Protein AF-E3NVG4-F1 (afdb_monomer)

Foldseek 3Di:
DPPDDLVNQLDDDPVVNLVVLLVLLPPDPVLNVLSVVLVVVVVQDLPDCCDDPNVLLVSLLVLLVVLQDPPPDFDPLVVLVVVLVVLVVVLVVLVVVLVVVQVVCCVPPVDHSVVLCVDPDPVSVVSVVSNVVSVVVNVVSNPPDSPADADDRVLVNVLSVLSVVVSVVSVVLVCVLPVDPDDDDLVVLVVNLVSLVVNLVVLSVSVVCCCVSGVSCCNSCSSSNSSSVSSNSNSVSSSLLSQLQSLLVCCCVQQVQDPDWDWDQDPLAIDTPSLLVSLLDPSHPHQPLLSLLSLLVVLLPDDPDDDDNVSSVVSLVVLVVLVCCVPPVVVVVVVVVVVPDDPVVVVVVVVVCVVPVPVVVRVHDDPLSSVSSVCSNVVDPDCPRDVVVVVVSVLSNSVSVLVSVVSCVSNVVDDSPDPSVVRNVVSNVVSVVVVCVVLVNDPPDDDDDDDDDPPPPDDRPVVVVVVVVVVVVVLVVLVVVCVVVVPPPVSPD

Solvent-accessible surface area (backbone atoms only — not comparable to full-atom values): 28414 Å² total; per-residue (Å²): 142,90,81,80,57,73,77,59,71,79,68,52,58,68,73,62,43,45,66,52,48,65,71,53,52,75,88,38,74,67,59,49,51,53,52,49,60,55,53,60,50,60,77,77,50,70,74,51,23,76,64,57,101,61,28,21,47,59,53,11,49,53,38,32,58,74,41,53,76,66,86,94,62,71,56,70,67,57,49,53,54,52,50,54,52,48,52,56,50,53,41,53,51,46,53,50,53,53,49,54,54,31,55,52,35,34,72,75,67,70,43,62,64,73,55,48,84,75,37,88,49,66,68,53,38,49,47,52,51,50,46,51,54,47,51,49,54,52,60,71,65,44,94,67,69,75,89,67,72,71,71,58,73,69,57,54,53,49,50,56,50,53,55,52,56,50,50,54,54,52,50,53,54,49,50,68,71,65,72,70,90,66,82,91,41,76,68,58,52,53,52,51,50,49,51,52,52,52,48,51,52,50,51,52,52,47,53,52,47,48,62,66,75,42,59,60,43,46,69,59,46,47,47,28,52,54,12,48,52,37,30,52,50,21,50,49,35,52,48,49,54,53,49,12,50,52,43,36,52,49,38,35,72,75,40,64,46,76,90,71,80,65,77,45,85,49,99,84,17,65,43,36,70,59,58,58,57,44,42,62,39,87,63,28,90,58,55,65,72,34,32,50,27,50,44,34,51,55,47,63,65,63,64,97,82,83,75,86,56,62,61,54,52,51,50,51,51,53,51,49,48,51,38,43,43,60,67,48,55,45,44,57,52,46,58,56,52,66,73,74,55,56,73,70,64,46,54,56,49,53,55,55,48,66,70,56,48,69,70,58,58,74,77,44,75,55,71,70,57,53,50,53,42,52,38,29,71,68,70,47,89,69,86,84,68,56,74,66,58,58,56,54,44,51,53,38,29,52,51,36,47,47,51,52,47,49,53,35,52,54,34,57,70,57,65,76,92,42,77,61,40,58,37,38,51,54,33,46,49,54,46,52,52,53,52,30,49,76,61,68,66,48,88,71,75,89,74,85,89,83,76,90,74,59,84,89,81,56,90,53,67,56,58,51,50,54,48,47,58,53,48,50,54,48,53,52,53,44,50,60,48,30,76,75,44,73,82,47,67,91,61,66,128

Structure (mmCIF, N/CA/C/O backbone):
data_AF-E3NVG4-F1
#
_entry.id   AF-E3NVG4-F1
#
loop_
_atom_site.group_PDB
_atom_site.id
_atom_site.type_symbol
_atom_site.label_atom_id
_atom_site.label_alt_id
_atom_site.label_comp_id
_atom_site.label_asym_id
_atom_site.label_entity_id
_atom_site.label_seq_id
_atom_site.pdbx_PDB_ins_code
_atom_site.Cartn_x
_atom_site.Cartn_y
_atom_site.Cartn_z
_atom_site.occupancy
_atom_site.B_iso_or_equiv
_atom_site.auth_seq_id
_atom_site.auth_comp_id
_atom_site.auth_asym_id
_atom_site.auth_atom_id
_atom_site.pdbx_PDB_model_num
ATOM 1 N N . MET A 1 1 ? -28.657 -9.236 13.093 1.00 29.39 1 MET A N 1
ATOM 2 C CA . MET A 1 1 ? -27.367 -8.816 12.497 1.00 29.39 1 MET A CA 1
ATOM 3 C C . MET A 1 1 ? -26.394 -9.996 12.491 1.00 29.39 1 MET A C 1
ATOM 5 O O . MET A 1 1 ? -25.511 -10.053 13.329 1.00 29.39 1 MET A O 1
ATOM 9 N N . SER A 1 2 ? -26.578 -10.979 11.608 1.00 28.95 2 SER A N 1
ATOM 10 C CA . SER A 1 2 ? -25.972 -12.313 11.779 1.00 28.95 2 SER A CA 1
ATOM 11 C C . SER A 1 2 ? -25.265 -12.838 10.529 1.00 28.95 2 SER A C 1
ATOM 13 O O . SER A 1 2 ? -25.532 -13.964 10.149 1.00 28.95 2 SER A O 1
ATOM 15 N N . ASN A 1 3 ? -24.412 -12.047 9.861 1.00 28.80 3 ASN A N 1
ATOM 16 C CA . ASN A 1 3 ? -23.633 -12.538 8.704 1.00 28.80 3 ASN A CA 1
ATOM 17 C C . ASN A 1 3 ? -22.314 -11.775 8.437 1.00 28.80 3 ASN A C 1
ATOM 19 O O . ASN A 1 3 ? -21.880 -11.649 7.295 1.00 28.80 3 ASN A O 1
ATOM 23 N N . LEU A 1 4 ? -21.634 -11.266 9.468 1.00 34.59 4 LEU A N 1
ATOM 24 C CA . LEU A 1 4 ? -20.233 -10.846 9.324 1.00 34.59 4 LEU A CA 1
ATOM 25 C C . LEU A 1 4 ? -19.349 -11.868 10.030 1.00 34.59 4 LEU A C 1
ATOM 27 O O . LEU A 1 4 ? -19.100 -11.767 11.226 1.00 34.59 4 LEU A O 1
ATOM 31 N N . SER A 1 5 ? -18.918 -12.890 9.288 1.00 37.41 5 SER A N 1
ATOM 32 C CA . SER A 1 5 ? -17.921 -13.829 9.797 1.00 37.41 5 SER A CA 1
ATOM 33 C C . SER A 1 5 ? -16.588 -13.093 9.972 1.00 37.41 5 SER A C 1
ATOM 35 O O . SER A 1 5 ? -16.158 -12.323 9.114 1.00 37.41 5 SER A O 1
ATOM 37 N N . MET A 1 6 ? -15.940 -13.326 11.108 1.00 34.69 6 MET A N 1
ATOM 38 C CA . MET A 1 6 ? -14.703 -12.670 11.547 1.00 34.69 6 MET A CA 1
ATOM 39 C C . MET A 1 6 ? -13.538 -12.861 10.554 1.00 34.69 6 MET A C 1
ATOM 41 O O . MET A 1 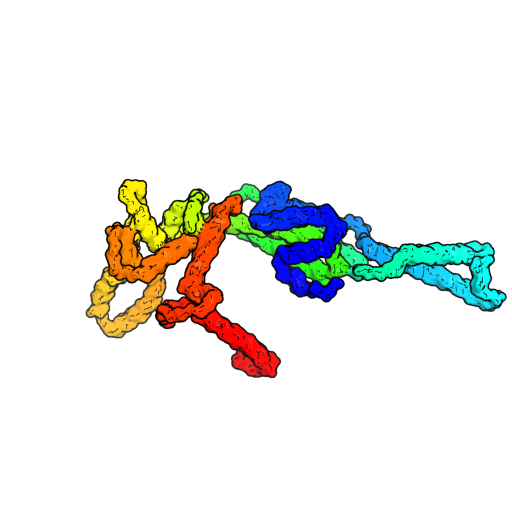6 ? -12.682 -11.990 10.421 1.00 34.69 6 MET A O 1
ATOM 45 N N . ALA A 1 7 ? -13.559 -13.956 9.783 1.00 35.38 7 ALA A N 1
ATOM 46 C CA . ALA A 1 7 ? -12.613 -14.223 8.700 1.00 35.38 7 ALA A CA 1
ATOM 47 C C . ALA A 1 7 ? -12.791 -13.284 7.490 1.00 35.38 7 ALA A C 1
ATOM 49 O O . ALA A 1 7 ? -11.832 -13.040 6.762 1.00 35.38 7 ALA A O 1
ATOM 50 N N . HIS A 1 8 ? -13.992 -12.726 7.290 1.00 38.75 8 HIS A N 1
ATOM 51 C CA . HIS A 1 8 ? -14.248 -11.749 6.231 1.00 38.75 8 HIS A CA 1
ATOM 52 C C . HIS A 1 8 ? -13.695 -10.361 6.588 1.00 38.75 8 HIS A C 1
ATOM 54 O O . HIS A 1 8 ? -13.189 -9.681 5.707 1.00 38.75 8 HIS A O 1
ATOM 60 N N . LEU A 1 9 ? -13.719 -9.943 7.863 1.00 36.31 9 LEU A N 1
ATOM 61 C CA . LEU A 1 9 ? -13.220 -8.623 8.296 1.00 36.31 9 LEU A CA 1
ATOM 62 C C . LEU A 1 9 ? -11.695 -8.462 8.178 1.00 36.31 9 LEU A C 1
ATOM 64 O O . LEU A 1 9 ? -11.219 -7.349 7.986 1.00 36.31 9 LEU A O 1
ATOM 68 N N . GLN A 1 10 ? -10.939 -9.563 8.238 1.00 38.88 10 GLN A N 1
ATOM 69 C CA . GLN A 1 10 ? -9.473 -9.559 8.135 1.00 38.88 10 GLN A CA 1
ATOM 70 C C . GLN A 1 10 ? -8.939 -9.377 6.702 1.00 38.88 10 GLN A C 1
ATOM 72 O O . GLN A 1 10 ? -7.740 -9.190 6.533 1.00 38.88 10 GLN A O 1
ATOM 77 N N . LYS A 1 11 ? -9.794 -9.460 5.672 1.00 43.06 11 LYS A N 1
ATOM 78 C CA . LYS A 1 11 ? -9.384 -9.489 4.254 1.00 43.06 11 LYS A CA 1
ATOM 79 C C . LYS A 1 11 ? -9.970 -8.358 3.393 1.00 43.06 11 LYS A C 1
ATOM 81 O O . LYS A 1 11 ? -9.833 -8.410 2.174 1.00 43.06 11 LYS A O 1
ATOM 86 N N . PHE A 1 12 ? -10.652 -7.364 3.972 1.00 44.16 12 PHE A N 1
ATOM 87 C CA . PHE A 1 12 ? -11.359 -6.361 3.164 1.00 44.16 12 PHE A CA 1
ATOM 88 C C . PHE A 1 12 ? -10.422 -5.318 2.529 1.00 44.16 12 PHE A C 1
ATOM 90 O O . PHE A 1 12 ? -9.595 -4.739 3.236 1.00 44.16 12 PHE A O 1
ATOM 97 N N . PRO A 1 13 ? -10.618 -4.970 1.242 1.00 47.78 13 PRO A N 1
ATOM 98 C CA . PRO A 1 13 ? -10.094 -3.728 0.686 1.00 47.78 13 PRO A CA 1
ATOM 99 C C . PRO A 1 13 ? -10.655 -2.515 1.449 1.00 47.78 13 PRO A C 1
ATOM 101 O O . PRO A 1 13 ? -11.834 -2.470 1.810 1.00 47.78 13 PRO A O 1
ATOM 104 N N . ILE A 1 14 ? -9.801 -1.511 1.680 1.00 45.72 14 ILE A N 1
ATOM 105 C CA . ILE A 1 14 ? -10.035 -0.331 2.540 1.00 45.72 14 ILE A CA 1
ATOM 106 C C . ILE A 1 14 ? -11.396 0.354 2.286 1.00 45.72 14 ILE A C 1
ATOM 108 O O . ILE A 1 14 ? -12.056 0.777 3.235 1.00 45.72 14 ILE A O 1
ATOM 112 N N . LYS A 1 15 ? -11.873 0.410 1.031 1.00 42.84 15 LYS A N 1
ATOM 113 C CA . LYS A 1 15 ? -13.179 1.002 0.664 1.00 42.84 15 LYS A CA 1
ATOM 114 C C . LYS A 1 15 ? -14.391 0.234 1.218 1.00 42.84 15 LYS A C 1
ATOM 116 O O . LYS A 1 15 ? -15.367 0.845 1.665 1.00 42.84 15 LYS A O 1
ATOM 121 N N . GLU A 1 16 ? -14.343 -1.095 1.222 1.00 46.91 16 GLU A N 1
ATOM 122 C CA . GLU A 1 16 ? -15.424 -1.943 1.744 1.00 46.91 16 GLU A CA 1
ATOM 123 C C . GLU A 1 16 ? -15.355 -2.094 3.269 1.00 46.91 16 GLU A C 1
ATOM 125 O O . GLU A 1 16 ? -16.390 -2.131 3.944 1.00 46.91 16 GLU A O 1
ATOM 130 N N . LEU A 1 17 ? -14.139 -2.105 3.831 1.00 47.00 17 LEU A N 1
ATOM 131 C CA . LEU A 1 17 ? -13.938 -2.026 5.277 1.00 47.00 17 LEU A CA 1
ATOM 132 C C . LEU A 1 17 ? -14.478 -0.699 5.812 1.00 47.00 17 LEU A C 1
ATOM 134 O O . LEU A 1 17 ? -15.214 -0.711 6.791 1.00 47.00 17 LEU A O 1
ATOM 138 N N . GLY A 1 18 ? -14.199 0.416 5.126 1.00 46.97 18 GLY A N 1
ATOM 139 C CA . GLY A 1 18 ? -14.752 1.735 5.419 1.00 46.97 18 GLY A CA 1
ATOM 140 C C . GLY A 1 18 ? -16.279 1.708 5.458 1.00 46.97 18 GLY A C 1
ATOM 141 O O . GLY A 1 18 ? -16.871 1.973 6.497 1.00 46.97 18 GLY A O 1
ATOM 142 N N . THR A 1 19 ? -16.948 1.296 4.382 1.00 46.91 19 THR A N 1
ATOM 143 C CA . THR A 1 19 ? -18.428 1.260 4.329 1.00 46.91 19 THR A CA 1
ATOM 144 C C . THR A 1 19 ? -19.087 0.329 5.358 1.00 46.91 19 THR A C 1
ATOM 146 O O . THR A 1 19 ? -20.237 0.564 5.741 1.00 46.91 19 THR A O 1
ATOM 149 N N . LYS A 1 20 ? -18.383 -0.692 5.866 1.00 47.88 20 LYS A N 1
ATOM 150 C CA . LYS A 1 20 ? -18.862 -1.541 6.975 1.00 47.88 20 LYS A CA 1
ATOM 151 C C . LYS A 1 20 ? -18.510 -0.991 8.363 1.00 47.88 20 LYS A C 1
ATOM 153 O O . LYS A 1 20 ? -19.357 -1.054 9.250 1.00 47.88 20 LYS A O 1
ATOM 158 N N . LEU A 1 21 ? -17.342 -0.371 8.533 1.00 49.25 21 LEU A N 1
ATOM 159 C CA . LEU A 1 21 ? -16.952 0.436 9.702 1.00 49.25 21 LEU A CA 1
ATOM 160 C C . LEU A 1 21 ? -17.953 1.568 9.961 1.00 49.25 21 LEU A C 1
ATOM 162 O O . LEU A 1 21 ? -18.380 1.792 11.092 1.00 49.25 21 LEU A O 1
ATOM 166 N N . TRP A 1 22 ? -18.415 2.200 8.882 1.00 45.34 22 TRP A N 1
ATOM 167 C CA . TRP A 1 22 ? -19.495 3.188 8.840 1.00 45.34 22 TRP A CA 1
ATOM 168 C C . TRP A 1 22 ? -20.813 2.714 9.469 1.00 45.34 22 TRP A C 1
ATOM 170 O O . TRP A 1 22 ? -21.594 3.544 9.931 1.00 45.34 22 TRP A O 1
ATOM 180 N N . ARG A 1 23 ? -21.080 1.400 9.475 1.00 47.06 23 ARG A N 1
ATOM 181 C CA . ARG A 1 23 ? -22.276 0.804 10.097 1.00 47.06 23 ARG A CA 1
ATOM 182 C C . ARG A 1 23 ? -22.064 0.429 11.568 1.00 47.06 23 ARG A C 1
ATOM 184 O O . ARG A 1 23 ? -23.0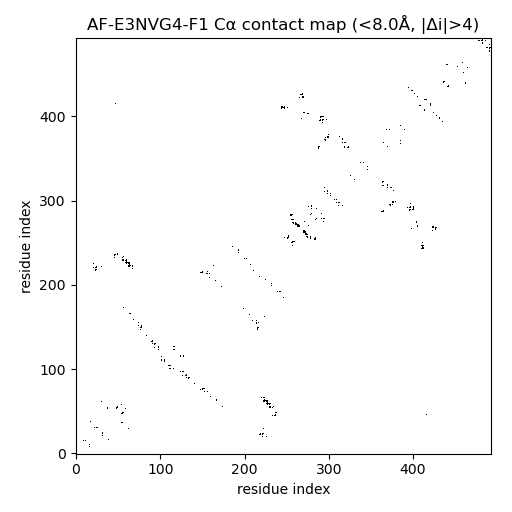48 0.152 12.241 1.00 47.06 23 ARG A O 1
ATOM 191 N N . LEU A 1 24 ? -20.819 0.408 12.051 1.00 45.88 24 LEU A N 1
ATOM 192 C CA . LEU A 1 24 ? -20.448 0.014 13.418 1.00 45.88 24 LEU A CA 1
ATOM 193 C C . LEU A 1 24 ? -20.145 1.223 14.319 1.00 45.88 24 LEU A C 1
ATOM 195 O O . LEU A 1 24 ? -20.474 1.197 15.499 1.00 45.88 24 LEU A O 1
ATOM 199 N N . ALA A 1 25 ? -19.596 2.312 13.773 1.00 46.62 25 ALA A N 1
ATOM 200 C CA . ALA A 1 25 ? -19.282 3.546 14.506 1.00 46.62 25 ALA A CA 1
ATOM 201 C C . ALA A 1 25 ? -20.507 4.478 14.680 1.00 46.62 25 ALA A C 1
ATOM 203 O O . ALA A 1 25 ? -20.439 5.680 14.422 1.00 46.62 25 ALA A O 1
ATOM 204 N N . VAL A 1 26 ? -21.656 3.921 15.076 1.00 43.00 26 VAL A N 1
ATOM 205 C CA . VAL A 1 26 ? -22.970 4.603 15.065 1.00 43.00 26 VAL A CA 1
ATOM 206 C C . VAL A 1 26 ? -23.066 5.763 16.075 1.00 43.00 26 VAL A C 1
ATOM 208 O O . VAL A 1 26 ? -23.906 6.644 15.912 1.00 43.00 26 VAL A O 1
ATOM 211 N N . ASN A 1 27 ? -22.173 5.846 17.065 1.00 47.12 27 ASN A N 1
ATOM 212 C CA . ASN A 1 27 ? -22.429 6.648 18.269 1.00 47.12 27 ASN A CA 1
ATOM 213 C C . ASN A 1 27 ? -21.770 8.042 18.326 1.00 47.12 27 ASN A C 1
ATOM 215 O O . ASN A 1 27 ? -21.952 8.745 19.315 1.00 47.12 27 ASN A O 1
ATOM 219 N N . SER A 1 28 ? -21.054 8.504 17.291 1.00 53.38 28 SER A N 1
ATOM 220 C CA . SER A 1 28 ? -20.513 9.878 17.276 1.00 53.38 28 SER A CA 1
ATOM 221 C C . SER A 1 28 ? -20.667 10.560 15.917 1.00 53.38 28 SER A C 1
ATOM 223 O O . SER A 1 28 ? -19.957 10.262 14.956 1.00 53.38 28 SER A O 1
ATOM 225 N N . TYR A 1 29 ? -21.584 11.532 15.842 1.00 55.91 29 TYR A N 1
ATOM 226 C CA . TYR A 1 29 ? -21.798 12.370 14.654 1.00 55.91 29 TYR A CA 1
ATOM 227 C C . TYR A 1 29 ? -20.523 13.122 14.234 1.00 55.91 29 TYR A C 1
ATOM 229 O O . TYR A 1 29 ? -20.237 13.246 13.043 1.00 55.91 29 TYR A O 1
ATOM 237 N N . ALA A 1 30 ? -19.723 13.572 15.205 1.00 56.16 30 ALA A N 1
ATOM 238 C CA . ALA A 1 30 ? -18.457 14.258 14.956 1.00 56.16 30 ALA A CA 1
ATOM 239 C C . ALA A 1 30 ? -17.413 13.322 14.325 1.00 56.16 30 ALA A C 1
ATOM 241 O O . ALA A 1 30 ? -16.791 13.679 13.324 1.00 56.16 30 ALA A O 1
ATOM 242 N N . PHE A 1 31 ? -17.283 12.098 14.849 1.00 57.78 31 PHE A N 1
ATOM 243 C CA . PHE A 1 31 ? -16.391 11.080 14.291 1.00 57.78 31 PHE A CA 1
ATOM 244 C C . PHE A 1 31 ? -16.821 10.678 12.876 1.00 57.78 31 PHE A C 1
ATOM 246 O O . PHE A 1 31 ? -16.001 10.604 11.964 1.00 57.78 31 PHE A O 1
ATOM 253 N N . ARG A 1 32 ? -18.133 10.513 12.668 1.00 59.59 32 ARG A N 1
ATOM 254 C CA . ARG A 1 32 ? -18.730 10.221 11.361 1.00 59.59 32 ARG A CA 1
ATOM 255 C C . ARG A 1 32 ? -18.444 11.315 10.332 1.00 59.59 32 ARG A C 1
ATOM 257 O O . ARG A 1 32 ? -18.138 10.994 9.188 1.00 59.59 32 ARG A O 1
ATOM 264 N N . LYS A 1 33 ? -18.533 12.592 10.719 1.00 65.38 33 LYS A N 1
ATOM 265 C CA . LYS A 1 33 ? -18.219 13.723 9.834 1.00 65.38 33 LYS A CA 1
ATOM 266 C C . LYS A 1 33 ? -16.732 13.746 9.467 1.00 65.38 33 LYS A C 1
ATOM 268 O O . LYS A 1 33 ? -16.425 13.898 8.290 1.00 65.38 33 LYS A O 1
ATOM 273 N N . SER A 1 34 ? -15.843 13.538 10.443 1.00 63.59 34 SER A N 1
ATOM 274 C CA . SER A 1 34 ? -14.390 13.488 10.218 1.00 63.59 34 SER A CA 1
ATOM 275 C C . SER A 1 34 ? -14.005 12.341 9.279 1.00 63.59 34 SER A C 1
ATOM 277 O O . SER A 1 34 ? -13.402 12.567 8.237 1.00 63.59 34 SER A O 1
ATOM 279 N N . LEU A 1 35 ? -14.473 11.121 9.571 1.00 64.25 35 LEU A N 1
ATOM 280 C CA . LEU A 1 35 ? -14.223 9.942 8.741 1.00 64.25 35 LEU A CA 1
ATOM 281 C C . LEU A 1 35 ? -14.763 10.123 7.314 1.00 64.25 35 LEU A C 1
ATOM 283 O O . LEU A 1 35 ? -14.101 9.732 6.359 1.00 64.25 35 LEU A O 1
ATOM 287 N N . LYS A 1 36 ? -15.955 10.715 7.149 1.00 65.75 36 LYS A N 1
ATOM 288 C CA . LYS A 1 36 ? -16.533 10.988 5.825 1.00 65.75 36 LYS A CA 1
ATOM 289 C C . LYS A 1 36 ? -15.657 11.933 5.011 1.00 65.75 36 LYS A C 1
ATOM 291 O O . LYS A 1 36 ? -15.338 11.603 3.876 1.00 65.75 36 LYS A O 1
ATOM 296 N N . LEU A 1 37 ? -15.247 13.051 5.606 1.00 66.69 37 LEU A N 1
ATOM 297 C CA . LEU A 1 37 ? -14.388 14.034 4.948 1.00 66.69 37 LEU A CA 1
ATOM 298 C C . LEU A 1 37 ? -13.031 13.427 4.566 1.00 66.69 37 LEU A C 1
ATOM 300 O O . LEU A 1 37 ? -12.550 13.663 3.462 1.00 66.69 37 LEU A O 1
ATOM 304 N N . SER A 1 38 ? -12.442 12.599 5.432 1.00 61.28 38 SER A N 1
ATOM 305 C CA . SER A 1 38 ? -11.178 11.914 5.137 1.00 61.28 38 SER A CA 1
ATOM 306 C C . SER A 1 38 ? -11.340 10.845 4.047 1.00 61.28 38 SER A C 1
ATOM 308 O O . SER A 1 38 ? -10.530 10.764 3.131 1.00 61.28 38 SER A O 1
ATOM 310 N N . LEU A 1 39 ? -12.413 10.047 4.076 1.00 61.50 39 LEU A N 1
ATOM 311 C CA . LEU A 1 39 ? -12.664 9.009 3.066 1.00 61.50 39 LEU A CA 1
ATOM 312 C C . LEU A 1 39 ? -13.075 9.570 1.696 1.00 61.50 39 LEU A C 1
ATOM 314 O O . LEU A 1 39 ? -12.775 8.946 0.681 1.00 61.50 39 LEU A O 1
ATOM 318 N N . GLU A 1 40 ? -13.735 10.730 1.643 1.00 60.66 40 GLU A N 1
ATOM 319 C CA . GLU A 1 40 ? -14.013 11.440 0.385 1.00 60.66 40 GLU A CA 1
ATOM 320 C C . GLU A 1 40 ? -12.706 11.836 -0.326 1.00 60.66 40 GLU A C 1
ATOM 322 O O . GLU A 1 40 ? -12.623 11.739 -1.549 1.00 60.66 40 GLU A O 1
ATOM 327 N N . LYS A 1 41 ? -11.645 12.158 0.431 1.00 54.81 41 LYS A N 1
ATOM 328 C CA . LYS A 1 41 ? -10.302 12.442 -0.110 1.00 54.81 41 LYS A CA 1
ATOM 329 C C . LYS A 1 41 ? -9.555 11.189 -0.591 1.00 54.81 41 LYS A C 1
ATOM 331 O O . LYS A 1 41 ? -8.781 11.267 -1.537 1.00 54.81 41 LYS A O 1
ATOM 336 N N . LEU A 1 42 ? -9.865 10.011 -0.041 1.00 51.12 42 LEU A N 1
ATOM 337 C CA . LEU A 1 42 ? -9.342 8.705 -0.495 1.00 51.12 42 LEU A CA 1
ATOM 338 C C . LEU A 1 42 ? -9.754 8.347 -1.930 1.00 51.12 42 LEU A C 1
ATOM 340 O O . LEU A 1 42 ? -9.155 7.468 -2.546 1.00 51.12 42 LEU A O 1
ATOM 344 N N . GLY A 1 43 ? -10.793 8.997 -2.462 1.00 44.25 43 GLY A N 1
ATOM 345 C CA . GLY A 1 43 ? -11.210 8.857 -3.856 1.00 44.25 43 GLY A CA 1
ATOM 346 C C . GLY A 1 43 ? -10.303 9.571 -4.862 1.00 44.25 43 GLY A C 1
ATOM 347 O O . GLY A 1 43 ? -10.460 9.319 -6.052 1.00 44.25 43 GLY A O 1
ATOM 348 N N . VAL A 1 44 ? -9.384 10.432 -4.402 1.00 46.25 44 VAL A N 1
ATOM 349 C CA . VAL A 1 44 ? -8.586 11.333 -5.255 1.00 46.25 44 VAL A CA 1
ATOM 350 C C . VAL A 1 44 ? -7.137 10.850 -5.434 1.00 46.25 44 VAL A C 1
ATOM 352 O O . VAL A 1 44 ? -6.504 11.201 -6.421 1.00 46.25 44 VAL A O 1
ATOM 355 N N . GLY A 1 45 ? -6.619 9.985 -4.553 1.00 52.44 45 GLY A N 1
ATOM 356 C CA . GLY A 1 45 ? -5.265 9.427 -4.666 1.00 52.44 45 GLY A CA 1
ATOM 357 C C . GLY A 1 45 ? -4.609 9.130 -3.313 1.00 52.44 45 GLY A C 1
ATOM 358 O O . GLY A 1 45 ? -5.229 9.281 -2.259 1.00 52.44 45 GLY A O 1
ATOM 359 N N . ILE A 1 46 ? -3.349 8.676 -3.351 1.00 56.12 46 ILE A N 1
ATOM 360 C CA . ILE A 1 46 ? -2.511 8.404 -2.162 1.00 56.12 46 ILE A CA 1
ATOM 361 C C . ILE A 1 46 ? -1.764 9.674 -1.698 1.00 56.12 46 ILE A C 1
ATOM 363 O O . ILE A 1 46 ? -1.206 9.676 -0.610 1.00 56.12 46 ILE A O 1
ATOM 367 N N . GLU A 1 47 ? -1.771 10.764 -2.471 1.00 55.06 47 GLU A N 1
ATOM 368 C CA . GLU A 1 47 ? -1.073 12.011 -2.125 1.00 55.06 47 GLU A CA 1
ATOM 369 C C . GLU A 1 47 ? -1.956 13.024 -1.374 1.00 55.06 47 GLU A C 1
ATOM 371 O O . GLU A 1 47 ? -3.171 13.076 -1.572 1.00 55.06 47 GLU A O 1
ATOM 376 N N . GLY A 1 48 ? -1.340 13.832 -0.502 1.00 60.91 48 GLY A N 1
ATOM 377 C CA . GLY A 1 48 ? -2.000 14.900 0.265 1.00 60.91 48 GLY A CA 1
ATOM 378 C C . GLY A 1 48 ? -2.403 14.519 1.695 1.00 60.91 48 GLY A C 1
ATOM 379 O O . GLY A 1 48 ? -2.985 15.338 2.410 1.00 60.91 48 GLY A O 1
ATOM 380 N N . TRP A 1 49 ? -2.065 13.307 2.145 1.00 68.38 49 TRP A N 1
ATOM 381 C CA . TRP A 1 49 ? -2.253 12.853 3.525 1.00 68.38 49 TRP A CA 1
ATOM 382 C C . TRP A 1 49 ? -1.126 13.322 4.443 1.00 68.38 49 TRP A C 1
ATOM 384 O O . TRP A 1 49 ? -1.333 13.412 5.649 1.00 68.38 49 TRP A O 1
ATOM 394 N N . THR A 1 50 ? 0.054 13.645 3.908 1.00 63.41 50 THR A N 1
ATOM 395 C CA . THR A 1 50 ? 1.176 14.146 4.722 1.00 63.41 50 THR A CA 1
ATOM 396 C C . THR A 1 50 ? 1.230 15.670 4.803 1.00 63.41 50 THR A C 1
ATOM 398 O O . THR A 1 50 ? 1.580 16.201 5.851 1.00 63.41 50 THR A O 1
ATOM 401 N N . ASN A 1 51 ? 0.881 16.374 3.718 1.00 57.91 51 ASN A N 1
ATOM 402 C CA . ASN A 1 51 ? 0.997 17.832 3.596 1.00 57.91 51 ASN A CA 1
ATOM 403 C C . ASN A 1 51 ? -0.291 18.407 2.981 1.00 57.91 51 ASN A C 1
ATOM 405 O O . ASN A 1 51 ? -0.565 18.173 1.808 1.00 57.91 51 ASN A O 1
ATOM 409 N N . GLY A 1 52 ? -1.076 19.154 3.765 1.00 57.91 52 GLY A N 1
ATOM 410 C CA . GLY A 1 52 ? -2.310 19.806 3.309 1.00 57.91 52 GLY A CA 1
ATOM 411 C C . GLY A 1 52 ? -3.266 20.152 4.455 1.00 57.91 52 GLY A C 1
ATOM 412 O O . GLY A 1 52 ? -3.025 19.797 5.606 1.00 57.91 52 GLY A O 1
ATOM 413 N N . GLU A 1 53 ? -4.390 20.806 4.140 1.00 51.31 53 GLU A N 1
ATOM 414 C CA . GLU A 1 53 ? -5.431 21.194 5.119 1.00 51.31 53 GLU A CA 1
ATOM 415 C C . GLU A 1 53 ? -6.093 20.002 5.843 1.00 51.31 53 GLU A C 1
ATOM 417 O O . GLU A 1 53 ? -6.790 20.189 6.836 1.00 51.31 53 GLU A O 1
ATOM 422 N N . ALA A 1 54 ? -5.896 18.770 5.360 1.00 55.62 54 ALA A N 1
ATOM 423 C CA . ALA A 1 54 ? -6.331 17.542 6.025 1.00 55.62 54 ALA A CA 1
ATOM 424 C C . ALA A 1 54 ? -5.165 16.573 6.200 1.00 55.62 54 ALA A C 1
ATOM 426 O O . ALA A 1 54 ? -5.217 15.452 5.699 1.00 55.62 54 ALA A O 1
ATOM 427 N N . ASN A 1 55 ? -4.119 17.027 6.893 1.00 73.12 55 ASN A N 1
ATOM 428 C CA . ASN A 1 55 ? -3.022 16.182 7.344 1.00 73.12 55 ASN A CA 1
ATOM 429 C C . ASN A 1 55 ? -3.582 14.895 7.982 1.00 73.12 55 ASN A C 1
ATOM 431 O O . ASN A 1 55 ? -4.118 14.902 9.091 1.00 73.12 55 ASN A O 1
ATOM 435 N N . GLY A 1 56 ? -3.493 13.792 7.244 1.00 75.12 56 GLY A N 1
ATOM 436 C CA . GLY A 1 56 ? -4.003 12.481 7.610 1.00 75.12 56 GLY A CA 1
ATOM 437 C C . GLY A 1 56 ? -3.349 11.953 8.874 1.00 75.12 56 GLY A C 1
ATOM 438 O O . GLY A 1 56 ? -4.011 11.321 9.688 1.00 75.12 56 GLY A O 1
ATOM 439 N N . ILE A 1 57 ? -2.077 12.283 9.093 1.00 83.69 57 ILE A N 1
ATOM 440 C CA . ILE A 1 57 ? -1.366 11.917 10.317 1.00 83.69 57 ILE A CA 1
ATOM 441 C C . ILE A 1 57 ? -2.028 12.577 11.530 1.00 83.69 57 ILE A C 1
ATOM 443 O O . ILE A 1 57 ? -2.363 11.900 12.500 1.00 83.69 57 ILE A O 1
ATOM 447 N N . GLU A 1 58 ? -2.260 13.888 11.466 1.00 83.56 58 GLU A N 1
ATOM 448 C CA . GLU A 1 58 ? -2.881 14.646 12.560 1.00 83.56 58 GLU A CA 1
ATOM 449 C C . GLU A 1 58 ? -4.346 14.253 12.758 1.00 83.56 58 GLU A C 1
ATOM 451 O O . GLU A 1 58 ? -4.758 13.987 13.883 1.00 83.56 58 GLU A O 1
ATOM 456 N N . CYS A 1 59 ? -5.109 14.119 11.670 1.00 82.94 59 CYS A N 1
ATOM 457 C CA . CYS A 1 59 ? -6.501 13.675 11.709 1.00 82.94 59 CYS A CA 1
ATOM 458 C C . CYS A 1 59 ? -6.632 12.268 12.313 1.00 82.94 59 CYS A C 1
ATOM 460 O O . CYS A 1 59 ? -7.485 12.025 13.168 1.00 82.94 59 CYS A O 1
ATOM 462 N N . GLY A 1 60 ? -5.772 11.337 11.894 1.00 85.44 60 GLY A N 1
ATOM 463 C CA . GLY A 1 60 ? -5.755 9.969 12.393 1.00 85.44 60 GLY A CA 1
ATOM 464 C C . GLY A 1 60 ? -5.404 9.898 13.879 1.00 85.44 60 GLY A C 1
ATOM 465 O O . GLY A 1 60 ? -6.109 9.227 14.634 1.00 85.44 60 GLY A O 1
ATOM 466 N N . ILE A 1 61 ? -4.392 10.651 14.326 1.00 90.06 61 ILE A N 1
ATOM 467 C CA . ILE A 1 61 ? -4.027 10.742 15.748 1.00 90.06 61 ILE A CA 1
ATOM 468 C C . ILE A 1 61 ? -5.135 11.388 16.574 1.00 90.06 61 ILE A C 1
ATOM 470 O O . ILE A 1 61 ? -5.500 10.844 17.612 1.00 90.06 61 ILE A O 1
ATOM 474 N N . GLU A 1 62 ? -5.727 12.484 16.107 1.00 87.44 62 GLU A N 1
ATOM 475 C CA . GLU A 1 62 ? -6.845 13.139 16.789 1.00 87.44 62 GLU A CA 1
ATOM 476 C C . GLU A 1 62 ? -8.042 12.182 16.934 1.00 87.44 62 GLU A C 1
ATOM 478 O O . GLU A 1 62 ? -8.691 12.125 17.981 1.00 87.44 62 GLU A O 1
ATOM 483 N N . MET A 1 63 ? -8.325 11.381 15.903 1.00 84.31 63 MET A N 1
ATOM 484 C CA . MET A 1 63 ? -9.359 10.347 15.945 1.00 84.31 63 MET A CA 1
ATOM 485 C C . MET A 1 63 ? -9.027 9.236 16.944 1.00 84.31 63 MET A C 1
ATOM 487 O O . MET A 1 63 ? -9.910 8.821 17.699 1.00 84.31 63 MET A O 1
ATOM 491 N N . MET A 1 64 ? -7.772 8.781 16.990 1.00 89.69 64 MET A N 1
ATOM 492 C CA . MET A 1 64 ? -7.312 7.804 17.979 1.00 89.69 64 MET A CA 1
ATOM 493 C C . MET A 1 64 ? -7.419 8.370 19.403 1.00 89.69 64 MET A C 1
ATOM 495 O O . MET A 1 64 ? -7.982 7.713 20.274 1.00 89.69 64 MET A O 1
ATOM 499 N N . GLU A 1 65 ? -6.984 9.606 19.646 1.00 89.44 65 GLU A N 1
ATOM 500 C CA . GLU A 1 65 ? -7.083 10.277 20.948 1.00 89.44 65 GLU A CA 1
ATOM 501 C C . GLU A 1 65 ? -8.528 10.437 21.416 1.00 89.44 65 GLU A C 1
ATOM 503 O O . GLU A 1 65 ? -8.858 10.070 22.543 1.00 89.44 65 GLU A O 1
ATOM 508 N N . LYS A 1 66 ? -9.412 10.928 20.541 1.00 85.56 66 LYS A N 1
ATOM 509 C CA . LYS A 1 66 ? -10.836 11.123 20.854 1.00 85.56 66 LYS A CA 1
ATOM 510 C C . LYS A 1 66 ? -11.598 9.816 21.045 1.00 85.56 66 LYS A C 1
ATOM 512 O O . LYS A 1 66 ? -12.656 9.822 21.667 1.00 85.56 66 LYS A O 1
ATOM 517 N N . SER A 1 67 ? -11.091 8.713 20.498 1.00 85.62 67 SER A N 1
ATOM 518 C CA . SER A 1 67 ? -11.683 7.388 20.692 1.00 85.62 67 SER A CA 1
ATOM 519 C C . SER A 1 67 ? -11.306 6.734 22.020 1.00 85.62 67 SER A C 1
ATOM 521 O O . SER A 1 67 ? -11.960 5.774 22.424 1.00 85.62 67 SER A O 1
ATOM 523 N N . LEU A 1 68 ? -10.276 7.232 22.713 1.00 86.00 68 LEU A N 1
ATOM 524 C CA . LEU A 1 68 ? -9.864 6.680 23.996 1.00 86.00 68 LEU A CA 1
ATOM 525 C C . LEU A 1 68 ? -10.842 7.095 25.105 1.00 86.00 68 LEU A C 1
ATOM 527 O O . LEU A 1 68 ? -11.014 8.291 25.354 1.00 86.00 68 LEU A O 1
ATOM 531 N N . PRO A 1 69 ? -11.417 6.134 25.849 1.00 80.56 69 PRO A N 1
ATOM 532 C CA . PRO A 1 69 ? -12.214 6.449 27.026 1.00 80.56 69 PRO A CA 1
ATOM 533 C C . PRO A 1 69 ? -11.365 7.173 28.081 1.00 80.56 69 PRO A C 1
ATOM 535 O O . PRO A 1 69 ? -10.172 6.861 28.209 1.00 80.56 69 PRO A O 1
ATOM 538 N N . PRO A 1 70 ? -11.928 8.106 28.872 1.00 80.06 70 PRO A N 1
ATOM 539 C CA . PRO A 1 70 ? -11.206 8.745 29.970 1.00 80.06 70 PRO A CA 1
ATOM 540 C C . PRO A 1 70 ? -10.646 7.709 30.955 1.00 80.06 70 PRO A C 1
ATOM 542 O O . PRO A 1 70 ? -11.182 6.608 31.096 1.00 80.06 70 PRO A O 1
ATOM 545 N N . LYS A 1 71 ? -9.537 8.037 31.629 1.00 78.81 71 LYS A N 1
ATOM 546 C CA . LYS A 1 71 ? -8.925 7.109 32.595 1.00 78.81 71 LYS A CA 1
ATOM 547 C C . LYS A 1 71 ? -9.930 6.781 33.703 1.00 78.81 71 LYS A C 1
ATOM 549 O O . LYS A 1 71 ? -10.702 7.649 34.090 1.00 78.81 71 LYS A O 1
ATOM 554 N N . GLU A 1 72 ? -9.894 5.536 34.179 1.00 75.69 72 GLU A N 1
ATOM 555 C CA . GLU A 1 72 ? -10.710 5.055 35.310 1.00 75.69 72 GLU A CA 1
ATOM 556 C C . GLU A 1 72 ? -12.231 5.088 35.071 1.00 75.69 72 GLU A C 1
ATOM 558 O O . GLU A 1 72 ? -13.015 4.990 36.010 1.00 75.69 72 GLU A O 1
ATOM 563 N N . THR A 1 73 ? -12.667 5.183 33.813 1.00 78.19 73 THR A N 1
ATOM 564 C CA . THR A 1 73 ? -14.086 5.055 33.461 1.00 78.19 73 THR A CA 1
ATOM 565 C C . THR A 1 73 ? -14.438 3.609 33.149 1.00 78.19 73 THR A C 1
ATOM 567 O O . THR A 1 73 ? -13.630 2.884 32.575 1.00 78.19 73 THR A O 1
ATOM 570 N N . LEU A 1 74 ? -15.643 3.187 33.529 1.00 77.50 74 LEU A N 1
ATOM 571 C CA . LEU A 1 74 ? -16.235 1.919 33.103 1.00 77.50 74 LEU A CA 1
ATOM 572 C C . LEU A 1 74 ? -16.941 2.106 31.756 1.00 77.50 74 LEU A C 1
ATOM 574 O O . LEU A 1 74 ? -17.442 3.192 31.458 1.00 77.50 74 LEU A O 1
ATOM 578 N N . ASP A 1 75 ? -17.000 1.041 30.959 1.00 81.50 75 ASP A N 1
ATOM 579 C CA . ASP A 1 75 ? -17.870 0.999 29.782 1.00 81.50 75 ASP A CA 1
ATOM 580 C C . ASP A 1 75 ? -19.322 1.265 30.222 1.00 81.50 75 ASP A C 1
ATOM 582 O O . ASP A 1 75 ? -19.785 0.602 31.157 1.00 81.50 75 ASP A O 1
ATOM 586 N N . PRO A 1 76 ? -20.057 2.195 29.583 1.00 79.56 76 PRO A N 1
ATOM 587 C CA . PRO A 1 76 ? -21.432 2.507 29.966 1.00 79.56 76 PRO A CA 1
ATOM 588 C C . PRO A 1 76 ? -22.343 1.277 30.017 1.00 79.56 76 PRO A C 1
ATOM 590 O O . PRO A 1 76 ? -23.176 1.174 30.912 1.00 79.56 76 PRO A O 1
ATOM 593 N N . VAL A 1 77 ? -22.143 0.318 29.105 1.00 79.81 77 VAL A N 1
ATOM 594 C CA . VAL A 1 77 ? -22.926 -0.927 29.070 1.00 79.81 77 VAL A CA 1
ATOM 595 C C . VAL A 1 77 ? -22.606 -1.808 30.280 1.00 79.81 77 VAL A C 1
ATOM 597 O O . VAL A 1 77 ? -23.522 -2.269 30.953 1.00 79.81 77 VAL A O 1
ATOM 600 N N . ILE A 1 78 ? -21.322 -1.984 30.615 1.00 80.25 78 ILE A N 1
ATOM 601 C CA . ILE A 1 78 ? -20.906 -2.739 31.811 1.00 80.25 78 ILE A CA 1
ATOM 602 C C . ILE A 1 78 ? -21.430 -2.071 33.086 1.00 80.25 78 ILE A C 1
ATOM 604 O O . ILE A 1 78 ? -21.906 -2.756 33.988 1.00 80.25 78 ILE A O 1
ATOM 608 N N . PHE A 1 79 ? -21.376 -0.740 33.169 1.00 82.25 79 PHE A N 1
ATOM 609 C CA . PHE A 1 79 ? -21.885 -0.007 34.326 1.00 82.25 79 PHE A CA 1
ATOM 610 C C . PHE A 1 79 ? -23.388 -0.239 34.535 1.00 82.25 79 PHE A C 1
ATOM 612 O O . PHE A 1 79 ? -23.820 -0.480 35.662 1.00 82.25 79 PHE A O 1
ATOM 619 N N . GLU A 1 80 ? -24.185 -0.198 33.465 1.00 79.56 80 GLU A N 1
ATOM 620 C CA . GLU A 1 80 ? -25.618 -0.498 33.539 1.00 79.56 80 GLU A CA 1
ATOM 621 C C . GLU A 1 80 ? -25.875 -1.958 33.949 1.00 79.56 80 GLU A C 1
ATOM 623 O O . GLU A 1 80 ? -26.697 -2.205 34.835 1.00 79.56 80 GLU A O 1
ATOM 628 N N . GLU A 1 81 ? -25.132 -2.920 33.392 1.00 79.06 81 GLU A N 1
ATOM 629 C CA . GLU A 1 81 ? -25.232 -4.338 33.768 1.00 79.06 81 GLU A CA 1
ATOM 630 C C . GLU A 1 81 ? -24.899 -4.571 35.254 1.00 79.06 81 GLU A C 1
ATOM 632 O O . GLU A 1 81 ? -25.662 -5.227 35.973 1.00 79.06 81 GLU A O 1
ATOM 637 N N . GLU A 1 82 ? -23.796 -4.001 35.749 1.00 81.44 82 GLU A N 1
ATOM 638 C CA . GLU A 1 82 ? -23.394 -4.096 37.156 1.00 81.44 82 GLU A CA 1
ATOM 639 C C . GLU A 1 82 ? -24.403 -3.414 38.085 1.00 81.44 82 GLU A C 1
ATOM 641 O O . GLU A 1 82 ? -24.726 -3.952 39.150 1.00 81.44 82 GLU A O 1
ATOM 646 N N . ARG A 1 83 ? -24.961 -2.267 37.676 1.00 82.75 83 ARG A N 1
ATOM 647 C CA . ARG A 1 83 ? -25.998 -1.556 38.433 1.00 82.75 83 ARG A CA 1
ATOM 648 C C . ARG A 1 83 ? -27.253 -2.411 38.594 1.00 82.75 83 ARG A C 1
ATOM 650 O O . ARG A 1 83 ? -27.748 -2.556 39.714 1.00 82.75 83 ARG A O 1
ATOM 657 N N . VAL A 1 84 ? -27.733 -3.028 37.514 1.00 81.94 84 VAL A N 1
ATOM 658 C CA . VAL A 1 84 ? -28.909 -3.916 37.546 1.00 81.94 84 VAL A CA 1
ATOM 659 C C . VAL A 1 84 ? -28.641 -5.145 38.419 1.00 81.94 84 VAL A C 1
ATOM 661 O O . VAL A 1 84 ? -29.474 -5.519 39.252 1.00 81.94 84 VAL A O 1
ATOM 664 N N . LEU A 1 85 ? -27.462 -5.764 38.293 1.00 83.12 85 LEU A N 1
ATOM 665 C CA . LEU A 1 85 ? -27.068 -6.897 39.137 1.00 83.12 85 LEU A CA 1
ATOM 666 C C . LEU A 1 85 ? -27.006 -6.516 40.619 1.00 83.12 85 LEU A C 1
ATOM 668 O O . LEU A 1 85 ? -27.462 -7.284 41.471 1.00 83.12 85 LEU A O 1
ATOM 672 N N . PHE A 1 86 ? -26.491 -5.329 40.932 1.00 86.50 86 PHE A N 1
ATOM 673 C CA . PHE A 1 86 ? -26.413 -4.808 42.291 1.00 86.50 86 PHE A CA 1
ATOM 674 C C . PHE A 1 86 ? -27.796 -4.563 42.902 1.00 86.50 86 PHE A C 1
ATOM 676 O O . PHE A 1 86 ? -28.034 -4.971 44.043 1.00 86.50 86 PHE A O 1
ATOM 683 N N . ILE A 1 87 ? -28.729 -3.975 42.145 1.00 86.81 87 ILE A N 1
ATOM 684 C CA . ILE A 1 87 ? -30.126 -3.786 42.573 1.00 86.81 87 ILE A CA 1
ATOM 685 C C . ILE A 1 87 ? -30.771 -5.150 42.866 1.00 86.81 87 ILE A C 1
ATOM 687 O O . ILE A 1 87 ? -31.289 -5.367 43.966 1.00 86.81 87 ILE A O 1
ATOM 691 N N . LYS A 1 88 ? -30.635 -6.121 41.951 1.00 86.12 88 LYS A N 1
ATOM 692 C CA . LYS A 1 88 ? -31.152 -7.493 42.128 1.00 86.12 88 LYS A CA 1
ATOM 693 C C . LYS A 1 88 ? -30.526 -8.222 43.320 1.00 86.12 88 LYS A C 1
ATOM 695 O O . LYS A 1 88 ? -31.199 -9.009 43.992 1.00 86.12 88 LYS A O 1
ATOM 700 N N . ALA A 1 89 ? -29.237 -8.014 43.584 1.00 89.06 89 ALA A N 1
ATOM 701 C CA . ALA A 1 89 ? -28.544 -8.608 44.726 1.00 89.06 89 ALA A CA 1
ATOM 702 C C . ALA A 1 89 ? -29.021 -7.996 46.049 1.00 89.06 89 ALA A C 1
ATOM 704 O O . ALA A 1 89 ? -29.360 -8.736 46.975 1.00 89.06 89 ALA A O 1
ATOM 705 N N . LYS A 1 90 ? -29.122 -6.662 46.120 1.00 90.75 90 LYS A N 1
ATOM 706 C CA . LYS A 1 90 ? -29.673 -5.951 47.281 1.00 90.75 90 LYS A CA 1
ATOM 707 C C . LYS A 1 90 ? -31.092 -6.405 47.593 1.00 90.75 90 LYS A C 1
ATOM 709 O O . LYS A 1 90 ? -31.373 -6.749 48.738 1.00 90.75 90 LYS A O 1
ATOM 714 N N . ARG A 1 91 ? -31.955 -6.497 46.578 1.00 88.19 91 ARG A N 1
ATOM 715 C CA . ARG A 1 91 ? -33.335 -6.968 46.739 1.00 88.19 91 ARG A CA 1
ATOM 716 C C . ARG A 1 91 ? -33.382 -8.382 47.314 1.00 88.19 91 ARG A C 1
ATOM 718 O O . ARG A 1 91 ? -34.065 -8.613 48.307 1.00 88.19 91 ARG A O 1
ATOM 725 N N . ARG A 1 92 ? -32.583 -9.306 46.768 1.00 90.12 92 ARG A N 1
ATOM 726 C CA . ARG A 1 92 ? -32.473 -10.680 47.287 1.00 90.12 92 ARG A CA 1
ATOM 727 C C . ARG A 1 92 ? -32.017 -10.735 48.746 1.00 90.12 92 ARG A C 1
ATOM 729 O O . ARG A 1 92 ? -32.477 -11.602 49.485 1.00 90.12 92 ARG A O 1
ATOM 736 N N . ILE A 1 93 ? -31.117 -9.848 49.173 1.00 92.19 93 ILE A N 1
ATOM 737 C CA . ILE A 1 93 ? -30.682 -9.769 50.577 1.00 92.19 93 ILE A CA 1
ATOM 738 C C . ILE A 1 93 ? -31.843 -9.316 51.469 1.00 92.19 93 ILE A C 1
ATOM 740 O O . ILE A 1 93 ? -32.109 -9.965 52.479 1.00 92.19 93 ILE A O 1
ATOM 744 N N . VAL A 1 94 ? -32.559 -8.259 51.077 1.00 91.31 94 VAL A N 1
ATOM 745 C CA . VAL A 1 94 ? -33.715 -7.732 51.824 1.00 91.31 94 VAL A CA 1
ATOM 746 C C . VAL A 1 94 ? -34.828 -8.778 51.928 1.00 91.31 94 VAL A C 1
ATOM 748 O O . VAL A 1 94 ? -35.330 -9.040 53.018 1.00 91.31 94 VAL A O 1
ATOM 751 N N . GLU A 1 95 ? -35.166 -9.446 50.825 1.00 89.25 95 GLU A N 1
ATOM 752 C CA . GLU A 1 95 ? -36.183 -10.504 50.802 1.00 89.25 95 GLU A CA 1
ATOM 753 C C . GLU A 1 95 ? -35.794 -11.706 51.671 1.00 89.25 95 GLU A C 1
ATOM 755 O O . GLU A 1 95 ? -36.644 -12.252 52.371 1.00 89.25 95 GLU A O 1
ATOM 760 N N . ARG A 1 96 ? -34.511 -12.099 51.689 1.00 91.44 96 ARG A N 1
ATOM 761 C CA . ARG A 1 96 ? -34.022 -13.149 52.600 1.00 91.44 96 ARG A CA 1
ATOM 762 C C . ARG A 1 96 ? -34.134 -12.736 54.061 1.00 91.44 96 ARG A C 1
ATOM 764 O O . ARG A 1 96 ? -34.542 -13.556 54.874 1.00 91.44 96 ARG A O 1
ATOM 771 N N . GLN A 1 97 ? -33.782 -11.496 54.400 1.00 89.69 97 GLN A N 1
ATOM 772 C CA . GLN A 1 97 ? -33.906 -11.004 55.774 1.00 89.69 97 GLN A CA 1
ATOM 773 C C . GLN A 1 97 ? -35.366 -10.989 56.233 1.00 89.69 97 GLN A C 1
ATOM 775 O O . GLN A 1 97 ? -35.659 -11.487 57.316 1.00 89.69 97 GLN A O 1
ATOM 780 N N . LEU A 1 98 ? -36.284 -10.500 55.393 1.00 86.81 98 LEU A N 1
ATOM 781 C CA . LEU A 1 98 ? -37.723 -10.549 55.666 1.00 86.81 98 LEU A CA 1
ATOM 782 C C . LEU A 1 98 ? -38.223 -11.991 55.816 1.00 86.81 98 LEU A C 1
ATOM 784 O O . LEU A 1 98 ? -38.952 -12.289 56.756 1.00 86.81 98 LEU A O 1
ATOM 788 N N . LYS A 1 99 ? -37.775 -12.909 54.952 1.00 88.00 99 LYS A N 1
ATOM 789 C CA . LYS A 1 99 ? -38.120 -14.332 55.046 1.00 88.00 99 LYS A CA 1
ATOM 790 C C . LYS A 1 99 ? -37.652 -14.956 56.366 1.00 88.00 99 LYS A C 1
ATOM 792 O O . LYS A 1 99 ? -38.454 -15.589 57.039 1.00 88.00 99 LYS A O 1
ATOM 797 N N . TYR A 1 100 ? -36.398 -14.740 56.769 1.00 88.81 100 TYR A N 1
ATOM 798 C CA . TYR A 1 100 ? -35.886 -15.259 58.043 1.00 88.81 100 TYR A CA 1
ATOM 799 C C . TYR A 1 100 ? -36.606 -14.656 59.254 1.00 88.81 100 TYR A C 1
ATOM 801 O O . TYR A 1 100 ? -36.861 -15.354 60.233 1.00 88.81 100 TYR A O 1
ATOM 809 N N . LEU A 1 101 ? -36.965 -13.369 59.195 1.00 85.12 101 LEU A N 1
ATOM 810 C CA . LEU A 1 101 ? -37.758 -12.720 60.241 1.00 85.12 101 LEU A CA 1
ATOM 811 C C . LEU A 1 101 ? -39.171 -13.303 60.343 1.00 85.12 101 LEU A C 1
ATOM 813 O O . LEU A 1 101 ? -39.682 -13.436 61.456 1.00 85.12 101 LEU A O 1
ATOM 817 N N . ALA A 1 102 ? -39.788 -13.633 59.208 1.00 83.75 102 ALA A N 1
ATOM 818 C CA . ALA A 1 102 ? -41.091 -14.282 59.161 1.00 83.75 102 ALA A CA 1
ATOM 819 C C . ALA A 1 102 ? -41.020 -15.712 59.720 1.00 83.75 102 ALA A C 1
ATOM 821 O O . ALA A 1 102 ? -41.793 -16.040 60.614 1.00 83.75 102 ALA A O 1
ATOM 822 N N . GLU A 1 103 ? -40.043 -16.520 59.291 1.00 86.75 103 GLU A N 1
ATOM 823 C CA . GLU A 1 103 ? -39.818 -17.884 59.803 1.00 86.75 103 GLU A CA 1
ATOM 824 C C . GLU A 1 103 ? -39.588 -17.894 61.324 1.00 86.75 103 GLU A C 1
ATOM 826 O O . GLU A 1 103 ? -40.153 -18.712 62.050 1.00 86.75 103 GLU A O 1
ATOM 831 N N . TRP A 1 104 ? -38.796 -16.947 61.839 1.00 84.94 104 TRP A N 1
ATOM 832 C CA . TRP A 1 104 ? -38.545 -16.823 63.277 1.00 84.94 104 TRP A CA 1
ATOM 833 C C . TRP A 1 104 ? -39.808 -16.444 64.065 1.00 84.94 104 TRP A C 1
ATOM 835 O O . TRP A 1 104 ? -40.054 -16.981 65.148 1.00 84.94 104 TRP A O 1
ATOM 845 N N . ARG A 1 105 ? -40.641 -15.544 63.528 1.00 79.31 105 ARG A N 1
ATOM 846 C CA . ARG A 1 105 ? -41.908 -15.152 64.168 1.00 79.31 105 ARG A CA 1
ATOM 847 C C . ARG A 1 105 ? -42.988 -16.215 64.072 1.00 79.31 105 ARG A C 1
ATOM 849 O O . ARG A 1 105 ? -43.766 -16.358 65.014 1.00 79.31 105 ARG A O 1
ATOM 856 N N . GLU A 1 106 ? -43.013 -16.987 62.998 1.00 84.19 106 GLU A N 1
ATOM 857 C CA . GLU A 1 106 ? -43.870 -18.160 62.892 1.00 84.19 106 GLU A CA 1
ATOM 858 C C . GLU A 1 106 ? -43.490 -19.197 63.961 1.00 84.19 106 GLU A C 1
ATOM 860 O O . GLU A 1 106 ? -44.359 -19.683 64.686 1.00 84.19 106 GLU A O 1
ATOM 865 N N . LEU A 1 107 ? -42.187 -19.448 64.145 1.00 87.69 107 LEU A N 1
ATOM 866 C CA . LEU A 1 107 ? -41.669 -20.387 65.142 1.00 87.69 107 LEU A CA 1
ATOM 867 C C . LEU A 1 107 ? -42.009 -19.977 66.587 1.00 87.69 107 LEU A C 1
ATOM 869 O O . LEU A 1 107 ? -42.446 -20.813 67.377 1.00 87.69 107 LEU A O 1
ATOM 873 N N . ILE A 1 108 ? -41.791 -18.707 66.948 1.00 85.00 108 ILE A N 1
ATOM 874 C CA . ILE A 1 108 ? -41.943 -18.231 68.336 1.00 85.00 108 ILE A CA 1
ATOM 875 C C . ILE A 1 108 ? -43.371 -17.777 68.646 1.00 85.00 108 ILE A C 1
ATOM 877 O O . ILE A 1 108 ? -43.881 -18.033 69.734 1.00 85.00 108 ILE A O 1
ATOM 881 N N . GLY A 1 109 ? -44.007 -17.073 67.712 1.00 76.75 109 GLY A N 1
ATOM 882 C CA . GLY A 1 109 ? -45.273 -16.376 67.933 1.00 76.75 109 GLY A CA 1
ATOM 883 C C . GLY A 1 109 ? -46.462 -16.940 67.161 1.00 76.75 109 GLY A C 1
ATOM 884 O O . GLY A 1 109 ? -47.570 -16.455 67.373 1.00 76.75 109 GLY A O 1
ATOM 885 N N . ARG A 1 110 ? -46.260 -17.924 66.266 1.00 80.38 110 ARG A N 1
ATOM 886 C CA . ARG A 1 110 ? -47.277 -18.419 65.312 1.00 80.38 110 ARG A CA 1
ATOM 887 C C . ARG A 1 110 ? -47.956 -17.297 64.514 1.00 80.38 110 ARG A C 1
ATOM 889 O O . ARG A 1 110 ? -49.124 -17.405 64.149 1.00 80.38 110 ARG A O 1
ATOM 896 N N . GLN A 1 111 ? -47.232 -16.204 64.279 1.00 77.62 111 GLN A N 1
ATOM 897 C CA . GLN A 1 111 ? -47.717 -15.066 63.504 1.00 77.62 111 GLN A CA 1
ATOM 898 C C . GLN A 1 111 ? -47.414 -15.286 62.023 1.00 77.62 111 GLN A C 1
ATOM 900 O O . GLN A 1 111 ? -46.311 -15.703 61.674 1.00 77.62 111 GLN A O 1
ATOM 905 N N . SER A 1 112 ? -48.387 -14.995 61.160 1.00 74.25 112 SER A N 1
ATOM 906 C CA . SER A 1 112 ? -48.229 -15.094 59.709 1.00 74.25 112 SER A CA 1
ATOM 907 C C . SER A 1 112 ? -47.339 -13.979 59.161 1.00 74.25 112 SER A C 1
ATOM 909 O O . SER A 1 112 ? -47.353 -12.850 59.654 1.00 74.25 112 SER A O 1
ATOM 911 N N . SER A 1 113 ? -46.644 -14.271 58.064 1.00 69.56 113 SER A N 1
ATOM 912 C CA . SER A 1 113 ? -45.793 -13.328 57.325 1.00 69.56 113 SER A CA 1
ATOM 913 C C . SER A 1 113 ? -46.523 -12.067 56.833 1.00 69.56 113 SER A C 1
ATOM 915 O O . SER A 1 113 ? -45.891 -11.035 56.624 1.00 69.56 113 SER A O 1
ATOM 917 N N . GLU A 1 114 ? -47.853 -12.104 56.703 1.00 69.69 114 GLU A N 1
ATOM 918 C CA . GLU A 1 114 ? -48.685 -10.945 56.346 1.00 69.69 114 GLU A CA 1
ATOM 919 C C . GLU A 1 114 ? -48.643 -9.817 57.392 1.00 69.69 114 GLU A C 1
ATOM 921 O O . GLU A 1 114 ? -48.811 -8.648 57.046 1.00 69.69 114 GLU A O 1
ATOM 926 N N . CYS A 1 115 ? -48.341 -10.133 58.658 1.00 66.31 115 CYS A N 1
ATOM 927 C CA . CYS A 1 115 ? -48.226 -9.135 59.725 1.00 66.31 115 CYS A CA 1
ATOM 928 C C . CYS A 1 115 ? -47.032 -8.182 59.535 1.00 66.31 115 CYS A C 1
ATOM 930 O O . CYS A 1 115 ? -46.979 -7.128 60.172 1.00 66.31 115 CYS A O 1
ATOM 932 N N . ASP A 1 116 ? -46.076 -8.531 58.669 1.00 68.94 116 ASP A N 1
ATOM 933 C CA . ASP A 1 116 ? -44.859 -7.749 58.446 1.00 68.94 116 ASP A CA 1
ATOM 934 C C . ASP A 1 116 ? -45.141 -6.452 57.703 1.00 68.94 116 ASP A C 1
ATOM 936 O O . ASP A 1 116 ? -44.520 -5.431 57.993 1.00 68.94 116 ASP A O 1
ATOM 940 N N . VAL A 1 117 ? -46.108 -6.477 56.787 1.00 68.94 117 VAL A N 1
ATOM 941 C CA . VAL A 1 117 ? -46.475 -5.327 55.952 1.00 68.94 117 VAL A CA 1
ATOM 942 C C . VAL A 1 117 ? -47.060 -4.195 56.805 1.00 68.94 117 VAL A C 1
ATOM 944 O O . VAL A 1 117 ? -46.819 -3.023 56.533 1.00 68.94 117 VAL A O 1
ATOM 947 N N . SER A 1 118 ? -47.763 -4.542 57.885 1.00 69.31 118 SER A N 1
ATOM 948 C CA . SER A 1 118 ? -48.375 -3.607 58.837 1.00 69.31 118 SER A CA 1
ATOM 949 C C . SER A 1 118 ? -47.589 -3.446 60.146 1.00 69.31 118 SER A C 1
ATOM 951 O O . SER A 1 118 ? -48.119 -2.900 61.115 1.00 69.31 118 SER A O 1
ATOM 953 N N . SER A 1 119 ? -46.357 -3.958 60.226 1.00 72.94 119 SER A N 1
ATOM 954 C CA . SER A 1 119 ? -45.570 -3.923 61.462 1.00 72.94 119 SER A CA 1
ATOM 955 C C . SER A 1 119 ? -45.134 -2.498 61.817 1.00 72.94 119 SER A C 1
ATOM 957 O O . SER A 1 119 ? -44.576 -1.781 60.989 1.00 72.94 119 SER A O 1
ATOM 959 N N . SER A 1 120 ? -45.328 -2.101 63.078 1.00 75.81 120 SER A N 1
ATOM 960 C CA . SER A 1 120 ? -44.846 -0.824 63.627 1.00 75.81 120 SER A CA 1
ATOM 961 C C . SER A 1 120 ? -43.360 -0.848 64.004 1.00 75.81 120 SER A C 1
ATOM 963 O O . SER A 1 120 ? -42.804 0.163 64.438 1.00 75.81 120 SER A O 1
ATOM 965 N N . GLN A 1 121 ? -42.694 -1.999 63.866 1.00 79.88 121 GLN A N 1
ATOM 966 C CA . GLN A 1 121 ? -41.286 -2.135 64.204 1.00 79.88 121 GLN A CA 1
ATOM 967 C C . GLN A 1 121 ? -40.417 -1.515 63.104 1.00 79.88 121 GLN A C 1
ATOM 969 O O . GLN A 1 121 ? -40.405 -1.979 61.964 1.00 79.88 121 GLN A O 1
ATOM 974 N N . VAL A 1 122 ? -39.621 -0.514 63.486 1.00 82.75 122 VAL A N 1
ATOM 975 C CA . VAL A 1 122 ? -38.798 0.318 62.587 1.00 82.75 122 VAL A CA 1
ATOM 976 C C . VAL A 1 122 ? -37.943 -0.502 61.613 1.00 82.75 122 VAL A C 1
ATOM 978 O O . VAL A 1 122 ? -37.820 -0.143 60.446 1.00 82.75 122 VAL A O 1
ATOM 981 N N . VAL A 1 123 ? -37.381 -1.629 62.063 1.00 83.38 123 VAL A N 1
ATOM 982 C CA . VAL A 1 123 ? -36.535 -2.501 61.227 1.00 83.38 123 VAL A CA 1
ATOM 983 C C . VAL A 1 123 ? -37.345 -3.197 60.128 1.00 83.38 123 VAL A C 1
ATOM 985 O O . VAL A 1 123 ? -36.924 -3.211 58.975 1.00 83.38 123 VAL A O 1
ATOM 988 N N . ILE A 1 124 ? -38.518 -3.743 60.461 1.00 83.25 124 ILE A N 1
ATOM 989 C CA . ILE A 1 124 ? -39.379 -4.455 59.503 1.00 83.25 124 ILE A CA 1
ATOM 990 C C . ILE A 1 124 ? -39.981 -3.460 58.512 1.00 83.25 124 ILE A C 1
ATOM 992 O O . ILE A 1 124 ? -39.949 -3.687 57.304 1.00 83.25 124 ILE A O 1
ATOM 996 N N . GLN A 1 125 ? -40.453 -2.319 59.017 1.00 83.44 125 GLN A N 1
ATOM 997 C CA . GLN A 1 125 ? -40.965 -1.233 58.192 1.00 83.44 125 GLN A CA 1
ATOM 998 C C . GLN A 1 125 ? -39.889 -0.703 57.230 1.00 83.44 125 GLN A C 1
ATOM 1000 O O . GLN A 1 125 ? -40.163 -0.507 56.049 1.00 83.44 125 GLN A O 1
ATOM 1005 N N . GLY A 1 126 ? -38.653 -0.529 57.709 1.00 86.38 126 GLY A N 1
ATOM 1006 C CA . GLY A 1 126 ? -37.518 -0.114 56.887 1.00 86.38 126 GLY A CA 1
ATOM 1007 C C . GLY A 1 126 ? -37.172 -1.123 55.789 1.00 86.38 126 GLY A C 1
ATOM 1008 O O . GLY A 1 126 ? -36.939 -0.725 54.651 1.00 86.38 126 GLY A O 1
ATOM 1009 N N . LEU A 1 127 ? -37.195 -2.425 56.095 1.00 87.88 127 LEU A N 1
ATOM 1010 C CA . LEU A 1 127 ? -36.953 -3.483 55.108 1.00 87.88 127 LEU A CA 1
ATOM 1011 C C . LEU A 1 127 ? -38.066 -3.569 54.056 1.00 87.88 127 LEU A C 1
ATOM 1013 O O . LEU A 1 127 ? -37.766 -3.733 52.876 1.00 87.88 127 LEU A O 1
ATOM 1017 N N . ASN A 1 128 ? -39.332 -3.421 54.455 1.00 86.31 128 ASN A N 1
ATOM 1018 C CA . ASN A 1 128 ? -40.455 -3.398 53.515 1.00 86.31 128 ASN A CA 1
ATOM 1019 C C . ASN A 1 128 ? -40.417 -2.162 52.611 1.00 86.31 128 ASN A C 1
ATOM 1021 O O . ASN A 1 128 ? -40.563 -2.298 51.399 1.00 86.31 128 ASN A O 1
ATOM 1025 N N . LYS A 1 129 ? -40.108 -0.984 53.166 1.00 88.44 129 LYS A N 1
ATOM 1026 C CA . LYS A 1 129 ? -39.920 0.238 52.376 1.00 88.44 129 LYS A CA 1
ATOM 1027 C C . LYS A 1 129 ? -38.768 0.094 51.376 1.00 88.44 129 LYS A C 1
ATOM 1029 O O . LYS A 1 129 ? -38.932 0.395 50.201 1.00 88.44 129 LYS A O 1
ATOM 1034 N N . LEU A 1 130 ? -37.626 -0.440 51.815 1.00 88.75 130 LEU A N 1
ATOM 1035 C CA . LEU A 1 130 ? -36.475 -0.684 50.944 1.00 88.75 130 LEU A CA 1
ATOM 1036 C C . LEU A 1 130 ? -36.786 -1.724 49.854 1.00 88.75 130 LEU A C 1
ATOM 1038 O O . LEU A 1 130 ? -36.306 -1.605 48.730 1.00 88.75 130 LEU A O 1
ATOM 1042 N N . LYS A 1 131 ? -37.595 -2.745 50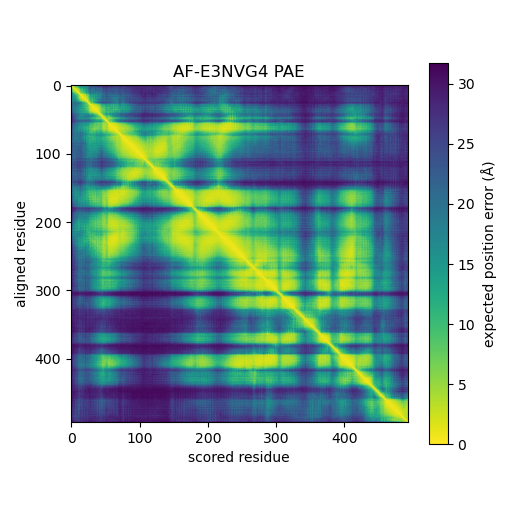.163 1.00 88.44 131 LYS A N 1
ATOM 1043 C CA . LYS A 1 131 ? -38.071 -3.728 49.181 1.00 88.44 131 LYS A CA 1
ATOM 1044 C C . LYS A 1 131 ? -38.932 -3.066 48.102 1.00 88.44 131 LYS A C 1
ATOM 1046 O O . LYS A 1 131 ? -38.739 -3.366 46.926 1.00 88.44 131 LYS A O 1
ATOM 1051 N N . GLU A 1 132 ? -39.847 -2.177 48.486 1.00 87.62 132 GLU A N 1
ATOM 1052 C CA . GLU A 1 132 ? -40.674 -1.414 47.544 1.00 87.62 132 GLU A CA 1
ATOM 1053 C C . GLU A 1 132 ? -39.824 -0.478 46.678 1.00 87.62 132 GLU A C 1
ATOM 1055 O O . GLU A 1 132 ? -39.929 -0.535 45.454 1.00 87.62 132 GLU A O 1
ATOM 1060 N N . GLU A 1 133 ? -38.916 0.294 47.280 1.00 89.06 133 GLU A N 1
ATOM 1061 C CA . GLU A 1 133 ? -37.985 1.178 46.562 1.00 89.06 133 GLU A CA 1
ATOM 1062 C C . GLU A 1 133 ? -37.133 0.402 45.540 1.00 89.06 133 GLU A C 1
ATOM 1064 O O . GLU A 1 133 ? -37.030 0.794 44.379 1.00 89.06 133 GLU A O 1
ATOM 1069 N N . LEU A 1 134 ? -36.569 -0.750 45.926 1.00 88.56 134 LEU A N 1
ATOM 1070 C CA . LEU A 1 134 ? -35.788 -1.596 45.015 1.00 88.56 134 LEU A CA 1
ATOM 1071 C C . LEU A 1 134 ? -36.645 -2.215 43.902 1.00 88.56 134 LEU A C 1
ATOM 1073 O O . LEU A 1 134 ? -36.150 -2.397 42.792 1.00 88.56 134 LEU A O 1
ATOM 1077 N N . SER A 1 135 ? -37.914 -2.528 44.177 1.00 85.25 135 SER A N 1
ATOM 1078 C CA . SER A 1 135 ? -38.838 -3.038 43.158 1.00 85.25 135 SER A CA 1
ATOM 1079 C C . SER A 1 135 ? -39.232 -1.969 42.136 1.00 85.25 135 SER A C 1
ATOM 1081 O O . SER A 1 135 ? -39.372 -2.279 40.957 1.00 85.25 135 SER A O 1
ATOM 1083 N N . GLN A 1 136 ? -39.355 -0.709 42.565 1.00 86.75 136 GLN A N 1
ATOM 1084 C CA . GLN A 1 136 ? -39.590 0.423 41.671 1.00 86.75 136 GLN A CA 1
ATOM 1085 C C . GLN A 1 136 ? -38.377 0.654 40.767 1.00 86.75 136 GLN A C 1
ATOM 1087 O O . GLN A 1 136 ? -38.546 0.706 39.555 1.00 86.75 136 GLN A O 1
ATOM 1092 N N . LEU A 1 137 ? -37.163 0.663 41.329 1.00 83.44 137 LEU A N 1
ATOM 1093 C CA . LEU A 1 137 ? -35.920 0.803 40.556 1.00 83.44 137 LEU A CA 1
ATOM 1094 C C . LEU A 1 137 ? -35.723 -0.326 39.531 1.00 83.44 137 LEU A C 1
ATOM 1096 O O . LEU A 1 137 ? -35.263 -0.086 38.420 1.00 83.44 137 LEU A O 1
ATOM 1100 N N . GLU A 1 138 ? -36.091 -1.561 39.876 1.00 79.75 138 GLU A N 1
ATOM 1101 C CA . GLU A 1 138 ? -36.032 -2.694 38.943 1.00 79.75 138 GLU A CA 1
ATOM 1102 C C . GLU A 1 138 ? -37.071 -2.574 37.813 1.00 79.75 138 GLU A C 1
ATOM 1104 O O . GLU A 1 138 ? -36.777 -2.910 36.666 1.00 79.75 138 GLU A O 1
ATOM 1109 N N . ASN A 1 139 ? -38.262 -2.046 38.112 1.00 77.25 139 ASN A N 1
ATOM 1110 C CA . ASN A 1 139 ? -39.304 -1.789 37.114 1.00 77.25 139 ASN A CA 1
ATOM 1111 C C . ASN A 1 139 ? -38.965 -0.596 36.199 1.00 77.25 139 ASN A C 1
ATOM 1113 O O . ASN A 1 139 ? -39.324 -0.618 35.023 1.00 77.25 139 ASN A O 1
ATOM 1117 N N . GLU A 1 140 ? -38.280 0.426 36.720 1.00 73.88 140 GLU A N 1
ATOM 1118 C CA . GLU A 1 140 ? -37.786 1.582 35.957 1.00 73.88 140 GLU A CA 1
ATOM 1119 C C . GLU A 1 140 ? -36.660 1.199 34.988 1.00 73.88 140 GLU A C 1
ATOM 1121 O O . GLU A 1 140 ? -36.644 1.661 33.844 1.00 73.88 140 GLU A O 1
ATOM 1126 N N . ASP A 1 141 ? -35.749 0.318 35.415 1.00 65.12 141 ASP A N 1
ATOM 1127 C CA . ASP A 1 141 ? -34.665 -0.187 34.564 1.00 65.12 141 ASP A CA 1
ATOM 1128 C C . ASP A 1 141 ? -35.171 -1.157 33.479 1.00 65.12 141 ASP A C 1
ATOM 1130 O O . ASP A 1 141 ? -34.575 -1.245 32.399 1.00 65.12 141 ASP A O 1
ATOM 1134 N N . GLY A 1 142 ? -36.331 -1.780 33.713 1.00 55.66 142 GLY A N 1
ATOM 1135 C CA . GLY A 1 142 ? -37.072 -2.597 32.758 1.00 55.66 142 GLY A CA 1
ATOM 1136 C C . GLY A 1 142 ? -36.363 -3.895 32.358 1.00 55.66 142 GLY A C 1
ATOM 1137 O O . GLY A 1 142 ? -35.152 -4.056 32.484 1.00 55.66 142 GLY A O 1
ATOM 1138 N N . ASP A 1 143 ? -37.124 -4.829 31.785 1.00 53.00 143 ASP A N 1
ATOM 1139 C CA . ASP A 1 143 ? -36.632 -6.048 31.118 1.00 53.00 143 ASP A CA 1
ATOM 1140 C C . ASP A 1 143 ? -35.892 -5.718 29.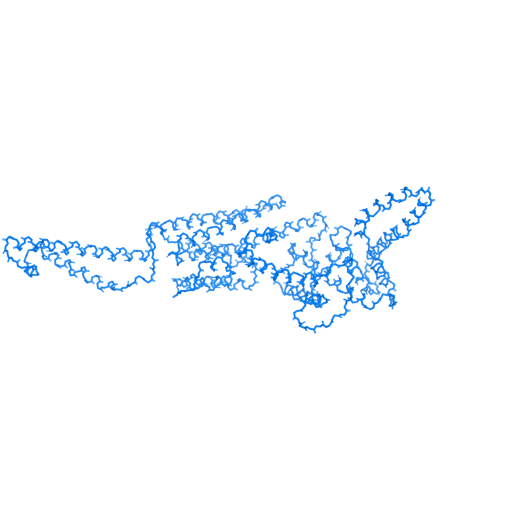798 1.00 53.00 143 ASP A C 1
ATOM 1142 O O . ASP A 1 143 ? -36.105 -6.330 28.747 1.00 53.00 143 ASP A O 1
ATOM 1146 N N . LYS A 1 144 ? -35.017 -4.705 29.806 1.00 56.59 144 LYS A N 1
ATOM 1147 C CA . LYS A 1 144 ? -34.102 -4.430 28.700 1.00 56.59 144 LYS A CA 1
ATOM 1148 C C . LYS A 1 144 ? -33.096 -5.574 28.652 1.00 56.59 144 LYS A C 1
ATOM 1150 O O . LYS A 1 144 ? -32.053 -5.536 29.299 1.00 56.59 144 LYS A O 1
ATOM 1155 N N . GLN A 1 145 ? -33.432 -6.620 27.898 1.00 54.34 145 GLN A N 1
ATOM 1156 C CA . GLN A 1 145 ? -32.465 -7.626 27.468 1.00 54.34 145 GLN A CA 1
ATOM 1157 C C . GLN A 1 145 ? -31.221 -6.899 26.958 1.00 54.34 145 GLN A C 1
ATOM 1159 O O . GLN A 1 145 ? -31.350 -5.957 26.170 1.00 54.34 145 GLN A O 1
ATOM 1164 N N . SER A 1 146 ? -30.039 -7.306 27.429 1.00 53.53 146 SER A N 1
ATOM 1165 C CA . SER A 1 146 ? -28.783 -6.706 26.994 1.00 53.53 146 SER A CA 1
ATOM 1166 C C . SER A 1 146 ? -28.714 -6.768 25.468 1.00 53.53 146 SER A C 1
ATOM 1168 O O . SER A 1 146 ? -28.643 -7.831 24.853 1.00 53.53 146 SER A O 1
ATOM 1170 N N . VAL A 1 147 ? -28.811 -5.600 24.832 1.00 57.59 147 VAL A N 1
ATOM 1171 C CA . VAL A 1 147 ? -28.814 -5.489 23.365 1.00 57.59 147 VAL A CA 1
ATOM 1172 C C . VAL A 1 147 ? -27.428 -5.844 22.807 1.00 57.59 147 VAL A C 1
ATOM 1174 O O . VAL A 1 147 ? -27.300 -6.231 21.645 1.00 57.59 147 VAL A O 1
ATOM 1177 N N . VAL A 1 148 ? -26.388 -5.748 23.642 1.00 63.12 148 VAL A N 1
ATOM 1178 C CA . VAL A 1 148 ? -24.990 -6.009 23.303 1.00 63.12 148 VAL A CA 1
ATOM 1179 C C . VAL A 1 148 ? -24.358 -6.848 24.408 1.00 63.12 148 VAL A C 1
ATOM 1181 O O . VAL A 1 148 ? -24.381 -6.462 25.569 1.00 63.12 148 VAL A O 1
ATOM 1184 N N . PHE A 1 149 ? -23.780 -7.992 24.045 1.00 67.50 149 PHE A N 1
ATOM 1185 C CA . PHE A 1 149 ? -23.025 -8.828 24.976 1.00 67.50 149 PHE A CA 1
ATOM 1186 C C . PHE A 1 149 ? -21.650 -8.208 25.255 1.00 67.50 149 PHE A C 1
ATOM 1188 O O . PHE A 1 149 ? -20.872 -7.995 24.318 1.00 67.50 149 PHE A O 1
ATOM 1195 N N . ARG A 1 150 ? -21.330 -7.967 26.531 1.00 76.31 150 ARG A N 1
ATOM 1196 C CA . ARG A 1 150 ? -20.003 -7.536 26.983 1.00 76.31 150 ARG A CA 1
ATOM 1197 C C . ARG A 1 150 ? -19.265 -8.655 27.706 1.00 76.31 150 ARG A C 1
ATOM 1199 O O . ARG A 1 150 ? -19.850 -9.469 28.414 1.00 76.31 150 ARG A O 1
ATOM 1206 N N . GLN A 1 151 ? -17.949 -8.690 27.518 1.00 74.12 151 GLN A N 1
ATOM 1207 C CA . GLN A 1 151 ? -17.068 -9.443 28.403 1.00 74.12 151 GLN A CA 1
ATOM 1208 C C . GLN A 1 151 ? -16.827 -8.661 29.713 1.00 74.12 151 GLN A C 1
ATOM 1210 O O . GLN A 1 151 ? -17.366 -7.576 29.913 1.00 74.12 151 GLN A O 1
ATOM 1215 N N . SER A 1 152 ? -16.007 -9.200 30.621 1.00 80.31 152 SER A N 1
ATOM 1216 C CA . SER A 1 152 ? -15.755 -8.608 31.940 1.00 80.31 152 SER A CA 1
ATOM 1217 C C . SER A 1 152 ? -15.116 -7.210 31.889 1.00 80.31 152 SER A C 1
ATOM 1219 O O . SER A 1 152 ? -14.313 -6.903 31.004 1.00 80.31 152 SER A O 1
ATOM 1221 N N . ALA A 1 153 ? -15.364 -6.401 32.927 1.00 80.00 153 ALA A N 1
ATOM 1222 C CA . ALA A 1 153 ? -14.741 -5.084 33.128 1.00 80.00 153 ALA A CA 1
ATOM 1223 C C . ALA A 1 153 ? -13.200 -5.118 33.072 1.00 80.00 153 ALA A C 1
ATOM 1225 O O . ALA A 1 153 ? -12.551 -4.180 32.610 1.00 80.00 153 ALA A O 1
ATOM 1226 N N . THR A 1 154 ? -12.594 -6.231 33.494 1.00 84.88 154 THR A N 1
ATOM 1227 C CA . THR A 1 154 ? -11.143 -6.442 33.410 1.00 84.88 154 THR A CA 1
ATOM 1228 C C . THR A 1 154 ? -10.630 -6.448 31.970 1.00 84.88 154 THR A C 1
ATOM 1230 O O . THR A 1 154 ? -9.571 -5.883 31.708 1.00 84.88 154 THR A O 1
ATOM 1233 N N . GLN A 1 155 ? -11.379 -7.032 31.032 1.00 86.19 155 GLN A N 1
ATOM 1234 C CA . GLN A 1 155 ? -11.002 -7.068 29.618 1.00 86.19 155 GLN A CA 1
ATOM 1235 C C . GLN A 1 155 ? -11.188 -5.704 28.953 1.00 86.19 155 GLN A C 1
ATOM 1237 O O . GLN A 1 155 ? -10.359 -5.309 28.139 1.00 86.19 155 GLN A O 1
ATOM 1242 N N . TYR A 1 156 ? -12.197 -4.936 29.366 1.00 88.19 156 TYR A N 1
ATOM 1243 C CA . TYR A 1 156 ? -12.342 -3.543 28.945 1.00 88.19 156 TYR A CA 1
ATOM 1244 C C . TYR A 1 156 ? -11.148 -2.675 29.388 1.00 88.19 156 TYR A C 1
ATOM 1246 O O . TYR A 1 156 ? -10.575 -1.937 28.587 1.00 88.19 156 TYR A O 1
ATOM 1254 N N . ASN A 1 157 ? -10.701 -2.811 30.640 1.00 88.00 157 ASN A N 1
ATOM 1255 C CA . ASN A 1 157 ? -9.529 -2.079 31.130 1.00 88.00 157 ASN A CA 1
ATOM 1256 C C . ASN A 1 157 ? -8.244 -2.467 30.379 1.00 88.00 157 ASN A C 1
ATOM 1258 O O . ASN A 1 157 ? -7.425 -1.601 30.068 1.00 88.00 157 ASN A O 1
ATOM 1262 N N . GLN A 1 158 ? -8.084 -3.754 30.049 1.00 90.50 158 GLN A N 1
ATOM 1263 C CA . GLN A 1 158 ? -6.974 -4.240 29.224 1.00 90.50 158 GLN A CA 1
ATOM 1264 C C . GLN A 1 158 ? -7.016 -3.655 27.808 1.00 90.50 158 GLN A C 1
ATOM 1266 O O . GLN A 1 158 ? -5.989 -3.177 27.333 1.00 90.50 158 GLN A O 1
ATOM 1271 N N . LEU A 1 159 ? -8.189 -3.620 27.166 1.00 90.94 159 LEU A N 1
ATOM 1272 C CA . LEU A 1 159 ? -8.379 -2.991 25.857 1.00 90.94 159 LEU A CA 1
ATOM 1273 C C . LEU A 1 159 ? -7.942 -1.519 25.874 1.00 90.94 159 LEU A C 1
ATOM 1275 O O . LEU A 1 159 ? -7.132 -1.100 25.048 1.00 90.94 159 LEU A O 1
ATOM 1279 N N . CYS A 1 160 ? -8.438 -0.745 26.841 1.00 90.88 160 CYS A N 1
ATOM 1280 C CA . CYS A 1 160 ? -8.090 0.667 26.992 1.00 90.88 160 CYS A CA 1
ATOM 1281 C C . CYS A 1 160 ? -6.583 0.874 27.210 1.00 90.88 160 CYS A C 1
ATOM 1283 O O . CYS A 1 160 ? -6.010 1.831 26.684 1.00 90.88 160 CYS A O 1
ATOM 1285 N N . ALA A 1 161 ? -5.930 -0.010 27.971 1.00 91.12 161 ALA A N 1
ATOM 1286 C CA . ALA A 1 161 ? -4.485 0.027 28.181 1.00 91.12 161 ALA A CA 1
ATOM 1287 C C . ALA A 1 161 ? -3.704 -0.303 26.897 1.00 91.12 161 ALA A C 1
ATOM 1289 O O . ALA A 1 161 ? -2.776 0.434 26.558 1.00 91.12 161 ALA A O 1
ATOM 1290 N N . GLU A 1 162 ? -4.103 -1.345 26.154 1.00 93.19 162 GLU A N 1
ATOM 1291 C CA . GLU A 1 162 ? -3.491 -1.702 24.866 1.00 93.19 162 GLU A CA 1
ATOM 1292 C C . GLU A 1 162 ? -3.627 -0.539 23.862 1.00 93.19 162 GLU A C 1
ATOM 1294 O O . GLU A 1 162 ? -2.624 -0.110 23.292 1.00 93.19 162 GLU A O 1
ATOM 1299 N N . MET A 1 163 ? -4.817 0.058 23.717 1.00 93.56 163 MET A N 1
ATOM 1300 C CA . MET A 1 163 ? -5.043 1.213 22.830 1.00 93.56 163 MET A CA 1
ATOM 1301 C C . MET A 1 163 ? -4.192 2.430 23.217 1.00 93.56 163 MET A C 1
ATOM 1303 O O . MET A 1 163 ? -3.578 3.054 22.353 1.00 93.56 163 MET A O 1
ATOM 1307 N N . ARG A 1 164 ? -4.104 2.761 24.513 1.00 93.62 164 ARG A N 1
ATOM 1308 C CA . ARG A 1 164 ? -3.249 3.861 24.996 1.00 93.62 164 ARG A CA 1
ATOM 1309 C C . ARG A 1 164 ? -1.776 3.601 24.704 1.00 93.62 164 ARG A C 1
ATOM 1311 O O . ARG A 1 164 ? -1.097 4.494 24.217 1.00 93.62 164 ARG A O 1
ATOM 1318 N N . SER A 1 165 ? -1.297 2.386 24.968 1.00 93.56 165 SER A N 1
ATOM 1319 C CA . SER A 1 165 ? 0.097 2.021 24.702 1.00 93.56 165 SER A CA 1
ATOM 1320 C C . SER A 1 165 ? 0.440 2.127 23.216 1.00 93.56 165 SER A C 1
ATOM 1322 O O . SER A 1 165 ? 1.496 2.641 22.860 1.00 93.56 165 SER A O 1
ATOM 1324 N N . PHE A 1 166 ? -0.481 1.716 22.341 1.00 94.94 166 PHE A N 1
ATOM 1325 C CA . PHE A 1 166 ? -0.263 1.763 20.903 1.00 94.94 166 PHE A CA 1
ATOM 1326 C C . PHE A 1 166 ? -0.339 3.188 20.345 1.00 94.94 166 PHE A C 1
ATOM 1328 O O . PHE A 1 166 ? 0.386 3.517 19.410 1.00 94.94 166 PHE A O 1
ATOM 1335 N N . LEU A 1 167 ? -1.168 4.060 20.930 1.00 93.44 167 LEU A N 1
ATOM 1336 C CA . LEU A 1 167 ? -1.182 5.478 20.570 1.00 93.44 167 LEU A CA 1
ATOM 1337 C C . LEU A 1 167 ? 0.193 6.128 20.786 1.00 93.44 167 LEU A C 1
ATOM 1339 O O . LEU A 1 167 ? 0.645 6.877 19.925 1.00 93.44 167 LEU A O 1
ATOM 1343 N N . GLU A 1 168 ? 0.872 5.820 21.891 1.00 92.94 168 GLU A N 1
ATOM 1344 C CA . GLU A 1 168 ? 2.227 6.330 22.146 1.00 92.94 168 GLU A CA 1
ATOM 1345 C C . GLU A 1 168 ? 3.238 5.796 21.119 1.00 92.94 168 GLU A C 1
ATOM 1347 O O . GLU A 1 168 ? 4.072 6.551 20.621 1.00 92.94 168 GLU A O 1
ATOM 1352 N N . VAL A 1 169 ? 3.117 4.523 20.719 1.00 92.25 169 VAL A N 1
ATOM 1353 C CA . VAL A 1 169 ? 3.925 3.947 19.627 1.00 92.25 169 VAL A CA 1
ATOM 1354 C C . VAL A 1 169 ? 3.676 4.686 18.310 1.00 92.25 169 VAL A C 1
ATOM 1356 O O . VAL A 1 169 ? 4.627 5.013 17.604 1.00 92.25 169 VAL A O 1
ATOM 1359 N N . ALA A 1 170 ? 2.415 4.983 17.985 1.00 91.00 170 ALA A N 1
ATOM 1360 C CA . ALA A 1 170 ? 2.059 5.722 16.777 1.00 91.00 170 ALA A CA 1
ATOM 1361 C C . ALA A 1 170 ? 2.627 7.148 16.787 1.00 91.00 170 ALA A C 1
ATOM 1363 O O . ALA A 1 170 ? 3.215 7.566 15.794 1.00 91.00 170 ALA A O 1
ATOM 1364 N N . LYS A 1 171 ? 2.522 7.870 17.909 1.00 90.38 171 LYS A N 1
ATOM 1365 C CA . LYS A 1 171 ? 3.113 9.210 18.066 1.00 90.38 171 LYS A CA 1
ATOM 1366 C C . LYS A 1 171 ? 4.631 9.189 17.906 1.00 90.38 171 LYS A C 1
ATOM 1368 O O . LYS A 1 171 ? 5.156 9.950 17.103 1.00 90.38 171 LYS A O 1
ATOM 1373 N N . SER A 1 172 ? 5.314 8.258 18.573 1.00 89.25 172 SER A N 1
ATOM 1374 C CA . SER A 1 172 ? 6.767 8.097 18.438 1.00 89.25 172 SER A CA 1
ATOM 1375 C C . SER A 1 172 ? 7.183 7.801 16.995 1.00 89.25 172 SER A C 1
ATOM 1377 O O . SER A 1 172 ? 8.163 8.362 16.517 1.00 89.25 172 SER A O 1
ATOM 1379 N N . ALA A 1 173 ? 6.439 6.949 16.282 1.00 86.44 173 ALA A N 1
ATOM 1380 C CA . ALA A 1 173 ? 6.723 6.644 14.882 1.00 86.44 173 ALA A CA 1
ATOM 1381 C C . ALA A 1 173 ? 6.517 7.862 13.963 1.00 86.44 173 ALA A C 1
ATOM 1383 O O . ALA A 1 173 ? 7.222 8.011 12.966 1.00 86.44 173 ALA A O 1
ATOM 1384 N N . ILE A 1 174 ? 5.548 8.725 14.281 1.00 85.19 174 ILE A N 1
ATOM 1385 C CA . ILE A 1 174 ? 5.288 9.969 13.547 1.00 85.19 174 ILE A CA 1
ATOM 1386 C C . ILE A 1 174 ? 6.401 10.981 13.788 1.00 85.19 174 ILE A C 1
ATOM 1388 O O . ILE A 1 174 ? 6.865 11.600 12.832 1.00 85.19 174 ILE A O 1
ATOM 1392 N N . ASP A 1 175 ? 6.831 11.140 15.037 1.00 83.94 175 ASP A N 1
ATOM 1393 C CA . ASP A 1 175 ? 7.927 12.040 15.386 1.00 83.94 175 ASP A CA 1
ATOM 1394 C C . ASP A 1 175 ? 9.210 11.615 14.665 1.00 83.94 175 ASP A C 1
ATOM 1396 O O . ASP A 1 175 ? 9.830 12.441 13.998 1.00 83.94 175 ASP A O 1
ATOM 1400 N N . ASP A 1 176 ? 9.523 10.314 14.663 1.00 79.19 176 ASP A N 1
ATOM 1401 C CA . ASP A 1 176 ? 10.638 9.737 13.900 1.00 79.19 176 ASP A CA 1
ATOM 1402 C C . ASP A 1 176 ? 10.521 9.973 12.384 1.00 79.19 176 ASP A C 1
ATOM 1404 O O . ASP A 1 176 ? 11.530 10.126 11.693 1.00 79.19 176 ASP A O 1
ATOM 1408 N N . ALA A 1 177 ? 9.300 9.971 11.838 1.00 76.31 177 ALA A N 1
ATOM 1409 C CA . ALA A 1 177 ? 9.062 10.227 10.419 1.00 76.31 177 ALA A CA 1
ATOM 1410 C C . ALA A 1 177 ? 9.176 11.719 10.057 1.00 76.31 177 ALA A C 1
ATOM 1412 O O . ALA A 1 177 ? 9.523 12.040 8.920 1.00 76.31 177 ALA A O 1
ATOM 1413 N N . LYS A 1 178 ? 8.894 12.625 11.006 1.00 75.50 178 LYS A N 1
ATOM 1414 C CA . LYS A 1 178 ? 8.957 14.088 10.835 1.00 75.50 178 LYS A CA 1
ATOM 1415 C C . LYS A 1 178 ? 10.333 14.682 11.155 1.00 75.50 178 LYS A C 1
ATOM 1417 O O . LYS A 1 178 ? 10.655 15.749 10.641 1.00 75.50 178 LYS A O 1
ATOM 1422 N N . SER A 1 179 ? 11.135 14.041 12.005 1.00 67.00 179 SER A N 1
ATOM 1423 C CA . SER A 1 179 ? 12.316 14.644 12.638 1.00 67.00 179 SER A CA 1
ATOM 1424 C C . SER A 1 179 ? 13.549 14.840 11.745 1.00 67.00 179 SER A C 1
ATOM 1426 O O . SER A 1 179 ? 14.617 15.131 12.279 1.00 67.00 179 SER A O 1
ATOM 1428 N N . ASP A 1 180 ? 13.474 14.674 10.422 1.00 57.69 180 ASP A N 1
ATOM 1429 C CA . ASP A 1 180 ? 14.691 14.516 9.618 1.00 57.69 180 ASP A CA 1
ATOM 1430 C C . ASP A 1 180 ? 14.787 15.462 8.406 1.00 57.69 180 ASP A C 1
ATOM 1432 O O . ASP A 1 180 ? 14.228 15.213 7.340 1.00 57.69 180 ASP A O 1
ATOM 1436 N N . ASN A 1 181 ? 15.560 16.540 8.603 1.00 54.19 181 ASN A N 1
ATOM 1437 C CA . ASN A 1 181 ? 16.021 17.513 7.600 1.00 54.19 181 ASN A CA 1
ATOM 1438 C C . ASN A 1 181 ? 17.434 17.179 7.056 1.00 54.19 181 ASN A C 1
ATOM 1440 O O . ASN A 1 181 ? 18.072 18.032 6.439 1.00 54.19 181 ASN A O 1
ATOM 1444 N N . GLY A 1 182 ? 17.978 15.988 7.339 1.00 55.47 182 GLY A N 1
ATOM 1445 C CA . GLY A 1 182 ? 19.313 15.594 6.880 1.00 55.47 182 GLY A CA 1
ATOM 1446 C C . GLY A 1 182 ? 19.366 15.250 5.388 1.00 55.47 182 GLY A C 1
ATOM 1447 O O . GLY A 1 182 ? 18.399 14.720 4.836 1.00 55.47 182 GLY A O 1
ATOM 1448 N N . GLU A 1 183 ? 20.515 15.506 4.748 1.00 56.16 183 GLU A N 1
ATOM 1449 C CA . GLU A 1 183 ? 20.755 15.114 3.354 1.00 56.16 183 GLU A CA 1
ATOM 1450 C C . GLU A 1 183 ? 20.510 13.604 3.156 1.00 56.16 183 GLU A C 1
ATOM 1452 O O . GLU A 1 183 ? 20.950 12.782 3.974 1.00 56.16 183 GLU A O 1
ATOM 1457 N N . PRO A 1 184 ? 19.794 13.213 2.089 1.00 62.06 184 PRO A N 1
ATOM 1458 C CA . PRO A 1 184 ? 19.463 11.822 1.835 1.00 62.06 184 PRO A CA 1
ATOM 1459 C C . PRO A 1 184 ? 20.728 11.025 1.492 1.00 62.06 184 PRO A C 1
ATOM 1461 O O . PRO A 1 184 ? 21.393 11.273 0.489 1.00 62.06 184 PRO A O 1
ATOM 1464 N N . ASN A 1 185 ? 21.050 10.041 2.330 1.00 68.12 185 ASN A N 1
ATOM 1465 C CA . ASN A 1 185 ? 22.054 9.017 2.058 1.00 68.12 185 ASN A CA 1
ATOM 1466 C C . ASN A 1 185 ? 21.318 7.688 1.812 1.00 68.12 185 ASN A C 1
ATOM 1468 O O . ASN A 1 185 ? 20.334 7.390 2.493 1.00 68.12 185 ASN A O 1
ATOM 1472 N N . ASP A 1 186 ? 21.803 6.855 0.892 1.00 68.00 186 ASP A N 1
ATOM 1473 C CA . ASP A 1 186 ? 21.199 5.557 0.561 1.00 68.00 186 ASP A CA 1
ATOM 1474 C C . ASP A 1 186 ? 20.980 4.689 1.816 1.00 68.00 186 ASP A C 1
ATOM 1476 O O . ASP A 1 186 ? 19.933 4.059 1.983 1.00 68.00 186 ASP A O 1
ATOM 1480 N N . GLN A 1 187 ? 21.929 4.707 2.759 1.00 73.56 187 GLN A N 1
ATOM 1481 C CA . GLN A 1 187 ? 21.804 3.976 4.025 1.00 73.56 187 GLN A CA 1
ATOM 1482 C C . GLN A 1 187 ? 20.709 4.545 4.940 1.00 73.56 187 GLN A C 1
ATOM 1484 O O . GLN A 1 187 ? 19.968 3.771 5.552 1.00 73.56 187 GLN A O 1
ATOM 1489 N N . SER A 1 188 ? 20.568 5.873 5.028 1.00 74.19 188 SER A N 1
ATOM 1490 C CA . SER A 1 188 ? 19.524 6.486 5.858 1.00 74.19 188 SER A CA 1
ATOM 1491 C C . SER A 1 188 ? 18.135 6.238 5.264 1.00 74.19 188 SER A C 1
ATOM 1493 O O . SER A 1 188 ? 17.213 5.908 6.009 1.00 74.19 188 SER A O 1
ATOM 1495 N N . MET A 1 189 ? 17.992 6.255 3.934 1.00 74.12 189 MET A N 1
ATOM 1496 C CA . MET A 1 189 ? 16.744 5.907 3.240 1.00 74.12 189 MET A CA 1
ATOM 1497 C C . MET A 1 189 ? 16.311 4.453 3.465 1.00 74.12 189 MET A C 1
ATOM 1499 O O . MET A 1 189 ? 15.135 4.196 3.736 1.00 74.12 189 MET A O 1
ATOM 1503 N N . ILE A 1 190 ? 17.242 3.494 3.404 1.00 77.94 190 ILE A N 1
ATOM 1504 C CA . ILE A 1 190 ? 16.941 2.075 3.662 1.00 77.94 190 ILE A CA 1
ATOM 1505 C C . ILE A 1 190 ? 16.441 1.881 5.098 1.00 77.94 190 ILE A C 1
ATOM 1507 O O . ILE A 1 190 ? 15.424 1.217 5.316 1.00 77.94 190 ILE A O 1
ATOM 1511 N N . ILE A 1 191 ? 17.122 2.488 6.076 1.00 82.06 191 ILE A N 1
ATOM 1512 C CA . ILE A 1 191 ? 16.733 2.411 7.491 1.00 82.06 191 ILE A CA 1
ATOM 1513 C C . ILE A 1 191 ? 15.348 3.039 7.698 1.00 82.06 191 ILE A C 1
ATOM 1515 O O . ILE A 1 191 ? 14.497 2.444 8.360 1.00 82.06 191 ILE A O 1
ATOM 1519 N N . ARG A 1 192 ? 15.088 4.201 7.092 1.00 78.44 192 ARG A N 1
ATOM 1520 C CA . ARG A 1 192 ? 13.794 4.897 7.142 1.00 78.44 192 ARG A CA 1
ATOM 1521 C C . ARG A 1 192 ? 12.650 4.040 6.580 1.00 78.44 192 ARG A C 1
ATOM 1523 O O . ARG A 1 192 ? 11.636 3.848 7.250 1.00 78.44 192 ARG A O 1
ATOM 1530 N N . LEU A 1 193 ? 12.830 3.439 5.402 1.00 80.81 193 LEU A N 1
ATOM 1531 C CA . LEU A 1 193 ? 11.839 2.527 4.813 1.00 80.81 193 LEU A CA 1
ATOM 1532 C C . LEU A 1 193 ? 11.605 1.281 5.679 1.00 80.81 193 LEU A C 1
ATOM 1534 O O . LEU A 1 193 ? 10.468 0.822 5.803 1.00 80.81 193 LEU A O 1
ATOM 1538 N N . ALA A 1 194 ? 12.655 0.733 6.295 1.00 84.06 194 ALA A N 1
ATOM 1539 C CA . ALA A 1 194 ? 12.528 -0.396 7.212 1.00 84.06 194 ALA A CA 1
ATOM 1540 C C . ALA A 1 194 ? 11.714 -0.032 8.466 1.00 84.06 194 ALA A C 1
ATOM 1542 O O . ALA A 1 194 ? 10.887 -0.833 8.905 1.00 84.06 194 ALA A O 1
ATOM 1543 N N . ARG A 1 195 ? 11.880 1.186 9.004 1.00 83.56 195 ARG A N 1
ATOM 1544 C CA . ARG A 1 195 ? 11.085 1.689 10.138 1.00 83.56 195 ARG A CA 1
ATOM 1545 C C . ARG A 1 195 ? 9.602 1.813 9.794 1.00 83.56 195 ARG A C 1
ATOM 1547 O O . ARG A 1 195 ? 8.781 1.307 10.553 1.00 83.56 195 ARG A O 1
ATOM 1554 N N . ILE A 1 196 ? 9.254 2.378 8.632 1.00 84.38 196 ILE A N 1
ATOM 1555 C CA . ILE A 1 196 ? 7.848 2.446 8.187 1.00 84.38 196 ILE A CA 1
ATOM 1556 C C . ILE A 1 196 ? 7.254 1.045 8.026 1.00 84.38 196 ILE A C 1
ATOM 1558 O O . ILE A 1 196 ? 6.147 0.788 8.492 1.00 84.38 196 ILE A O 1
ATOM 1562 N N . LYS A 1 197 ? 7.993 0.109 7.417 1.00 84.94 197 LYS A N 1
ATOM 1563 C CA . LYS A 1 197 ? 7.538 -1.285 7.288 1.00 84.94 197 LYS A CA 1
ATOM 1564 C C . LYS A 1 197 ? 7.328 -1.954 8.648 1.00 84.94 197 LYS A C 1
ATOM 1566 O O . LYS A 1 197 ? 6.341 -2.662 8.827 1.00 84.94 197 LYS A O 1
ATOM 1571 N N . SER A 1 198 ? 8.224 -1.709 9.604 1.00 88.94 198 SER A N 1
ATOM 1572 C CA . SER A 1 198 ? 8.096 -2.202 10.979 1.00 88.94 198 SER A CA 1
ATOM 1573 C C . SER A 1 198 ? 6.851 -1.638 11.671 1.00 88.94 198 SER A C 1
ATOM 1575 O O . SER A 1 198 ? 6.099 -2.384 12.304 1.00 88.94 198 SER A O 1
ATOM 1577 N N . PHE A 1 199 ? 6.577 -0.340 11.495 1.00 90.31 199 PHE A N 1
ATOM 1578 C CA . PHE A 1 199 ? 5.357 0.288 11.999 1.00 90.31 199 PHE A CA 1
ATOM 1579 C C . PHE A 1 199 ? 4.102 -0.318 11.356 1.00 90.31 199 PHE A C 1
ATOM 1581 O O . PHE A 1 199 ? 3.203 -0.731 12.081 1.00 90.31 199 PHE A O 1
ATOM 1588 N N . ALA A 1 200 ? 4.069 -0.466 10.029 1.00 87.25 200 ALA A N 1
ATOM 1589 C CA . ALA A 1 200 ? 2.944 -1.075 9.315 1.00 87.25 200 ALA A CA 1
ATOM 1590 C C . ALA A 1 200 ? 2.668 -2.515 9.785 1.00 87.25 200 ALA A C 1
ATOM 1592 O O . ALA A 1 200 ? 1.525 -2.884 10.039 1.00 87.25 200 ALA A O 1
ATOM 1593 N N . MET A 1 201 ? 3.714 -3.323 9.991 1.00 88.12 201 MET A N 1
ATOM 1594 C CA . MET A 1 201 ? 3.567 -4.656 10.587 1.00 88.12 201 MET A CA 1
ATOM 1595 C C . MET A 1 201 ? 3.024 -4.600 12.018 1.00 88.12 201 MET A C 1
ATOM 1597 O O . MET A 1 201 ? 2.204 -5.432 12.406 1.00 88.12 201 MET A O 1
ATOM 1601 N N . SER A 1 202 ? 3.485 -3.639 12.819 1.00 91.62 202 SER A N 1
ATOM 1602 C CA . SER A 1 202 ? 3.030 -3.461 14.201 1.00 91.62 202 SER A CA 1
ATOM 1603 C C . SER A 1 202 ? 1.559 -3.049 14.259 1.00 91.62 202 SER A C 1
ATOM 1605 O O . SER A 1 202 ? 0.811 -3.585 15.074 1.00 91.62 202 SER A O 1
ATOM 1607 N N . ALA A 1 203 ? 1.132 -2.154 13.369 1.00 90.06 203 ALA A N 1
ATOM 1608 C CA . ALA A 1 203 ? -0.244 -1.690 13.245 1.00 90.06 203 ALA A CA 1
ATOM 1609 C C . ALA A 1 203 ? -1.192 -2.799 12.755 1.00 90.06 203 ALA A C 1
ATOM 1611 O O . ALA A 1 203 ? -2.244 -3.018 13.364 1.00 90.06 203 ALA A O 1
ATOM 1612 N N . GLU A 1 204 ? -0.768 -3.597 11.771 1.00 87.88 204 GLU A N 1
ATOM 1613 C CA . GLU A 1 204 ? -1.489 -4.797 11.333 1.00 87.88 204 GLU A CA 1
ATOM 1614 C C . GLU A 1 204 ? -1.667 -5.797 12.485 1.00 87.88 204 GLU A C 1
ATOM 1616 O O . GLU A 1 204 ? -2.780 -6.240 12.787 1.00 87.88 204 GLU A O 1
ATOM 1621 N N . ASN A 1 205 ? -0.572 -6.125 13.176 1.00 90.38 205 ASN A N 1
ATOM 1622 C CA . ASN A 1 205 ? -0.586 -7.066 14.293 1.00 90.38 205 ASN A CA 1
ATOM 1623 C C . ASN A 1 205 ? -1.458 -6.567 15.448 1.00 90.38 205 ASN A C 1
ATOM 1625 O O . ASN A 1 205 ? -2.204 -7.352 16.039 1.00 90.38 205 ASN A O 1
ATOM 1629 N N . PHE A 1 206 ? -1.403 -5.270 15.753 1.00 92.75 206 PHE A N 1
ATOM 1630 C CA . PHE A 1 206 ? -2.261 -4.645 16.752 1.00 92.75 206 PHE A CA 1
ATOM 1631 C C . PHE A 1 206 ? -3.737 -4.772 16.367 1.00 92.75 206 PHE A C 1
ATOM 1633 O O . PHE A 1 206 ? -4.537 -5.264 17.165 1.00 92.75 206 PHE A O 1
ATOM 1640 N N . ARG A 1 207 ? -4.103 -4.433 15.125 1.00 89.81 207 ARG A N 1
ATOM 1641 C CA . ARG A 1 207 ? -5.479 -4.557 14.624 1.00 89.81 207 ARG A CA 1
ATOM 1642 C C . ARG A 1 207 ? -5.987 -5.995 14.715 1.00 89.81 207 ARG A C 1
ATOM 1644 O O . ARG A 1 207 ? -7.090 -6.228 15.210 1.00 89.81 207 ARG A O 1
ATOM 1651 N N . ILE A 1 208 ? -5.178 -6.970 14.294 1.00 86.56 208 ILE A N 1
ATOM 1652 C CA . ILE A 1 208 ? -5.509 -8.398 14.402 1.00 86.56 208 ILE A CA 1
ATOM 1653 C C . ILE A 1 208 ? -5.671 -8.815 15.871 1.00 86.56 208 ILE A C 1
ATOM 1655 O O . ILE A 1 208 ? -6.618 -9.534 16.192 1.00 86.56 208 ILE A O 1
ATOM 1659 N N . SER A 1 209 ? -4.772 -8.378 16.758 1.00 90.44 209 SER A N 1
ATOM 1660 C CA . SER A 1 209 ? -4.813 -8.681 18.195 1.00 90.44 209 SER A CA 1
ATOM 1661 C C . SER A 1 209 ? -6.092 -8.150 18.840 1.00 90.44 209 SER A C 1
ATOM 1663 O O . SER A 1 209 ? -6.814 -8.920 19.473 1.00 90.44 209 SER A O 1
ATOM 1665 N N . ILE A 1 210 ? -6.418 -6.872 18.629 1.00 89.31 210 ILE A N 1
ATOM 1666 C CA . ILE A 1 210 ? -7.598 -6.225 19.215 1.00 89.31 210 ILE A CA 1
ATOM 1667 C C . ILE A 1 210 ? -8.885 -6.895 18.735 1.00 89.31 210 ILE A C 1
ATOM 1669 O O . ILE A 1 210 ? -9.728 -7.266 19.551 1.00 89.31 210 ILE A O 1
ATOM 1673 N N . LEU A 1 211 ? -9.002 -7.135 17.425 1.00 84.12 211 LEU A N 1
ATOM 1674 C CA . LEU A 1 211 ? -10.181 -7.775 16.840 1.00 84.12 211 LEU A CA 1
ATOM 1675 C C . LEU A 1 211 ? -10.347 -9.239 17.254 1.00 84.12 211 LEU A C 1
ATOM 1677 O O . LEU A 1 211 ? -11.455 -9.751 17.169 1.00 84.12 211 LEU A O 1
ATOM 1681 N N . ARG A 1 212 ? -9.282 -9.929 17.678 1.00 85.50 212 ARG A N 1
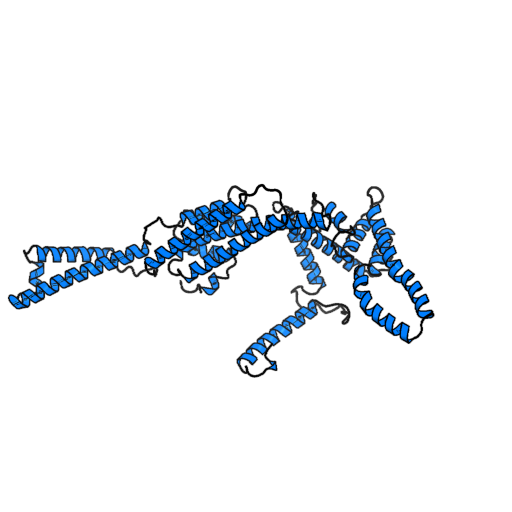ATOM 1682 C CA . ARG A 1 212 ? -9.362 -11.314 18.173 1.00 85.50 212 ARG A CA 1
ATOM 1683 C C . ARG A 1 212 ? -9.623 -11.389 19.673 1.00 85.50 212 ARG A C 1
ATOM 1685 O O . ARG A 1 212 ? -10.414 -12.224 20.099 1.00 85.50 212 ARG A O 1
ATOM 1692 N N . LYS A 1 213 ? -8.947 -10.557 20.469 1.00 87.25 213 LYS A N 1
ATOM 1693 C CA . LYS A 1 213 ? -9.031 -10.580 21.937 1.00 87.25 213 LYS A CA 1
ATOM 1694 C C . LYS A 1 213 ? -10.303 -9.914 22.462 1.00 87.25 213 LYS A C 1
ATOM 1696 O O . LYS A 1 213 ? -10.902 -10.432 23.396 1.00 87.25 213 LYS A O 1
ATOM 1701 N N . PHE A 1 214 ? -10.723 -8.801 21.855 1.00 86.56 214 PHE A N 1
ATOM 1702 C CA . PHE A 1 214 ? -11.745 -7.897 22.399 1.00 86.56 214 PHE A CA 1
ATOM 1703 C C . PHE A 1 214 ? -12.973 -7.776 21.483 1.00 86.56 214 PHE A C 1
ATOM 1705 O O . PHE A 1 214 ? -13.521 -6.693 21.283 1.00 86.56 214 PHE A O 1
ATOM 1712 N N . VAL A 1 215 ? -13.430 -8.903 20.924 1.00 80.88 215 VAL A N 1
ATOM 1713 C CA . VAL A 1 215 ? -14.563 -8.971 19.973 1.00 80.88 215 VAL A CA 1
ATOM 1714 C C . VAL A 1 215 ? -15.854 -8.365 20.543 1.00 80.88 215 VAL A C 1
ATOM 1716 O O . VAL A 1 215 ? -16.663 -7.819 19.797 1.00 80.88 215 VAL A O 1
ATOM 1719 N N . SER A 1 216 ? -16.069 -8.420 21.861 1.00 81.56 216 SER A N 1
ATOM 1720 C CA . SER A 1 216 ? -17.257 -7.827 22.491 1.00 81.56 216 SER A CA 1
ATOM 1721 C C . SER A 1 216 ? -17.225 -6.300 22.566 1.00 81.56 216 SER A C 1
ATOM 1723 O O . SER A 1 216 ? -18.234 -5.706 22.921 1.00 81.56 216 SER A O 1
ATOM 1725 N N . PHE A 1 217 ? -16.092 -5.662 22.257 1.00 83.19 217 PHE A N 1
ATOM 1726 C CA . PHE A 1 217 ? -15.855 -4.217 22.385 1.00 83.19 217 PHE A CA 1
ATOM 1727 C C . PHE A 1 217 ? -15.537 -3.563 21.031 1.00 83.19 217 PHE A C 1
ATOM 1729 O O . PHE A 1 217 ? -14.747 -2.621 20.930 1.00 83.19 217 PHE A O 1
ATOM 1736 N N . VAL A 1 218 ? -16.110 -4.093 19.949 1.00 82.38 218 VAL A N 1
ATOM 1737 C CA . VAL A 1 218 ? -15.897 -3.599 18.577 1.00 82.38 218 VAL A CA 1
ATOM 1738 C C . VAL A 1 218 ? -16.358 -2.145 18.429 1.00 82.38 218 VAL A C 1
ATOM 1740 O O . VAL A 1 218 ? -15.657 -1.329 17.852 1.00 82.38 218 VAL A O 1
ATOM 1743 N N . ASP A 1 219 ? -17.490 -1.766 19.000 1.00 76.75 219 ASP A N 1
ATOM 1744 C CA . ASP A 1 219 ? -17.974 -0.379 19.014 1.00 76.75 219 ASP A CA 1
ATOM 1745 C C . ASP A 1 219 ? -17.018 0.614 19.707 1.00 76.75 219 ASP A C 1
ATOM 1747 O O . ASP A 1 219 ? -16.923 1.760 19.268 1.00 76.75 219 ASP A O 1
ATOM 1751 N N . VAL A 1 220 ? -16.276 0.173 20.730 1.00 83.12 220 VAL A N 1
ATOM 1752 C CA . VAL A 1 220 ? -15.246 0.974 21.422 1.00 83.12 220 VAL A CA 1
ATOM 1753 C C . VAL A 1 220 ? -13.935 1.009 20.628 1.00 83.12 220 VAL A C 1
ATOM 1755 O O . VAL A 1 220 ? -13.312 2.058 20.484 1.00 83.12 220 VAL A O 1
ATOM 1758 N N . SER A 1 221 ? -13.505 -0.133 20.091 1.00 86.44 221 SER A N 1
ATOM 1759 C CA . SER A 1 221 ? -12.197 -0.271 19.434 1.00 86.44 221 SER A CA 1
ATOM 1760 C C . SER A 1 221 ? -12.179 0.189 17.973 1.00 86.44 221 SER A C 1
ATOM 1762 O O . SER A 1 221 ? -11.160 0.696 17.504 1.00 86.44 221 SER A O 1
ATOM 1764 N N . MET A 1 222 ? -13.285 0.070 17.232 1.00 83.81 222 MET A N 1
ATOM 1765 C CA . MET A 1 222 ? -13.322 0.415 15.804 1.00 83.81 222 MET A CA 1
ATOM 1766 C C . MET A 1 222 ? -13.068 1.893 15.489 1.00 83.81 222 MET A C 1
ATOM 1768 O O . MET A 1 222 ? -12.410 2.153 14.477 1.00 83.81 222 MET A O 1
ATOM 1772 N N . PRO A 1 223 ? -13.529 2.875 16.288 1.00 83.31 223 PRO A N 1
ATOM 1773 C CA . PRO A 1 223 ? -13.142 4.268 16.084 1.00 83.31 223 PRO A CA 1
ATOM 1774 C C . PRO A 1 223 ? -11.619 4.467 16.164 1.00 83.31 223 PRO A C 1
ATOM 1776 O O . PRO A 1 223 ? -11.034 5.108 15.293 1.00 83.31 223 PRO A O 1
ATOM 1779 N N . PHE A 1 224 ? -10.954 3.823 17.125 1.00 88.88 224 PHE A N 1
ATOM 1780 C CA . PHE A 1 224 ? -9.494 3.863 17.240 1.00 88.88 224 PHE A CA 1
ATOM 1781 C C . PHE A 1 224 ? -8.807 3.212 16.038 1.00 88.88 224 PHE A C 1
ATOM 1783 O O . PHE A 1 224 ? -7.921 3.805 15.428 1.00 88.88 224 PHE A O 1
ATOM 1790 N N . VAL A 1 225 ? -9.261 2.016 15.644 1.00 88.19 225 VAL A N 1
ATOM 1791 C CA . VAL A 1 225 ? -8.738 1.303 14.466 1.00 88.19 225 VAL A CA 1
ATOM 1792 C C . VAL A 1 225 ? -8.927 2.126 13.189 1.00 88.19 225 VAL A C 1
ATOM 1794 O O . VAL A 1 225 ? -8.056 2.128 12.328 1.00 88.19 225 VAL A O 1
ATOM 1797 N N . SER A 1 226 ? -10.030 2.864 13.060 1.00 82.12 226 SER A N 1
ATOM 1798 C CA . SER A 1 226 ? -10.266 3.725 11.895 1.00 82.12 226 SER A CA 1
ATOM 1799 C C . SER A 1 226 ? -9.288 4.899 11.838 1.00 82.12 226 SER A C 1
ATOM 1801 O O . SER A 1 226 ? -8.804 5.224 10.757 1.00 82.12 226 SER A O 1
ATOM 1803 N N . GLY A 1 227 ? -8.967 5.511 12.984 1.00 85.44 227 GLY A N 1
ATOM 1804 C CA . GLY A 1 227 ? -7.907 6.520 13.066 1.00 85.44 227 GLY A CA 1
ATOM 1805 C C . GLY A 1 227 ? -6.539 5.939 12.698 1.00 85.44 227 GLY A C 1
ATOM 1806 O O . GLY A 1 227 ? -5.823 6.526 11.891 1.00 85.44 227 GLY A O 1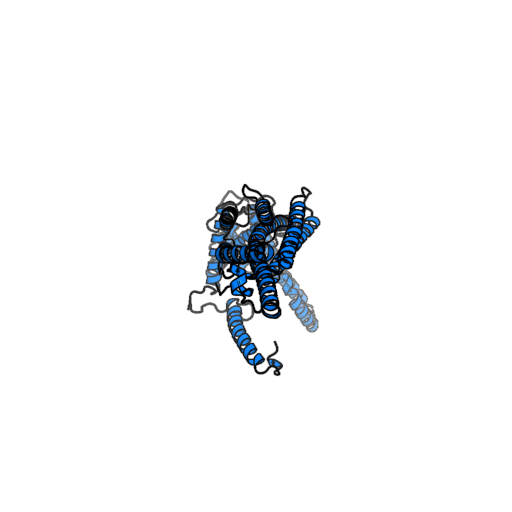
ATOM 1807 N N . LEU A 1 228 ? -6.226 4.732 13.183 1.00 89.62 228 LEU A N 1
ATOM 1808 C CA . LEU A 1 228 ? -4.993 4.020 12.838 1.00 89.62 228 LEU A CA 1
ATOM 1809 C C . LEU A 1 228 ? -4.867 3.748 11.331 1.00 89.62 228 LEU A C 1
ATOM 1811 O O . LEU A 1 228 ? -3.803 3.965 10.764 1.00 89.62 228 LEU A O 1
ATOM 1815 N N . LEU A 1 229 ? -5.946 3.331 10.665 1.00 85.88 229 LEU A N 1
ATOM 1816 C CA . LEU A 1 229 ? -5.950 3.115 9.211 1.00 85.88 229 LEU A CA 1
ATOM 1817 C C . LEU A 1 229 ? -5.628 4.401 8.436 1.00 85.88 229 LEU A C 1
ATOM 1819 O O . LEU A 1 229 ? -4.918 4.360 7.436 1.00 85.88 229 LEU A O 1
ATOM 1823 N N . ILE A 1 230 ? -6.133 5.551 8.892 1.00 83.38 230 ILE A N 1
ATOM 1824 C CA . ILE A 1 230 ? -5.814 6.847 8.279 1.00 83.38 230 ILE A CA 1
ATOM 1825 C C . ILE A 1 230 ? -4.319 7.158 8.439 1.00 83.38 230 ILE A C 1
ATOM 1827 O O . ILE A 1 230 ? -3.673 7.585 7.481 1.00 83.38 230 ILE A O 1
ATOM 1831 N N . VAL A 1 231 ? -3.758 6.893 9.623 1.00 86.75 231 VAL A N 1
ATOM 1832 C CA . VAL A 1 231 ? -2.317 7.031 9.871 1.00 86.75 231 VAL A CA 1
ATOM 1833 C C . VAL A 1 231 ? -1.519 6.104 8.946 1.00 86.75 231 VAL A C 1
ATOM 1835 O O . VAL A 1 231 ? -0.594 6.568 8.287 1.00 86.75 231 VAL A O 1
ATOM 1838 N N . GLU A 1 232 ? -1.893 4.827 8.816 1.00 85.81 232 GLU A N 1
ATOM 1839 C CA . GLU A 1 232 ? -1.235 3.872 7.906 1.00 85.81 232 GLU A CA 1
ATOM 1840 C C . GLU A 1 232 ? -1.213 4.359 6.450 1.00 85.81 232 GLU A C 1
ATOM 1842 O O . GLU A 1 232 ? -0.205 4.207 5.761 1.00 85.81 232 GLU A O 1
ATOM 1847 N N . ILE A 1 233 ? -2.299 4.972 5.971 1.00 82.50 233 ILE A N 1
ATOM 1848 C CA . ILE A 1 233 ? -2.369 5.528 4.611 1.00 82.50 233 ILE A CA 1
ATOM 1849 C C . ILE A 1 233 ? -1.370 6.671 4.437 1.00 82.50 233 ILE A C 1
ATOM 1851 O O . ILE A 1 233 ? -0.627 6.679 3.455 1.00 82.50 233 ILE A O 1
ATOM 1855 N N . ALA A 1 234 ? -1.283 7.577 5.410 1.00 82.69 234 ALA A N 1
ATOM 1856 C CA . ALA A 1 234 ? -0.295 8.647 5.380 1.00 82.69 234 ALA A CA 1
ATOM 1857 C C . ALA A 1 234 ? 1.146 8.107 5.436 1.00 82.69 234 ALA A C 1
ATOM 1859 O O . ALA A 1 234 ? 2.013 8.564 4.695 1.00 82.69 234 ALA A O 1
ATOM 1860 N N . PHE A 1 235 ? 1.410 7.079 6.248 1.00 83.88 235 PHE A N 1
ATOM 1861 C CA . PHE A 1 235 ? 2.714 6.408 6.268 1.00 83.88 235 PHE A CA 1
ATOM 1862 C C . PHE A 1 235 ? 3.055 5.744 4.932 1.00 83.88 235 PHE A C 1
ATOM 1864 O O . PHE A 1 235 ? 4.211 5.785 4.515 1.00 83.88 235 PHE A O 1
ATOM 1871 N N . ASN A 1 236 ? 2.075 5.161 4.240 1.00 82.69 236 ASN A N 1
ATOM 1872 C CA . ASN A 1 236 ? 2.278 4.598 2.907 1.00 82.69 236 ASN A CA 1
ATOM 1873 C C . ASN A 1 236 ? 2.620 5.677 1.871 1.00 82.69 236 ASN A C 1
ATOM 1875 O O . ASN A 1 236 ? 3.474 5.431 1.020 1.00 82.69 236 ASN A O 1
ATOM 1879 N N . GLU A 1 237 ? 2.026 6.872 1.966 1.00 78.56 237 GLU A N 1
ATOM 1880 C CA . GLU A 1 237 ? 2.418 8.024 1.142 1.00 78.56 237 GLU A CA 1
ATOM 1881 C C . GLU A 1 237 ? 3.884 8.410 1.392 1.00 78.56 237 GLU A C 1
ATOM 1883 O O . GLU A 1 237 ? 4.655 8.543 0.441 1.00 78.56 237 GLU A O 1
ATOM 1888 N N . ILE A 1 238 ? 4.307 8.517 2.660 1.00 80.19 238 ILE A N 1
ATOM 1889 C CA . ILE A 1 238 ? 5.713 8.788 3.015 1.00 80.19 238 ILE A CA 1
ATOM 1890 C C . ILE A 1 238 ? 6.630 7.705 2.436 1.00 80.19 238 ILE A C 1
ATOM 1892 O O . ILE A 1 238 ? 7.643 8.012 1.805 1.00 80.19 238 ILE A O 1
ATOM 1896 N N . ALA A 1 239 ? 6.272 6.431 2.616 1.00 82.12 239 ALA A N 1
ATOM 1897 C CA . ALA A 1 239 ? 7.063 5.312 2.115 1.00 82.12 239 ALA A CA 1
ATOM 1898 C C . ALA A 1 239 ? 7.194 5.346 0.587 1.00 82.12 239 ALA A C 1
ATOM 1900 O O . ALA A 1 239 ? 8.260 5.035 0.053 1.00 82.12 239 ALA A O 1
ATOM 1901 N N . LEU A 1 240 ? 6.124 5.717 -0.118 1.00 79.88 240 LEU A N 1
ATOM 1902 C CA . LEU A 1 240 ? 6.116 5.845 -1.569 1.00 79.88 240 LEU A CA 1
ATOM 1903 C C . LEU A 1 240 ? 7.030 6.985 -2.028 1.00 79.88 240 LEU A C 1
ATOM 1905 O O . LEU A 1 240 ? 7.880 6.745 -2.887 1.00 79.88 240 LEU A O 1
ATOM 1909 N N . LYS A 1 241 ? 6.942 8.164 -1.397 1.00 79.31 241 LYS A N 1
ATOM 1910 C CA . LYS A 1 241 ? 7.828 9.306 -1.678 1.00 79.31 241 LYS A CA 1
ATOM 1911 C C . LYS A 1 241 ? 9.297 8.946 -1.467 1.00 79.31 241 LYS A C 1
ATOM 1913 O O . LYS A 1 241 ? 10.108 9.124 -2.371 1.00 79.31 241 LYS A O 1
ATOM 1918 N N . TRP A 1 242 ? 9.640 8.340 -0.329 1.00 79.50 242 TRP A N 1
ATOM 1919 C CA . TRP A 1 242 ? 11.016 7.910 -0.053 1.00 79.50 242 TRP A CA 1
ATOM 1920 C C . TRP A 1 242 ? 11.500 6.810 -0.998 1.00 79.50 242 TRP A C 1
ATOM 1922 O O . TRP A 1 242 ? 12.662 6.803 -1.398 1.00 79.50 242 TRP A O 1
ATOM 1932 N N . LYS A 1 243 ? 10.627 5.877 -1.395 1.00 82.12 243 LYS A N 1
ATOM 1933 C CA . LYS A 1 243 ? 10.963 4.841 -2.381 1.00 82.12 243 LYS A CA 1
ATOM 1934 C C . LYS A 1 243 ? 11.250 5.455 -3.752 1.00 82.12 243 LYS A C 1
ATOM 1936 O O . LYS A 1 243 ? 12.210 5.041 -4.398 1.00 82.12 243 LYS A O 1
ATOM 1941 N N . GLN A 1 244 ? 10.437 6.412 -4.193 1.00 83.00 244 GLN A N 1
ATOM 1942 C CA . GLN A 1 244 ? 10.645 7.131 -5.451 1.00 83.00 244 GLN A CA 1
ATOM 1943 C C . GLN A 1 244 ? 11.932 7.958 -5.415 1.00 83.00 244 GLN A C 1
ATOM 1945 O O . GLN A 1 244 ? 12.705 7.926 -6.370 1.00 83.00 244 GLN A O 1
ATOM 1950 N N . GLU A 1 245 ? 12.205 8.639 -4.303 1.00 81.44 245 GLU A N 1
ATOM 1951 C CA . GLU A 1 245 ? 13.428 9.416 -4.098 1.00 81.44 245 GLU A CA 1
ATOM 1952 C C . GLU A 1 245 ? 14.678 8.522 -4.131 1.00 81.44 245 GLU A C 1
ATOM 1954 O O . GLU A 1 245 ? 15.611 8.793 -4.888 1.00 81.44 245 GLU A O 1
ATOM 1959 N N . ALA A 1 246 ? 14.663 7.389 -3.421 1.00 81.31 246 ALA A N 1
ATOM 1960 C CA . ALA A 1 246 ? 15.747 6.405 -3.453 1.00 81.31 246 ALA A CA 1
ATOM 1961 C C . ALA A 1 246 ? 15.977 5.847 -4.867 1.00 81.31 246 ALA A C 1
ATOM 1963 O O . ALA A 1 246 ? 17.112 5.758 -5.338 1.00 81.31 246 ALA A O 1
ATOM 1964 N N . LYS A 1 247 ? 14.898 5.516 -5.591 1.00 83.38 247 LYS A N 1
ATOM 1965 C CA . LYS A 1 247 ? 14.988 5.071 -6.989 1.00 83.38 247 LYS A CA 1
ATOM 1966 C C . LYS A 1 247 ? 15.539 6.159 -7.901 1.00 83.38 247 LYS A C 1
ATOM 1968 O O . LYS A 1 247 ? 16.339 5.849 -8.779 1.00 83.38 247 LYS A O 1
ATOM 1973 N N . ARG A 1 248 ? 15.165 7.421 -7.686 1.00 84.56 248 ARG A N 1
ATOM 1974 C CA . ARG A 1 248 ? 15.687 8.567 -8.438 1.00 84.56 248 ARG A CA 1
ATOM 1975 C C . ARG A 1 248 ? 17.182 8.752 -8.204 1.00 84.56 248 ARG A C 1
ATOM 1977 O O . ARG A 1 248 ? 17.922 8.903 -9.177 1.00 84.56 248 ARG A O 1
ATOM 1984 N N . HIS A 1 249 ? 17.636 8.701 -6.952 1.00 82.88 249 HIS A N 1
ATOM 1985 C CA . HIS A 1 249 ? 19.060 8.754 -6.617 1.00 82.88 249 HIS A CA 1
ATOM 1986 C C . HIS A 1 249 ? 19.821 7.605 -7.273 1.00 82.88 249 HIS A C 1
ATOM 1988 O O . HIS A 1 249 ? 20.787 7.843 -8.000 1.00 82.88 249 HIS A O 1
ATOM 1994 N N . HIS A 1 250 ? 19.327 6.376 -7.121 1.00 84.62 250 HIS A N 1
ATOM 1995 C CA . HIS A 1 250 ? 19.940 5.207 -7.734 1.00 84.62 250 HIS A CA 1
ATOM 1996 C C . HIS A 1 250 ? 19.998 5.311 -9.265 1.00 84.62 250 HIS A C 1
ATOM 1998 O O . HIS A 1 250 ? 21.052 5.072 -9.850 1.00 84.62 250 HIS A O 1
ATOM 2004 N N . ALA A 1 251 ? 18.910 5.711 -9.929 1.00 84.06 251 ALA A N 1
ATOM 2005 C CA . ALA A 1 251 ? 18.861 5.869 -11.383 1.00 84.06 251 ALA A CA 1
ATOM 2006 C C . ALA A 1 251 ? 19.806 6.979 -11.876 1.00 84.06 251 ALA A C 1
ATOM 2008 O O . ALA A 1 251 ? 20.476 6.817 -12.900 1.00 84.06 251 ALA A O 1
ATOM 2009 N N . THR A 1 252 ? 19.912 8.080 -11.127 1.00 85.12 252 THR A N 1
ATOM 2010 C CA . THR A 1 252 ? 20.832 9.187 -11.425 1.00 85.12 252 THR A CA 1
ATOM 2011 C C . THR A 1 252 ? 22.291 8.738 -11.319 1.00 85.12 252 THR A C 1
ATOM 2013 O O . THR A 1 252 ? 23.091 9.073 -12.187 1.00 85.12 252 THR A O 1
ATOM 2016 N N . THR A 1 253 ? 22.639 7.955 -10.295 1.00 84.88 253 THR A N 1
ATOM 2017 C CA . THR A 1 253 ? 24.016 7.487 -10.063 1.00 84.88 253 THR A CA 1
ATOM 2018 C C . THR A 1 253 ? 24.413 6.339 -10.993 1.00 84.88 253 THR A C 1
ATOM 2020 O O . THR A 1 253 ? 25.508 6.352 -11.543 1.00 84.88 253 THR A O 1
ATOM 2023 N N . SER A 1 254 ? 23.534 5.351 -11.191 1.00 85.31 254 SER A N 1
ATOM 2024 C CA . SER A 1 254 ? 23.837 4.136 -11.967 1.00 85.31 254 SER A CA 1
ATOM 2025 C C . SER A 1 254 ? 23.743 4.333 -13.480 1.00 85.31 254 SER A C 1
ATOM 2027 O O . SER A 1 254 ? 24.536 3.762 -14.221 1.00 85.31 254 SER A O 1
ATOM 2029 N N . SER A 1 255 ? 22.779 5.134 -13.944 1.00 84.38 255 SER A N 1
ATOM 2030 C CA . SER A 1 255 ? 22.426 5.234 -15.369 1.00 84.38 255 SER A CA 1
ATOM 2031 C C . SER A 1 255 ? 22.392 6.669 -15.899 1.00 84.38 255 SER A C 1
ATOM 2033 O O . SER A 1 255 ? 21.971 6.894 -17.033 1.00 84.38 255 SER A O 1
ATOM 2035 N N . ALA A 1 256 ? 22.822 7.652 -15.096 1.00 86.44 256 ALA A N 1
ATOM 2036 C CA . ALA A 1 256 ? 22.773 9.076 -15.434 1.00 86.44 256 ALA A CA 1
ATOM 2037 C C . ALA A 1 256 ? 21.371 9.545 -15.875 1.00 86.44 256 ALA A C 1
ATOM 2039 O O . ALA A 1 256 ? 21.235 10.305 -16.841 1.00 86.44 256 ALA A O 1
ATOM 2040 N N . PHE A 1 257 ? 20.328 9.066 -15.185 1.00 88.12 257 PHE A N 1
ATOM 2041 C CA . PHE A 1 257 ? 18.951 9.491 -15.432 1.00 88.12 257 PHE A CA 1
ATOM 2042 C C . PHE A 1 257 ? 18.801 11.021 -15.257 1.00 88.12 257 PHE A C 1
ATOM 2044 O O . PHE A 1 257 ? 19.422 11.589 -14.350 1.00 88.12 257 PHE A O 1
ATOM 2051 N N . PRO A 1 258 ? 18.019 11.720 -16.107 1.00 86.25 258 PRO A N 1
ATOM 2052 C CA . PRO A 1 258 ? 17.908 13.175 -16.038 1.00 86.25 258 PRO A CA 1
ATOM 2053 C C . PRO A 1 258 ? 17.275 13.659 -14.726 1.00 86.25 258 PRO A C 1
ATOM 2055 O O . PRO A 1 258 ? 16.260 13.133 -14.277 1.00 86.25 258 PRO A O 1
ATOM 2058 N N . ARG A 1 259 ? 17.856 14.708 -14.127 1.00 78.69 259 ARG A N 1
ATOM 2059 C CA . ARG A 1 259 ? 17.359 15.304 -12.870 1.00 78.69 259 ARG A CA 1
ATOM 2060 C C . ARG A 1 259 ? 16.166 16.237 -13.069 1.00 78.69 259 ARG A C 1
ATOM 2062 O O . ARG A 1 259 ? 15.329 16.348 -12.181 1.00 78.69 259 ARG A O 1
ATOM 2069 N N . TYR A 1 260 ? 16.116 16.908 -14.216 1.00 80.44 260 TYR A N 1
ATOM 2070 C CA . TYR A 1 260 ? 15.057 17.840 -14.587 1.00 80.44 260 TYR A CA 1
ATOM 2071 C C . TYR A 1 260 ? 14.371 17.307 -15.833 1.00 80.44 260 TYR A C 1
ATOM 2073 O O . TYR A 1 260 ? 15.045 16.964 -16.804 1.00 80.44 260 TYR A O 1
ATOM 2081 N N . LEU A 1 261 ? 13.048 17.214 -15.771 1.00 82.62 261 LEU A N 1
ATOM 2082 C CA . LEU A 1 261 ? 12.223 16.624 -16.811 1.00 82.62 261 LEU A CA 1
ATOM 2083 C C . LEU A 1 261 ? 11.109 17.593 -17.166 1.00 82.62 261 LEU A C 1
ATOM 2085 O O . LEU A 1 261 ? 10.392 18.063 -16.283 1.00 82.62 261 LEU A O 1
ATOM 2089 N N . GLN A 1 262 ? 10.966 17.874 -18.458 1.00 82.00 262 GLN A N 1
ATOM 2090 C CA . GLN A 1 262 ? 9.798 18.558 -18.988 1.00 82.00 262 GLN A CA 1
ATOM 2091 C C . GLN A 1 262 ? 8.941 17.530 -19.709 1.00 82.00 262 GLN A C 1
ATOM 2093 O O . GLN A 1 262 ? 9.430 16.757 -20.536 1.00 82.00 262 GLN A O 1
ATOM 2098 N N . THR A 1 263 ? 7.662 17.491 -19.351 1.00 79.81 263 THR A N 1
ATOM 2099 C CA . THR A 1 263 ? 6.720 16.525 -19.905 1.00 79.81 263 THR A CA 1
ATOM 2100 C C . THR A 1 263 ? 5.706 17.243 -20.777 1.00 79.81 263 THR A C 1
ATOM 2102 O O . THR A 1 263 ? 5.199 18.304 -20.415 1.00 79.81 263 THR A O 1
ATOM 2105 N N . THR A 1 264 ? 5.449 16.687 -21.955 1.00 79.44 264 THR A N 1
ATOM 2106 C CA . THR A 1 264 ? 4.465 17.194 -22.907 1.00 79.44 264 THR A CA 1
ATOM 2107 C C . THR A 1 264 ? 3.411 16.117 -23.165 1.00 79.44 264 THR A C 1
ATOM 2109 O O . THR A 1 264 ? 3.754 14.950 -23.384 1.00 79.44 264 THR A O 1
ATOM 2112 N N . PRO A 1 265 ? 2.115 16.466 -23.118 1.00 73.94 265 PRO A N 1
ATOM 2113 C CA . PRO A 1 265 ? 1.054 15.527 -23.445 1.00 73.94 265 PRO A CA 1
ATOM 2114 C C . PRO A 1 265 ? 0.967 15.327 -24.963 1.00 73.94 265 PRO A C 1
ATOM 2116 O O . PRO A 1 265 ? 1.017 16.287 -25.732 1.00 73.94 265 PRO A O 1
ATOM 2119 N N . THR A 1 266 ? 0.816 14.078 -25.402 1.00 70.69 266 THR A N 1
ATOM 2120 C CA . THR A 1 266 ? 0.610 13.712 -26.813 1.00 70.69 266 THR A CA 1
ATOM 2121 C C . THR A 1 266 ? -0.529 12.700 -26.948 1.00 70.69 266 THR A C 1
ATOM 2123 O O . THR A 1 266 ? -1.008 12.152 -25.956 1.00 70.69 266 THR A O 1
ATOM 2126 N N . SER A 1 267 ? -0.963 12.410 -28.178 1.00 65.62 267 SER A N 1
ATOM 2127 C CA . SER A 1 267 ? -2.001 11.401 -28.447 1.00 65.62 267 SER A CA 1
ATOM 2128 C C . SER A 1 267 ? -1.615 9.975 -28.024 1.00 65.62 267 SER A C 1
ATOM 2130 O O . SER A 1 267 ? -2.500 9.150 -27.818 1.00 65.62 267 SER A O 1
ATOM 2132 N N . SER A 1 268 ? -0.316 9.691 -27.895 1.00 62.41 268 SER A N 1
ATOM 2133 C CA . SER A 1 268 ? 0.269 8.428 -27.410 1.00 62.41 268 SER A CA 1
ATOM 2134 C C . SER A 1 268 ? 0.626 8.473 -25.911 1.00 62.41 268 SER A C 1
ATOM 2136 O O . SER A 1 268 ? 1.358 7.621 -25.406 1.00 62.41 268 SER A O 1
ATOM 2138 N N . GLY A 1 269 ? 0.149 9.493 -25.189 1.00 68.81 269 GLY A N 1
ATOM 2139 C CA . GLY A 1 269 ? 0.402 9.714 -23.765 1.00 68.81 269 GLY A CA 1
ATOM 2140 C C . GLY A 1 269 ? 1.514 10.731 -23.493 1.00 68.81 269 GLY A C 1
ATOM 2141 O O . GLY A 1 269 ? 1.869 11.551 -24.341 1.00 68.81 269 GLY A O 1
ATOM 2142 N N . LEU A 1 270 ? 2.054 10.705 -22.278 1.00 74.62 270 LEU A N 1
ATOM 2143 C CA . LEU A 1 270 ? 3.070 11.656 -21.825 1.00 74.62 270 LEU A CA 1
ATOM 2144 C C . LEU A 1 270 ? 4.448 11.359 -22.445 1.00 74.62 270 LEU A C 1
ATOM 2146 O O . LEU A 1 270 ? 4.887 10.205 -22.454 1.00 74.62 270 LEU A O 1
ATOM 2150 N N . VAL A 1 271 ? 5.138 12.398 -22.925 1.00 78.19 271 VAL A N 1
ATOM 2151 C CA . VAL A 1 271 ? 6.479 12.315 -23.532 1.00 78.19 271 VAL A CA 1
ATOM 2152 C C . VAL A 1 271 ? 7.431 13.291 -22.842 1.00 78.19 271 VAL A C 1
ATOM 2154 O O . VAL A 1 271 ? 7.028 14.378 -22.442 1.00 78.19 271 VAL A O 1
ATOM 2157 N N . SER A 1 272 ? 8.708 12.924 -22.715 1.00 84.62 272 SER A N 1
ATOM 2158 C CA . SER A 1 272 ? 9.785 13.838 -22.311 1.00 84.62 272 SER A CA 1
ATOM 2159 C C . SER A 1 272 ? 10.974 13.702 -23.259 1.00 84.62 272 SER A C 1
ATOM 2161 O O . SER A 1 272 ? 11.470 12.601 -23.525 1.00 84.62 272 SER A O 1
ATOM 2163 N N . ASN A 1 273 ? 11.466 14.836 -23.755 1.00 84.31 273 ASN A N 1
ATOM 2164 C CA . ASN A 1 273 ? 12.630 14.872 -24.641 1.00 84.31 273 ASN A CA 1
ATOM 2165 C C . ASN A 1 273 ? 13.904 14.421 -23.916 1.00 84.31 273 ASN A C 1
ATOM 2167 O O . ASN A 1 273 ? 14.752 13.743 -24.493 1.00 84.31 273 ASN A O 1
ATOM 2171 N N . GLU A 1 274 ? 14.034 14.741 -22.632 1.00 87.75 274 GLU A N 1
ATOM 2172 C CA . GLU A 1 274 ? 15.167 14.331 -21.811 1.00 87.75 274 GLU A CA 1
ATOM 2173 C C . GLU A 1 274 ? 15.185 12.815 -21.602 1.00 87.75 274 GLU A C 1
ATOM 2175 O O . GLU A 1 274 ? 16.239 12.194 -21.759 1.00 87.75 274 GLU A O 1
ATOM 2180 N N . VAL A 1 275 ? 14.028 12.207 -21.311 1.00 87.69 275 VAL A N 1
ATOM 2181 C CA . VAL A 1 275 ? 13.920 10.750 -21.124 1.00 87.69 275 VAL A CA 1
ATOM 2182 C C . VAL A 1 275 ? 14.133 10.013 -22.438 1.00 87.69 275 VAL A C 1
ATOM 2184 O O . VAL A 1 275 ? 14.893 9.049 -22.460 1.00 87.69 275 VAL A O 1
ATOM 2187 N N . THR A 1 276 ? 13.560 10.486 -23.548 1.00 86.75 276 THR A N 1
ATOM 2188 C CA . THR A 1 276 ? 13.788 9.859 -24.863 1.00 86.75 276 THR A CA 1
ATOM 2189 C C . THR A 1 276 ? 15.249 9.964 -25.304 1.00 86.75 276 THR A C 1
ATOM 2191 O O . THR A 1 276 ? 15.776 9.037 -25.911 1.00 86.75 276 THR A O 1
ATOM 2194 N N . ASN A 1 277 ? 15.940 11.065 -24.993 1.00 87.12 277 ASN A N 1
ATOM 2195 C CA . ASN A 1 277 ? 17.375 11.206 -25.255 1.00 87.12 277 ASN A CA 1
ATOM 2196 C C . ASN A 1 277 ? 18.219 10.321 -24.333 1.00 87.12 277 ASN A C 1
ATOM 2198 O O . ASN A 1 277 ? 19.220 9.763 -24.775 1.00 87.12 277 ASN A O 1
ATOM 2202 N N . TRP A 1 278 ? 17.838 10.189 -23.061 1.00 89.75 278 TRP A N 1
ATOM 2203 C CA . TRP A 1 278 ? 18.496 9.290 -22.114 1.00 89.75 278 TRP A CA 1
ATOM 2204 C C . TRP A 1 278 ? 18.339 7.823 -22.524 1.00 89.75 278 TRP A C 1
ATOM 2206 O O . TRP A 1 278 ? 19.327 7.093 -22.535 1.00 89.75 278 TRP A O 1
ATOM 2216 N N . ALA A 1 279 ? 17.139 7.418 -22.938 1.00 86.88 279 ALA A N 1
ATOM 2217 C CA . ALA A 1 279 ? 16.793 6.058 -23.334 1.00 86.88 279 ALA A CA 1
ATOM 2218 C C . ALA A 1 279 ? 17.694 5.502 -24.454 1.00 86.88 279 ALA A C 1
ATOM 2220 O O . ALA A 1 279 ? 18.048 4.328 -24.439 1.00 86.88 279 ALA A O 1
ATOM 2221 N N . ILE A 1 280 ? 18.129 6.352 -25.389 1.00 86.06 280 ILE A N 1
ATOM 2222 C CA . ILE A 1 280 ? 18.973 5.963 -26.532 1.00 86.06 280 ILE A CA 1
ATOM 2223 C C . ILE A 1 280 ? 20.455 5.793 -26.138 1.00 86.06 280 ILE A C 1
ATOM 2225 O O . ILE A 1 280 ? 21.220 5.144 -26.852 1.00 86.06 280 ILE A O 1
ATOM 2229 N N . ARG A 1 281 ? 20.892 6.336 -24.993 1.00 83.44 281 ARG A N 1
ATOM 2230 C CA . ARG A 1 281 ? 22.301 6.274 -24.569 1.00 83.44 281 ARG A CA 1
ATOM 2231 C C . ARG A 1 281 ? 22.733 4.842 -24.256 1.00 83.44 281 ARG A C 1
ATOM 2233 O O . ARG A 1 281 ? 21.952 4.022 -23.767 1.00 83.44 281 ARG A O 1
ATOM 2240 N N . ASP A 1 282 ? 24.021 4.567 -24.445 1.00 75.81 282 ASP A N 1
ATOM 2241 C CA . ASP A 1 282 ? 24.606 3.263 -24.111 1.00 75.81 282 ASP A CA 1
ATOM 2242 C C . ASP A 1 282 ? 24.440 2.921 -22.619 1.00 75.81 282 ASP A C 1
ATOM 2244 O O . ASP A 1 282 ? 24.138 1.780 -22.292 1.00 75.81 282 ASP A O 1
ATOM 2248 N N . GLY A 1 283 ? 24.515 3.917 -21.727 1.00 77.12 283 GLY A N 1
ATOM 2249 C CA . GLY A 1 283 ? 24.331 3.742 -20.278 1.00 77.12 283 GLY A CA 1
ATOM 2250 C C . GLY A 1 283 ? 22.882 3.569 -19.794 1.00 77.12 283 GLY A C 1
ATOM 2251 O O . GLY A 1 283 ? 22.672 3.387 -18.598 1.00 77.12 283 GLY A O 1
ATOM 2252 N N . SER A 1 284 ? 21.875 3.642 -20.674 1.00 85.00 284 SER A N 1
ATOM 2253 C CA . SER A 1 284 ? 20.479 3.389 -20.285 1.00 85.00 284 SER A CA 1
ATOM 2254 C C . SER A 1 284 ? 20.199 1.882 -20.169 1.00 85.00 284 SER A C 1
ATOM 2256 O O . SER A 1 284 ? 20.608 1.134 -21.062 1.00 85.00 284 SER A O 1
ATOM 2258 N N . PRO A 1 285 ? 19.440 1.426 -19.152 1.00 85.62 285 PRO A N 1
ATOM 2259 C CA . PRO A 1 285 ? 19.049 0.024 -18.994 1.00 85.62 285 PRO A CA 1
ATOM 2260 C C . PRO A 1 285 ? 17.936 -0.415 -19.962 1.00 85.62 285 PRO A C 1
ATOM 2262 O O . PRO A 1 285 ? 17.458 -1.544 -19.875 1.00 85.62 285 PRO A O 1
ATOM 2265 N N . MET A 1 286 ? 17.483 0.461 -20.866 1.00 85.50 286 MET A N 1
ATOM 2266 C CA . MET A 1 286 ? 16.445 0.121 -21.834 1.00 85.50 286 MET A CA 1
ATOM 2267 C C . MET A 1 286 ? 16.887 -1.045 -22.747 1.00 85.50 286 MET A C 1
ATOM 2269 O O . MET A 1 286 ? 18.013 -1.038 -23.252 1.00 85.50 286 MET A O 1
ATOM 2273 N N . PRO A 1 287 ? 16.015 -2.029 -23.025 1.00 85.56 287 PRO A N 1
ATOM 2274 C CA . PRO A 1 287 ? 16.316 -3.096 -23.974 1.00 85.56 287 PRO A CA 1
ATOM 2275 C C . PRO A 1 287 ? 16.672 -2.575 -25.376 1.00 85.56 287 PRO A C 1
ATOM 2277 O O . PRO A 1 287 ? 16.037 -1.653 -25.891 1.00 85.56 287 PRO A O 1
ATOM 2280 N N . LEU A 1 288 ? 17.662 -3.198 -26.025 1.00 83.81 288 LEU A N 1
ATOM 2281 C CA . LEU A 1 288 ? 18.238 -2.722 -27.292 1.00 83.81 288 LEU A CA 1
ATOM 2282 C C . LEU A 1 288 ? 17.207 -2.619 -28.432 1.00 83.81 288 LEU A C 1
ATOM 2284 O O . LEU A 1 288 ? 17.225 -1.656 -29.199 1.00 83.81 288 LEU A O 1
ATOM 2288 N N . HIS A 1 289 ? 16.266 -3.562 -28.506 1.00 82.56 289 HIS A N 1
ATOM 2289 C CA . HIS A 1 289 ? 15.182 -3.540 -29.492 1.00 82.56 289 HIS A CA 1
ATOM 2290 C C . HIS A 1 289 ? 14.241 -2.338 -29.291 1.00 82.56 289 HIS A C 1
ATOM 2292 O O . HIS A 1 289 ? 13.829 -1.717 -30.270 1.00 82.56 289 HIS A O 1
ATOM 2298 N N . LEU A 1 290 ? 13.963 -1.938 -28.045 1.00 85.50 290 LEU A N 1
ATOM 2299 C CA . LEU A 1 290 ? 13.174 -0.738 -27.752 1.00 85.50 290 LEU A CA 1
ATOM 2300 C C . LEU A 1 290 ? 13.966 0.538 -28.058 1.00 85.50 290 LEU A C 1
ATOM 2302 O O . LEU A 1 290 ? 13.419 1.458 -28.664 1.00 85.50 290 LEU A O 1
ATOM 2306 N N . LYS A 1 291 ? 15.270 0.571 -27.737 1.00 88.12 291 LYS A N 1
ATOM 2307 C CA . LYS A 1 291 ? 16.162 1.678 -28.133 1.00 88.12 291 LYS A CA 1
ATOM 2308 C C . LYS A 1 291 ? 16.128 1.900 -29.646 1.00 88.12 291 LYS A C 1
ATOM 2310 O O . LYS A 1 291 ? 15.969 3.033 -30.096 1.00 88.12 291 LYS A O 1
ATOM 2315 N N . SER A 1 292 ? 16.209 0.820 -30.429 1.00 86.88 292 SER A N 1
ATOM 2316 C CA . SER A 1 292 ? 16.151 0.890 -31.895 1.00 86.88 292 SER A CA 1
ATOM 2317 C C . SER A 1 292 ? 14.832 1.476 -32.408 1.00 86.88 292 SER A C 1
ATOM 2319 O O . SER A 1 292 ? 14.842 2.290 -33.331 1.00 86.88 292 SER A O 1
ATOM 2321 N N . ALA A 1 293 ? 13.703 1.142 -31.771 1.00 85.06 293 ALA A N 1
ATOM 2322 C CA . ALA A 1 293 ? 12.395 1.666 -32.147 1.00 85.06 293 ALA A CA 1
ATOM 2323 C C . ALA A 1 293 ? 12.305 3.185 -31.923 1.00 85.06 293 ALA A C 1
ATOM 2325 O O . ALA A 1 293 ? 11.825 3.899 -32.804 1.00 85.06 293 ALA A O 1
ATOM 2326 N N . VAL A 1 294 ? 12.834 3.682 -30.796 1.00 86.00 294 VAL A N 1
ATOM 2327 C CA . VAL A 1 294 ? 12.893 5.123 -30.489 1.00 86.00 294 VAL A CA 1
ATOM 2328 C C . VAL A 1 294 ? 13.789 5.866 -31.483 1.00 86.00 294 VAL A C 1
ATOM 2330 O O . VAL A 1 294 ? 13.369 6.877 -32.043 1.00 86.00 294 VAL A O 1
ATOM 2333 N N . VAL A 1 295 ? 15.000 5.358 -31.744 1.00 86.62 295 VAL A N 1
ATOM 2334 C CA . VAL A 1 295 ? 15.940 5.969 -32.705 1.00 86.62 295 VAL A CA 1
ATOM 2335 C C . VAL A 1 295 ? 15.309 6.071 -34.084 1.00 86.62 295 VAL A C 1
ATOM 2337 O O . VAL A 1 295 ? 15.349 7.119 -34.719 1.00 86.62 295 VAL A O 1
ATOM 2340 N N . ARG A 1 296 ? 14.672 4.997 -34.537 1.00 83.31 296 ARG A N 1
ATOM 2341 C CA . ARG A 1 296 ? 14.024 4.949 -35.842 1.00 83.31 296 ARG A CA 1
ATOM 2342 C C . ARG A 1 296 ? 12.864 5.933 -35.969 1.00 83.31 296 ARG A C 1
ATOM 2344 O O . ARG A 1 296 ? 12.730 6.562 -37.014 1.00 83.31 296 ARG A O 1
ATOM 2351 N N . ARG A 1 297 ? 12.044 6.085 -34.922 1.00 80.00 297 ARG A N 1
ATOM 2352 C CA . ARG A 1 297 ? 10.968 7.085 -34.902 1.00 80.00 297 ARG A CA 1
ATOM 2353 C C . ARG A 1 297 ? 11.541 8.495 -35.030 1.00 80.00 297 ARG A C 1
ATOM 2355 O O . ARG A 1 297 ? 11.106 9.244 -35.897 1.00 80.00 297 ARG A O 1
ATOM 2362 N N . LYS A 1 298 ? 12.588 8.806 -34.259 1.00 80.25 298 LYS A N 1
ATOM 2363 C CA . LYS A 1 298 ? 13.291 10.091 -34.358 1.00 80.25 298 LYS A CA 1
ATOM 2364 C C . LYS A 1 298 ? 13.897 10.329 -35.735 1.00 80.25 298 LYS A C 1
ATOM 2366 O O . LYS A 1 298 ? 13.801 11.442 -36.228 1.00 80.25 298 LYS A O 1
ATOM 2371 N N . LEU A 1 299 ? 14.474 9.301 -36.366 1.00 79.19 299 LEU A N 1
ATOM 2372 C CA . LEU A 1 299 ? 14.998 9.377 -37.734 1.00 79.19 299 LEU A CA 1
ATOM 2373 C C . LEU A 1 299 ? 13.895 9.667 -38.767 1.00 79.19 299 LEU A C 1
ATOM 2375 O O . LEU A 1 299 ? 14.117 10.439 -39.696 1.00 79.19 299 LEU A O 1
ATOM 2379 N N . ALA A 1 300 ? 12.706 9.083 -38.592 1.00 74.94 300 ALA A N 1
ATOM 2380 C CA . ALA A 1 300 ? 11.558 9.307 -39.471 1.00 74.94 300 ALA A CA 1
ATOM 2381 C C . ALA A 1 300 ? 10.935 10.708 -39.315 1.00 74.94 300 ALA A C 1
ATOM 2383 O O . ALA A 1 300 ? 10.374 11.236 -40.271 1.00 74.94 300 ALA A O 1
ATOM 2384 N N . GLU A 1 301 ? 11.048 11.311 -38.130 1.00 72.56 301 GLU A N 1
ATOM 2385 C CA . GLU A 1 301 ? 10.533 12.650 -37.803 1.00 72.56 301 GLU A CA 1
ATOM 2386 C C . GLU A 1 301 ? 11.509 13.787 -38.173 1.00 72.56 301 GLU A C 1
ATOM 2388 O O . GLU A 1 301 ? 11.219 14.959 -37.929 1.00 72.56 301 GLU A O 1
ATOM 2393 N N . ILE A 1 302 ? 12.658 13.474 -38.791 1.00 70.19 302 ILE A N 1
ATOM 2394 C CA . ILE A 1 302 ? 13.608 14.478 -39.291 1.00 70.19 302 ILE A CA 1
ATOM 2395 C C . ILE A 1 302 ? 12.992 15.203 -40.493 1.00 70.19 302 ILE A C 1
ATOM 2397 O O . ILE A 1 302 ? 13.166 14.809 -41.649 1.00 70.19 302 ILE A O 1
ATOM 2401 N N . GLU A 1 303 ? 12.311 16.317 -40.236 1.00 58.00 303 GLU A N 1
ATOM 2402 C CA . GLU A 1 303 ? 12.016 17.293 -41.279 1.00 58.00 303 GLU A CA 1
ATOM 2403 C C . GLU A 1 303 ? 13.297 18.042 -41.667 1.00 58.00 303 GLU A C 1
ATOM 2405 O O . GLU A 1 303 ? 14.072 18.501 -40.823 1.00 58.00 303 GLU A O 1
ATOM 2410 N N . ASN A 1 304 ? 13.523 18.160 -42.979 1.00 54.56 304 ASN A N 1
ATOM 2411 C CA . ASN A 1 304 ? 14.650 18.865 -43.586 1.00 54.56 304 ASN A CA 1
ATOM 2412 C C . ASN A 1 304 ? 14.716 20.326 -43.096 1.00 54.56 304 ASN A C 1
ATOM 2414 O O . ASN A 1 304 ? 14.181 21.206 -43.771 1.00 54.56 304 ASN A O 1
ATOM 2418 N N . LYS A 1 305 ? 15.393 20.593 -41.963 1.00 51.50 305 LYS A N 1
ATOM 2419 C CA . LYS A 1 305 ? 16.463 21.610 -41.812 1.00 51.50 305 LYS A CA 1
ATOM 2420 C C . LYS A 1 305 ? 16.849 22.018 -40.381 1.00 51.50 305 LYS A C 1
ATOM 2422 O O . LYS A 1 305 ? 17.861 22.698 -40.281 1.00 51.50 305 LYS A O 1
ATOM 2427 N N . ASN A 1 306 ? 16.161 21.635 -39.297 1.00 50.19 306 ASN A N 1
ATOM 2428 C CA . ASN A 1 306 ? 16.356 22.355 -38.016 1.00 50.19 306 ASN A CA 1
ATOM 2429 C C . ASN A 1 306 ? 16.635 21.556 -36.720 1.00 50.19 306 ASN A C 1
ATOM 2431 O O . ASN A 1 306 ? 16.586 22.156 -35.648 1.00 50.19 306 ASN A O 1
ATOM 2435 N N . SER A 1 307 ? 17.012 20.274 -36.738 1.00 51.19 307 SER A N 1
ATOM 2436 C CA . SER A 1 307 ? 17.389 19.579 -35.488 1.00 51.19 307 SER A CA 1
ATOM 2437 C C . SER A 1 307 ? 18.542 18.582 -35.649 1.00 51.19 307 SER A C 1
ATOM 2439 O O . SER A 1 307 ? 18.749 17.974 -36.697 1.00 51.19 307 SER A O 1
ATOM 2441 N N . SER A 1 308 ? 19.352 18.477 -34.594 1.00 56.28 308 SER A N 1
ATOM 2442 C CA . SER A 1 308 ? 20.612 17.738 -34.515 1.00 56.28 308 SER A CA 1
ATOM 2443 C C . SER A 1 308 ? 20.406 16.217 -34.503 1.00 56.28 308 SER A C 1
ATOM 2445 O O . SER A 1 308 ? 20.554 15.585 -33.463 1.00 56.28 308 SER A O 1
ATOM 2447 N N . SER A 1 309 ? 20.132 15.624 -35.666 1.00 63.91 309 SER A N 1
ATOM 2448 C CA . SER A 1 309 ? 20.026 14.167 -35.895 1.00 63.91 309 SER A CA 1
ATOM 2449 C C . SER A 1 309 ? 21.357 13.402 -35.843 1.00 63.91 309 SER A C 1
ATOM 2451 O O . SER A 1 309 ? 21.433 12.200 -36.106 1.00 63.91 309 SER A O 1
ATOM 2453 N N . ILE A 1 310 ? 22.447 14.107 -35.534 1.00 73.19 310 ILE A N 1
ATOM 2454 C CA . ILE A 1 310 ? 23.806 13.563 -35.499 1.00 73.19 310 ILE A CA 1
ATOM 2455 C C . ILE A 1 310 ? 23.901 12.415 -34.486 1.00 73.19 310 ILE A C 1
ATOM 2457 O O . ILE A 1 310 ? 24.613 11.448 -34.742 1.00 73.19 310 ILE A O 1
ATOM 2461 N N . ILE A 1 311 ? 23.171 12.493 -33.371 1.00 75.12 311 ILE A N 1
ATOM 2462 C CA . ILE A 1 311 ? 23.222 11.496 -32.295 1.00 75.12 311 ILE A CA 1
ATOM 2463 C C . ILE A 1 311 ? 22.587 10.179 -32.756 1.00 75.12 311 ILE A C 1
ATOM 2465 O O . ILE A 1 311 ? 23.202 9.123 -32.627 1.00 75.12 311 ILE A O 1
ATOM 2469 N N . GLU A 1 312 ? 21.398 10.233 -33.354 1.00 82.81 312 GLU A N 1
ATOM 2470 C CA . GLU A 1 312 ? 20.667 9.072 -33.868 1.00 82.81 312 GLU A CA 1
ATOM 2471 C C . GLU A 1 312 ? 21.420 8.391 -35.020 1.00 82.81 312 GLU A C 1
ATOM 2473 O O . GLU A 1 312 ? 21.512 7.161 -35.080 1.00 82.81 312 GLU A O 1
ATOM 2478 N N . ILE A 1 313 ? 22.025 9.185 -35.910 1.00 80.62 313 ILE A N 1
ATOM 2479 C CA . ILE A 1 313 ? 22.842 8.682 -37.024 1.00 80.62 313 ILE A CA 1
ATOM 2480 C C . ILE A 1 313 ? 24.129 8.029 -36.503 1.00 80.62 313 ILE A C 1
ATOM 2482 O O . ILE A 1 313 ? 24.498 6.942 -36.953 1.00 80.62 313 ILE A O 1
ATOM 2486 N N . GLN A 1 314 ? 24.817 8.650 -35.539 1.00 82.75 314 GLN A N 1
ATOM 2487 C CA . GLN A 1 314 ? 26.016 8.074 -34.920 1.00 82.75 314 GLN A CA 1
ATOM 2488 C C . GLN A 1 314 ? 25.703 6.780 -34.171 1.00 82.75 314 GLN A C 1
ATOM 2490 O O . GLN A 1 314 ? 26.459 5.814 -34.289 1.00 82.75 314 GLN A O 1
ATOM 2495 N N . TRP A 1 315 ? 24.579 6.736 -33.457 1.00 87.19 315 TRP A N 1
ATOM 2496 C CA . TRP A 1 315 ? 24.112 5.530 -32.785 1.00 87.19 315 TRP A CA 1
ATOM 2497 C C . TRP A 1 315 ? 23.837 4.408 -33.790 1.00 87.19 315 TRP A C 1
ATOM 2499 O O . TRP A 1 315 ? 24.345 3.298 -33.635 1.00 87.19 315 TRP A O 1
ATOM 2509 N N . THR A 1 316 ? 23.124 4.716 -34.879 1.00 85.19 316 THR A N 1
ATOM 2510 C CA . THR A 1 316 ? 22.831 3.748 -35.947 1.00 85.19 316 THR A CA 1
ATOM 2511 C C . THR A 1 316 ? 24.115 3.227 -36.591 1.00 85.19 316 THR A C 1
ATOM 2513 O O . THR A 1 316 ? 24.276 2.021 -36.767 1.00 85.19 316 THR A O 1
ATOM 2516 N N . ARG A 1 317 ? 25.086 4.109 -36.860 1.00 85.75 317 ARG A N 1
ATOM 2517 C CA . ARG A 1 317 ? 26.412 3.726 -37.364 1.00 85.75 317 ARG A CA 1
ATOM 2518 C C . ARG A 1 317 ? 27.155 2.804 -36.395 1.00 85.75 317 ARG A C 1
ATOM 2520 O O . ARG A 1 317 ? 27.793 1.853 -36.841 1.00 85.75 317 ARG A O 1
ATOM 2527 N N . ALA A 1 318 ? 27.108 3.081 -35.092 1.00 86.00 318 ALA A N 1
ATOM 2528 C CA . ALA A 1 318 ? 27.767 2.257 -34.081 1.00 86.00 318 ALA A CA 1
ATOM 2529 C C . ALA A 1 318 ? 27.146 0.855 -33.998 1.00 86.00 318 ALA A C 1
ATOM 2531 O O . ALA A 1 318 ? 27.879 -0.131 -33.936 1.00 86.00 318 ALA A O 1
ATOM 2532 N N . GLN A 1 319 ? 25.816 0.754 -34.059 1.00 86.44 319 GLN A N 1
ATOM 2533 C CA . GLN A 1 319 ? 25.119 -0.534 -34.077 1.00 86.44 319 GLN A CA 1
ATOM 2534 C C . GLN A 1 319 ? 25.365 -1.307 -35.372 1.00 86.44 319 GLN A C 1
ATOM 2536 O O . GLN A 1 319 ? 25.654 -2.499 -35.317 1.00 86.44 319 GLN A O 1
ATOM 2541 N N . TRP A 1 320 ? 25.356 -0.631 -36.524 1.00 85.62 320 TRP A N 1
ATOM 2542 C CA . TRP A 1 320 ? 25.727 -1.246 -37.797 1.00 85.62 320 TRP A CA 1
ATOM 2543 C C . TRP A 1 320 ? 27.166 -1.768 -37.776 1.00 85.62 320 TRP A C 1
ATOM 2545 O O . TRP A 1 320 ? 27.420 -2.881 -38.220 1.00 85.62 320 TRP A O 1
ATOM 2555 N N . LYS A 1 321 ? 28.107 -1.011 -37.197 1.00 85.38 321 LYS A N 1
ATOM 2556 C CA . LYS A 1 321 ? 29.495 -1.457 -37.035 1.00 85.38 321 LYS A CA 1
ATOM 2557 C C . LYS A 1 321 ? 29.590 -2.712 -36.157 1.00 85.38 321 LYS A C 1
ATOM 2559 O O . LYS A 1 321 ? 30.255 -3.658 -36.559 1.00 85.38 321 LYS A O 1
ATOM 2564 N N . LYS A 1 322 ? 28.903 -2.749 -35.007 1.00 84.94 322 LYS A N 1
ATOM 2565 C CA . LYS A 1 322 ? 28.852 -3.937 -34.128 1.00 84.94 322 LYS A CA 1
ATOM 2566 C C . LYS A 1 322 ? 28.256 -5.150 -34.846 1.00 84.94 322 LYS A C 1
ATOM 2568 O O . LYS A 1 322 ? 28.779 -6.255 -34.734 1.00 84.94 322 LYS A O 1
ATOM 2573 N N . TRP A 1 323 ? 27.185 -4.931 -35.604 1.00 85.62 323 TRP A N 1
ATOM 2574 C CA . TRP A 1 323 ? 26.549 -5.953 -36.429 1.00 85.62 323 TRP A CA 1
ATOM 2575 C C . TRP A 1 323 ? 27.487 -6.473 -37.526 1.00 85.62 323 TRP A C 1
ATOM 2577 O O . TRP A 1 323 ? 27.661 -7.681 -37.659 1.00 85.62 323 TRP A O 1
ATOM 2587 N N . TYR A 1 324 ? 28.160 -5.578 -38.251 1.00 82.38 324 TYR A N 1
ATOM 2588 C CA . TYR A 1 324 ? 29.129 -5.919 -39.295 1.00 82.38 324 TYR A CA 1
ATOM 2589 C C . TYR A 1 324 ? 30.321 -6.700 -38.731 1.00 82.38 324 TYR A C 1
ATOM 2591 O O . TYR A 1 324 ? 30.727 -7.719 -39.286 1.00 82.38 324 TYR A O 1
ATOM 2599 N N . GLU A 1 325 ? 30.872 -6.253 -37.601 1.00 81.00 325 GLU A N 1
ATOM 2600 C CA . GLU A 1 325 ? 31.970 -6.945 -36.929 1.00 81.00 325 GLU A CA 1
ATOM 2601 C C . GLU A 1 325 ? 31.561 -8.358 -36.502 1.00 81.00 325 GLU A C 1
ATOM 2603 O O . GLU A 1 325 ? 32.333 -9.297 -36.683 1.00 81.00 325 GLU A O 1
ATOM 2608 N N . LYS A 1 326 ? 30.339 -8.526 -35.984 1.00 76.94 326 LYS A N 1
ATOM 2609 C CA . LYS A 1 326 ? 29.808 -9.829 -35.575 1.00 76.94 326 LYS A CA 1
ATOM 2610 C C . LYS A 1 326 ? 29.552 -10.765 -36.759 1.00 76.94 326 LYS A C 1
ATOM 2612 O O . LYS A 1 326 ? 29.977 -11.914 -36.705 1.00 76.94 326 LYS A O 1
ATOM 2617 N N . ASN A 1 327 ? 28.862 -10.289 -37.791 1.00 74.00 327 ASN A N 1
ATOM 2618 C CA . ASN A 1 327 ? 28.319 -11.152 -38.843 1.00 74.00 327 ASN A CA 1
ATOM 2619 C C . ASN A 1 327 ? 29.236 -11.308 -40.058 1.00 74.00 327 ASN A C 1
ATOM 2621 O O . ASN A 1 327 ? 29.133 -12.305 -40.760 1.00 74.00 327 ASN A O 1
ATOM 2625 N N . ILE A 1 328 ? 30.128 -10.347 -40.314 1.00 73.50 328 ILE A N 1
ATOM 2626 C CA . ILE A 1 328 ? 30.997 -10.351 -41.500 1.00 73.50 328 ILE A CA 1
ATOM 2627 C C . ILE A 1 328 ? 32.463 -10.479 -41.078 1.00 73.50 328 ILE A C 1
ATOM 2629 O O . ILE A 1 328 ? 33.127 -11.436 -41.460 1.00 73.50 328 ILE A O 1
ATOM 2633 N N . ALA A 1 329 ? 32.968 -9.587 -40.219 1.00 65.50 329 ALA A N 1
ATOM 2634 C CA . ALA A 1 329 ? 34.400 -9.581 -39.887 1.00 65.50 329 ALA A CA 1
ATOM 2635 C C . ALA A 1 329 ? 34.835 -10.799 -39.048 1.00 65.50 329 ALA A C 1
ATOM 2637 O O . ALA A 1 329 ? 35.878 -11.398 -39.311 1.00 65.50 329 ALA A O 1
ATOM 2638 N N . LYS A 1 330 ? 34.039 -11.194 -38.044 1.00 62.81 330 LYS A N 1
ATOM 2639 C CA . LYS A 1 330 ? 34.297 -12.412 -37.261 1.00 62.81 330 LYS A CA 1
ATOM 2640 C C . LYS A 1 330 ? 34.021 -13.687 -38.060 1.00 62.81 330 LYS A C 1
ATOM 2642 O O . LYS A 1 330 ? 34.685 -14.682 -37.804 1.00 62.81 330 LYS A O 1
ATOM 2647 N N . ALA A 1 331 ? 33.100 -13.665 -39.025 1.00 60.62 331 ALA A N 1
ATOM 2648 C CA . ALA A 1 331 ? 32.852 -14.808 -39.904 1.00 60.62 331 ALA A CA 1
ATOM 2649 C C . ALA A 1 331 ? 34.056 -15.081 -40.823 1.00 60.62 331 ALA A C 1
ATOM 2651 O O . ALA A 1 331 ? 34.519 -16.213 -40.895 1.00 60.62 331 ALA A O 1
ATOM 2652 N N . GLU A 1 332 ? 34.647 -14.043 -41.424 1.00 59.88 332 GLU A N 1
ATOM 2653 C CA . GLU A 1 332 ? 35.863 -14.176 -42.243 1.00 59.88 332 GLU A CA 1
ATOM 2654 C C . GLU A 1 332 ? 37.079 -14.660 -41.430 1.00 59.88 332 GLU A C 1
ATOM 2656 O O . GLU A 1 332 ? 37.881 -15.462 -41.913 1.00 59.88 332 GLU A O 1
ATOM 2661 N N . GLN A 1 333 ? 37.213 -14.209 -40.177 1.00 59.31 333 GLN A N 1
ATOM 2662 C CA . GLN A 1 333 ? 38.267 -14.681 -39.272 1.00 59.31 333 GLN A CA 1
ATOM 2663 C C . GLN A 1 333 ? 38.049 -16.133 -38.832 1.00 59.31 333 GLN A C 1
ATOM 2665 O O . GLN A 1 333 ? 39.009 -16.904 -38.808 1.00 59.31 333 GLN A O 1
ATOM 2670 N N . LYS A 1 334 ? 36.805 -16.524 -38.524 1.00 59.44 334 LYS A N 1
ATOM 2671 C CA . LYS A 1 334 ? 36.448 -17.913 -38.211 1.00 59.44 334 LYS A CA 1
ATOM 2672 C C . LYS A 1 334 ? 36.733 -18.821 -39.403 1.00 59.44 334 LYS A C 1
ATOM 2674 O O . LYS A 1 334 ? 37.490 -19.772 -39.250 1.00 59.44 334 LYS A O 1
ATOM 2679 N N . ASP A 1 335 ? 36.269 -18.482 -40.602 1.00 58.06 335 ASP A N 1
ATOM 2680 C CA . ASP A 1 335 ? 36.524 -19.262 -41.823 1.00 58.06 335 ASP A CA 1
ATOM 2681 C C . ASP A 1 335 ? 38.020 -19.501 -42.086 1.00 58.06 335 ASP A C 1
ATOM 2683 O O . ASP A 1 335 ? 38.421 -20.572 -42.552 1.00 58.06 335 ASP A O 1
ATOM 2687 N N . PHE A 1 336 ? 38.872 -18.529 -41.759 1.00 57.22 336 PHE A N 1
ATOM 2688 C CA . PHE A 1 336 ? 40.322 -18.679 -41.864 1.00 57.22 336 PHE A CA 1
ATOM 2689 C C . PHE A 1 336 ? 40.897 -19.648 -40.808 1.00 57.22 336 PHE A C 1
ATOM 2691 O O . PHE A 1 336 ? 41.747 -20.486 -41.125 1.00 57.22 336 PHE A O 1
ATOM 2698 N N . VAL A 1 337 ? 40.406 -19.586 -39.567 1.00 57.94 337 VAL A N 1
ATOM 2699 C CA . VAL A 1 337 ? 40.826 -20.459 -38.454 1.00 57.94 337 VAL A CA 1
ATOM 2700 C C . VAL A 1 337 ? 40.326 -21.902 -38.643 1.00 57.94 337 VAL A C 1
ATOM 2702 O O . VAL A 1 337 ? 41.103 -22.843 -38.491 1.00 57.94 337 VAL A O 1
ATOM 2705 N N . TYR A 1 338 ? 39.082 -22.112 -39.084 1.00 57.47 338 TYR A N 1
ATOM 2706 C CA . TYR A 1 338 ? 38.535 -23.451 -39.368 1.00 57.47 338 TYR A CA 1
ATOM 2707 C C . TYR A 1 338 ? 39.251 -24.156 -40.528 1.00 57.47 338 TYR A C 1
ATOM 2709 O O . TYR A 1 338 ? 39.319 -25.385 -40.565 1.00 57.47 338 TYR A O 1
ATOM 2717 N N . ARG A 1 339 ? 39.822 -23.418 -41.486 1.00 59.88 339 ARG A N 1
ATOM 2718 C CA . ARG A 1 339 ? 40.603 -24.016 -42.585 1.00 59.88 339 ARG A CA 1
ATOM 2719 C C . ARG A 1 339 ? 41.973 -24.537 -42.155 1.00 59.88 339 ARG A C 1
ATOM 2721 O O . ARG A 1 339 ? 42.557 -25.328 -42.888 1.00 59.88 339 ARG A O 1
ATOM 2728 N N . THR A 1 340 ? 42.482 -24.101 -41.005 1.00 64.62 340 THR A N 1
ATOM 2729 C CA . THR A 1 340 ? 43.853 -24.388 -40.553 1.00 64.62 340 THR A CA 1
ATOM 2730 C C . THR A 1 340 ? 43.947 -25.432 -39.436 1.00 64.62 340 THR A C 1
ATOM 2732 O O . THR A 1 340 ? 45.050 -25.899 -39.163 1.00 64.62 340 THR A O 1
ATOM 2735 N N . LYS A 1 341 ? 42.822 -25.848 -38.840 1.00 66.81 341 LYS A N 1
ATOM 2736 C CA . LYS A 1 341 ? 42.762 -26.825 -37.735 1.00 66.81 341 LYS A CA 1
ATOM 2737 C C . LYS A 1 341 ? 42.335 -28.237 -38.161 1.00 66.81 341 LYS A C 1
ATOM 2739 O O . LYS A 1 341 ? 41.732 -28.415 -39.226 1.00 66.81 341 LYS A O 1
ATOM 2744 N N . THR A 1 342 ? 42.646 -29.234 -37.329 1.00 70.25 342 THR A N 1
ATOM 2745 C CA . THR A 1 342 ? 42.211 -30.638 -37.483 1.00 70.25 342 THR A CA 1
ATOM 2746 C C . THR A 1 342 ? 40.728 -30.804 -37.128 1.00 70.25 342 THR A C 1
ATOM 2748 O O . THR A 1 342 ? 40.127 -29.912 -36.546 1.00 70.25 342 THR A O 1
ATOM 2751 N N . GLU A 1 343 ? 40.103 -31.912 -37.532 1.00 70.19 343 GLU A N 1
ATOM 2752 C CA . GLU A 1 343 ? 38.655 -32.144 -37.367 1.00 70.19 343 GLU A CA 1
ATOM 2753 C C . GLU A 1 343 ? 38.225 -32.199 -35.887 1.00 70.19 343 GLU A C 1
ATOM 2755 O O . GLU A 1 343 ? 37.262 -31.544 -35.513 1.00 70.19 343 GLU A O 1
ATOM 2760 N N . GLU A 1 344 ? 39.018 -32.838 -35.023 1.00 67.94 344 GLU A N 1
ATOM 2761 C CA . GLU A 1 344 ? 38.759 -32.910 -33.573 1.00 67.94 344 GLU A CA 1
ATOM 2762 C C . GLU A 1 344 ? 38.829 -31.530 -32.885 1.00 67.94 344 GLU A C 1
ATOM 2764 O O . GLU A 1 344 ? 38.014 -31.217 -32.022 1.00 67.94 344 GLU A O 1
ATOM 2769 N N . GLU A 1 345 ? 39.747 -30.655 -33.312 1.00 65.50 345 GLU A N 1
ATOM 2770 C CA . GLU A 1 345 ? 39.856 -29.285 -32.786 1.00 65.50 345 GLU A CA 1
ATOM 2771 C C . GLU A 1 345 ? 38.719 -28.365 -33.264 1.00 65.50 345 GLU A C 1
ATOM 2773 O O . GLU A 1 345 ? 38.474 -27.321 -32.653 1.00 65.50 345 GLU A O 1
ATOM 2778 N N . LYS A 1 346 ? 38.047 -28.712 -34.372 1.00 67.56 346 LYS A N 1
ATOM 2779 C CA . LYS A 1 346 ? 36.861 -27.985 -34.853 1.00 67.56 346 LYS A CA 1
ATOM 2780 C C . LYS A 1 346 ? 35.642 -28.336 -34.012 1.00 67.56 346 LYS A C 1
ATOM 2782 O O . LYS A 1 346 ? 34.921 -27.423 -33.628 1.00 67.56 346 LYS A O 1
ATOM 2787 N N . ASP A 1 347 ? 35.472 -29.611 -33.668 1.00 64.25 347 ASP A N 1
ATOM 2788 C CA . ASP A 1 347 ? 34.346 -30.082 -32.856 1.00 64.25 347 ASP A CA 1
ATOM 2789 C C . ASP A 1 347 ? 34.386 -29.511 -31.425 1.00 64.25 347 ASP A C 1
ATOM 2791 O O . ASP A 1 347 ? 33.356 -29.092 -30.896 1.00 64.25 347 ASP A O 1
ATOM 2795 N N . GLU A 1 348 ? 35.566 -29.416 -30.798 1.00 67.69 348 GLU A N 1
ATOM 2796 C CA . GLU A 1 348 ? 35.709 -28.781 -29.475 1.00 67.69 348 GLU A CA 1
ATOM 2797 C C . GLU A 1 348 ? 35.413 -27.270 -29.516 1.00 67.69 348 GLU A C 1
ATOM 2799 O O . GLU A 1 348 ? 34.718 -26.748 -28.640 1.00 67.69 348 GLU A O 1
ATOM 2804 N N . MET A 1 349 ? 35.869 -26.571 -30.564 1.00 60.19 349 MET A N 1
ATOM 2805 C CA . MET A 1 349 ? 35.547 -25.155 -30.775 1.00 60.19 349 MET A CA 1
ATOM 2806 C C . MET A 1 349 ? 34.053 -24.928 -31.027 1.00 60.19 349 MET A C 1
ATOM 2808 O O . MET A 1 349 ? 33.492 -23.980 -30.482 1.00 60.19 349 MET A O 1
ATOM 2812 N N . ASP A 1 350 ? 33.400 -25.788 -31.810 1.00 58.97 350 ASP A N 1
ATOM 2813 C CA . ASP A 1 350 ? 31.962 -25.694 -32.082 1.00 58.97 350 ASP A CA 1
ATOM 2814 C C . ASP A 1 350 ? 31.142 -25.806 -30.790 1.00 58.97 350 ASP A C 1
ATOM 2816 O O . ASP A 1 350 ? 30.172 -25.068 -30.597 1.00 58.97 350 ASP A O 1
ATOM 2820 N N . ILE A 1 351 ? 31.564 -26.674 -29.866 1.00 64.19 351 ILE A N 1
ATOM 2821 C CA . ILE A 1 351 ? 30.923 -26.842 -28.559 1.00 64.19 351 ILE A CA 1
ATOM 2822 C C . ILE A 1 351 ? 31.128 -25.593 -27.686 1.00 64.19 351 ILE A C 1
ATOM 2824 O O . ILE A 1 351 ? 30.158 -25.075 -27.129 1.00 64.19 351 ILE A O 1
ATOM 2828 N N . GLU A 1 352 ? 32.349 -25.061 -27.582 1.00 60.25 352 GLU A N 1
ATOM 2829 C CA . GLU A 1 352 ? 32.629 -23.841 -26.805 1.00 60.25 352 GLU A CA 1
ATOM 2830 C C . GLU A 1 352 ? 31.928 -22.594 -27.380 1.00 60.25 352 GLU A C 1
ATOM 2832 O O . GLU A 1 352 ? 31.423 -21.746 -26.632 1.00 60.25 352 GLU A O 1
ATOM 2837 N N . GLU A 1 353 ? 31.826 -22.485 -28.707 1.00 58.69 353 GLU A N 1
ATOM 2838 C CA . GLU A 1 353 ? 31.093 -21.413 -29.384 1.00 58.69 353 GLU A CA 1
ATOM 2839 C C . GLU A 1 353 ? 29.578 -21.514 -29.162 1.00 58.69 353 GLU A C 1
ATOM 2841 O O . GLU A 1 353 ? 28.908 -20.497 -28.950 1.00 58.69 353 GLU A O 1
ATOM 2846 N N . PHE A 1 354 ? 29.026 -22.730 -29.141 1.00 53.75 354 PHE A N 1
ATOM 2847 C CA . PHE A 1 354 ? 27.604 -22.954 -28.883 1.00 53.75 354 PHE A CA 1
ATOM 2848 C C . PHE A 1 354 ? 27.174 -22.425 -27.503 1.00 53.75 354 PHE A C 1
ATOM 2850 O O . PHE A 1 354 ? 26.089 -21.853 -27.373 1.00 53.75 354 PHE A O 1
ATOM 2857 N N . PHE A 1 355 ? 28.038 -22.537 -26.487 1.00 52.69 355 PHE A N 1
ATOM 2858 C CA . PHE A 1 355 ? 27.757 -22.047 -25.131 1.00 52.69 355 PHE A CA 1
ATOM 2859 C C . PHE A 1 355 ? 28.116 -20.568 -24.900 1.00 52.69 355 PHE A C 1
ATOM 2861 O O . PHE A 1 355 ? 27.534 -19.939 -24.018 1.00 52.69 355 PHE A O 1
ATOM 2868 N N . THR A 1 356 ? 29.015 -19.973 -25.692 1.00 50.75 356 THR A N 1
ATOM 2869 C CA . THR A 1 356 ? 29.420 -18.556 -25.547 1.00 50.75 356 THR A CA 1
ATOM 2870 C C . THR A 1 356 ? 28.557 -17.567 -26.344 1.00 50.75 356 THR A C 1
ATOM 2872 O O . THR A 1 356 ? 28.507 -16.380 -26.008 1.00 50.75 356 THR A O 1
ATOM 2875 N N . ASN A 1 357 ? 27.822 -18.023 -27.365 1.00 47.06 357 ASN A N 1
ATOM 2876 C CA . ASN A 1 357 ? 26.992 -17.149 -28.208 1.00 47.06 357 ASN A CA 1
ATOM 2877 C C . ASN A 1 357 ? 25.756 -16.554 -27.495 1.00 47.06 357 ASN A C 1
ATOM 2879 O O . ASN A 1 357 ? 25.303 -15.474 -27.878 1.00 47.06 357 ASN A O 1
ATOM 2883 N N . GLN A 1 358 ? 25.246 -17.178 -26.423 1.00 49.75 358 GLN A N 1
ATOM 2884 C CA . GLN A 1 358 ? 24.035 -16.699 -25.733 1.00 49.75 358 GLN A CA 1
ATOM 2885 C C . GLN A 1 358 ? 24.193 -15.312 -25.081 1.00 49.75 358 GLN A C 1
ATOM 2887 O O . GLN A 1 358 ? 23.242 -14.530 -25.074 1.00 49.75 358 GLN A O 1
ATOM 2892 N N . GLU A 1 359 ? 25.378 -14.958 -24.574 1.00 46.88 359 GLU A N 1
ATOM 2893 C CA . GLU A 1 359 ? 25.598 -13.646 -23.942 1.00 46.88 359 GLU A CA 1
ATOM 2894 C C . GLU A 1 359 ? 25.860 -12.530 -24.972 1.00 46.88 359 GLU A C 1
ATOM 2896 O O . GLU A 1 359 ? 25.411 -11.395 -24.784 1.00 46.88 359 GLU A O 1
ATOM 2901 N N . GLN A 1 360 ? 26.520 -12.839 -26.098 1.00 47.62 360 GLN A N 1
ATOM 2902 C CA . GLN A 1 360 ? 26.820 -11.864 -27.162 1.00 47.62 360 GLN A CA 1
ATOM 2903 C C . GLN A 1 360 ? 25.611 -11.544 -28.055 1.00 47.62 360 GLN A C 1
ATOM 2905 O O . GLN A 1 360 ? 25.526 -10.435 -28.594 1.00 47.62 360 GLN A O 1
ATOM 2910 N N . ASP A 1 361 ? 24.656 -12.469 -28.195 1.00 49.62 361 ASP A N 1
ATOM 2911 C CA . ASP A 1 361 ? 23.398 -12.240 -28.922 1.00 49.62 361 ASP A CA 1
ATOM 2912 C C . ASP A 1 361 ? 22.549 -11.119 -28.309 1.00 49.62 361 ASP A C 1
ATOM 2914 O O . ASP A 1 361 ? 21.837 -10.423 -29.029 1.00 49.62 361 ASP A O 1
ATOM 2918 N N . SER A 1 362 ? 22.697 -10.855 -27.009 1.00 54.69 362 SER A N 1
ATOM 2919 C CA . SER A 1 362 ? 21.974 -9.778 -26.323 1.00 54.69 362 SER A CA 1
ATOM 2920 C C . SER A 1 362 ? 22.462 -8.359 -26.671 1.00 54.69 362 SER A C 1
ATOM 2922 O O . SER A 1 362 ? 21.734 -7.387 -26.455 1.00 54.69 362 SER A O 1
ATOM 2924 N N . GLN A 1 363 ? 23.684 -8.215 -27.206 1.00 65.88 363 GLN A N 1
ATOM 2925 C CA . GLN A 1 363 ? 24.350 -6.914 -27.381 1.00 65.88 363 GLN A CA 1
ATOM 2926 C C . GLN A 1 363 ? 24.293 -6.348 -28.808 1.00 65.88 363 GLN A C 1
ATOM 2928 O O . GLN A 1 363 ? 24.695 -5.200 -29.020 1.00 65.88 363 GLN A O 1
ATOM 2933 N N . VAL A 1 364 ? 23.817 -7.128 -29.783 1.00 76.31 364 VAL A N 1
ATOM 2934 C CA . VAL A 1 364 ? 23.755 -6.740 -31.201 1.00 76.31 364 VAL A CA 1
ATOM 2935 C C . VAL A 1 364 ? 22.318 -6.851 -31.698 1.00 76.31 364 VAL A C 1
ATOM 2937 O O . VAL A 1 364 ? 21.629 -7.822 -31.407 1.00 76.31 364 VAL A O 1
ATOM 2940 N N . LEU A 1 365 ? 21.860 -5.847 -32.448 1.00 78.25 365 LEU A N 1
ATOM 2941 C CA . LEU A 1 365 ? 20.529 -5.864 -33.053 1.00 78.25 365 LEU A CA 1
ATOM 2942 C C . LEU A 1 365 ? 20.392 -6.990 -34.093 1.00 78.25 365 LEU A C 1
ATOM 2944 O O . LEU A 1 365 ? 21.358 -7.272 -34.803 1.00 78.25 365 LEU A O 1
ATOM 2948 N N . PRO A 1 366 ? 19.199 -7.590 -34.242 1.00 77.81 366 PRO A N 1
ATOM 2949 C CA . PRO A 1 366 ? 18.939 -8.544 -35.312 1.00 77.81 366 PRO A CA 1
ATOM 2950 C C . PRO A 1 366 ? 18.922 -7.850 -36.682 1.00 77.81 366 PRO A C 1
ATOM 2952 O O . PRO A 1 366 ? 18.626 -6.657 -36.792 1.00 77.81 366 PRO A O 1
ATOM 2955 N N . ASP A 1 367 ? 19.175 -8.622 -37.739 1.00 75.88 367 ASP A N 1
ATOM 2956 C CA . ASP A 1 367 ? 19.269 -8.149 -39.128 1.00 75.88 367 ASP A CA 1
ATOM 2957 C C . ASP A 1 367 ? 18.045 -7.328 -39.566 1.00 75.88 367 ASP A C 1
ATOM 2959 O O . ASP A 1 367 ? 18.183 -6.307 -40.245 1.00 75.88 367 ASP A O 1
ATOM 2963 N N . SER A 1 368 ? 16.846 -7.728 -39.126 1.00 76.06 368 SER A N 1
ATOM 2964 C CA . SER A 1 368 ? 15.592 -7.018 -39.404 1.00 76.06 368 SER A CA 1
ATOM 2965 C C . SER A 1 368 ? 15.587 -5.593 -38.850 1.00 76.06 368 SER A C 1
ATOM 2967 O O . SER A 1 368 ? 15.119 -4.667 -39.509 1.00 76.06 368 SER A O 1
ATOM 2969 N N . ASP A 1 369 ? 16.124 -5.407 -37.645 1.00 76.69 369 ASP A N 1
ATOM 2970 C CA . ASP A 1 369 ? 16.092 -4.133 -36.928 1.00 76.69 369 ASP A CA 1
ATOM 2971 C C . ASP A 1 369 ? 17.162 -3.181 -37.460 1.00 76.69 369 ASP A C 1
ATOM 2973 O O . ASP A 1 369 ? 16.896 -1.992 -37.642 1.00 76.69 369 ASP A O 1
ATOM 2977 N N . VAL A 1 370 ? 18.342 -3.712 -37.799 1.00 81.38 370 VAL A N 1
ATOM 2978 C CA . VAL A 1 370 ? 19.397 -2.951 -38.484 1.00 81.38 370 VAL A CA 1
ATOM 2979 C C . VAL A 1 370 ? 18.918 -2.481 -39.859 1.00 81.38 370 VAL A C 1
ATOM 2981 O O . VAL A 1 370 ? 19.102 -1.314 -40.202 1.00 81.38 370 VAL A O 1
ATOM 2984 N N . SER A 1 371 ? 18.242 -3.348 -40.617 1.00 79.12 371 SER A N 1
ATOM 2985 C CA . SER A 1 371 ? 17.693 -2.999 -41.934 1.00 79.12 371 SER A CA 1
ATOM 2986 C C . SER A 1 371 ? 16.649 -1.883 -41.836 1.00 79.12 371 SER A C 1
ATOM 2988 O O . SER A 1 371 ? 16.744 -0.886 -42.550 1.00 79.12 371 SER A O 1
ATOM 2990 N N . MET A 1 372 ? 15.711 -1.981 -40.886 1.00 77.25 372 MET A N 1
ATOM 2991 C CA . MET A 1 372 ? 14.701 -0.940 -40.651 1.00 77.25 372 MET A CA 1
ATOM 2992 C C . MET A 1 372 ? 15.302 0.415 -40.239 1.00 77.25 372 MET A C 1
ATOM 2994 O O . MET A 1 372 ? 14.745 1.459 -40.580 1.00 77.25 372 MET A O 1
ATOM 2998 N N . LEU A 1 373 ? 16.415 0.425 -39.497 1.00 80.81 373 LEU A N 1
ATOM 2999 C CA . LEU A 1 373 ? 17.120 1.661 -39.138 1.00 80.81 373 LEU A CA 1
ATOM 3000 C C . LEU A 1 373 ? 17.754 2.331 -40.363 1.00 80.81 373 LEU A C 1
ATOM 3002 O O . LEU A 1 373 ? 17.639 3.546 -40.523 1.00 80.81 373 LEU A O 1
ATOM 3006 N N . LEU A 1 374 ? 18.397 1.550 -41.235 1.00 80.38 374 LEU A N 1
ATOM 3007 C CA . LEU A 1 374 ? 19.008 2.061 -42.465 1.00 80.38 374 LEU A CA 1
ATOM 3008 C C . LEU A 1 374 ? 17.951 2.594 -43.443 1.00 80.38 374 LEU A C 1
ATOM 3010 O O . LEU A 1 374 ? 18.130 3.677 -43.998 1.00 80.38 374 LEU A O 1
ATOM 3014 N N . GLU A 1 375 ? 16.816 1.900 -43.587 1.00 78.00 375 GLU A N 1
ATOM 3015 C CA . GLU A 1 375 ? 15.677 2.375 -44.389 1.00 78.00 375 GLU A CA 1
ATOM 3016 C C . GLU A 1 375 ? 15.145 3.733 -43.898 1.00 78.00 375 GLU A C 1
ATOM 3018 O O . GLU A 1 375 ? 14.833 4.607 -44.711 1.00 78.00 375 GLU A O 1
ATOM 3023 N N . ALA A 1 376 ? 15.081 3.935 -42.576 1.00 74.69 376 ALA A N 1
ATOM 3024 C CA . ALA A 1 376 ? 14.645 5.200 -41.986 1.00 74.69 376 ALA A CA 1
ATOM 3025 C C . ALA A 1 376 ? 15.615 6.359 -42.284 1.00 74.69 376 ALA A C 1
ATOM 3027 O O . ALA A 1 376 ? 15.160 7.474 -42.533 1.00 74.69 376 ALA A O 1
ATOM 3028 N N . ILE A 1 377 ? 16.931 6.102 -42.320 1.00 74.56 377 ILE A N 1
ATOM 3029 C CA . ILE A 1 377 ? 17.947 7.106 -42.697 1.00 74.56 377 ILE A CA 1
ATOM 3030 C C . ILE A 1 377 ? 17.830 7.484 -44.171 1.00 74.56 377 ILE A C 1
ATOM 3032 O O . ILE A 1 377 ? 17.898 8.661 -44.517 1.00 74.56 377 ILE A O 1
ATOM 3036 N N . GLU A 1 378 ? 17.662 6.498 -45.053 1.00 70.31 378 GLU A N 1
ATOM 3037 C CA . GLU A 1 378 ? 17.596 6.752 -46.494 1.00 70.31 378 GLU A CA 1
ATOM 3038 C C . GLU A 1 378 ? 16.294 7.455 -46.918 1.00 70.31 378 GLU A C 1
ATOM 3040 O O . GLU A 1 378 ? 16.156 7.807 -48.091 1.00 70.31 378 GLU A O 1
ATOM 3045 N N . GLN A 1 379 ? 15.333 7.640 -45.994 1.00 63.41 379 GLN A N 1
ATOM 3046 C CA . GLN A 1 379 ? 13.968 8.141 -46.243 1.00 63.41 379 GLN A CA 1
ATOM 3047 C C . GLN A 1 379 ? 13.263 7.403 -47.393 1.00 63.41 379 GLN A C 1
ATOM 3049 O O . GLN A 1 379 ? 12.282 7.863 -47.987 1.00 63.41 379 GLN A O 1
ATOM 3054 N N . LYS A 1 380 ? 13.781 6.226 -47.730 1.00 53.81 380 LYS A N 1
ATOM 3055 C CA . LYS A 1 380 ? 13.374 5.428 -48.863 1.00 53.81 380 LYS A CA 1
ATOM 3056 C C . LYS A 1 380 ? 12.216 4.567 -48.397 1.00 53.81 380 LYS A C 1
ATOM 3058 O O . LYS A 1 380 ? 12.388 3.659 -47.593 1.00 53.81 380 LYS A O 1
ATOM 3063 N N . LYS A 1 381 ? 11.029 4.788 -48.969 1.00 49.75 381 LYS A N 1
ATOM 3064 C CA . LYS A 1 381 ? 9.899 3.846 -48.888 1.00 49.75 381 LYS A CA 1
ATOM 3065 C C . LYS A 1 381 ? 10.181 2.566 -49.696 1.00 49.75 381 LYS A C 1
ATOM 3067 O O . LYS A 1 381 ? 9.300 2.091 -50.404 1.00 49.75 381 LYS A O 1
ATOM 3072 N N . PHE A 1 382 ? 11.398 2.028 -49.659 1.00 43.03 382 PHE A N 1
ATOM 3073 C CA . PHE A 1 382 ? 11.683 0.764 -50.324 1.00 43.03 382 PHE A CA 1
ATOM 3074 C C . PHE A 1 382 ? 11.101 -0.390 -49.502 1.00 43.03 382 PHE A C 1
ATOM 3076 O O . PHE A 1 382 ? 11.015 -0.355 -48.278 1.00 43.03 382 PHE A O 1
ATOM 3083 N N . THR A 1 383 ? 10.552 -1.345 -50.235 1.00 44.47 383 THR A N 1
ATOM 3084 C CA . THR A 1 383 ? 9.633 -2.405 -49.819 1.00 44.47 383 THR A CA 1
ATOM 3085 C C . THR A 1 383 ? 10.392 -3.714 -49.601 1.00 44.47 383 THR A C 1
ATOM 3087 O O . THR A 1 383 ? 10.081 -4.712 -50.244 1.00 44.47 383 THR A O 1
ATOM 3090 N N . LEU A 1 384 ? 11.452 -3.705 -48.788 1.00 44.75 384 LEU A N 1
ATOM 3091 C CA . LEU A 1 384 ? 12.192 -4.935 -48.460 1.00 44.75 384 LEU A CA 1
ATOM 3092 C C . LEU A 1 384 ? 11.724 -5.560 -47.141 1.00 44.75 384 LEU A C 1
ATOM 3094 O O . LEU A 1 384 ? 11.846 -6.768 -46.957 1.00 44.75 384 LEU A O 1
ATOM 3098 N N . VAL A 1 385 ? 11.119 -4.760 -46.264 1.00 47.06 385 VAL A N 1
ATOM 3099 C CA . VAL A 1 385 ? 10.549 -5.197 -44.989 1.00 47.06 385 VAL A CA 1
ATOM 3100 C C . VAL A 1 385 ? 9.022 -5.279 -45.124 1.00 47.06 385 VAL A C 1
ATOM 3102 O O . VAL A 1 385 ? 8.364 -4.277 -45.411 1.00 47.06 385 VAL A O 1
ATOM 3105 N N . ASP A 1 386 ? 8.469 -6.484 -44.946 1.00 48.22 386 ASP A N 1
ATOM 3106 C CA . ASP A 1 386 ? 7.041 -6.820 -45.070 1.00 48.22 386 ASP A CA 1
ATOM 3107 C C . ASP A 1 386 ? 6.154 -5.825 -44.282 1.00 48.22 386 ASP A C 1
ATOM 3109 O O . ASP A 1 386 ? 6.539 -5.346 -43.207 1.00 48.22 386 ASP A O 1
ATOM 3113 N N . GLU A 1 387 ? 4.950 -5.497 -44.769 1.00 46.62 387 GLU A N 1
ATOM 3114 C CA . GLU A 1 387 ? 4.044 -4.545 -44.087 1.00 46.62 387 GLU A CA 1
ATOM 3115 C C . GLU A 1 387 ? 3.730 -4.978 -42.642 1.00 46.62 387 GLU A C 1
ATOM 3117 O O . GLU A 1 387 ? 3.497 -4.145 -41.760 1.00 46.62 387 GLU A O 1
ATOM 3122 N N . LYS A 1 388 ? 3.798 -6.287 -42.370 1.00 46.94 388 LYS A N 1
ATOM 3123 C CA . LYS A 1 388 ? 3.673 -6.881 -41.031 1.00 46.94 388 LYS A CA 1
ATOM 3124 C C . LYS A 1 388 ? 4.769 -6.423 -40.066 1.00 46.94 388 LYS A C 1
ATOM 3126 O O . LYS A 1 388 ? 4.466 -6.074 -38.927 1.00 46.94 388 LYS A O 1
ATOM 3131 N N . SER A 1 389 ? 6.018 -6.373 -40.519 1.00 45.91 389 SER A N 1
ATOM 3132 C CA . SER A 1 389 ? 7.148 -5.862 -39.733 1.00 45.91 389 SER A CA 1
ATOM 3133 C C . SER A 1 389 ? 7.038 -4.358 -39.485 1.00 45.91 389 SER A C 1
ATOM 3135 O O . SER A 1 389 ? 7.386 -3.902 -38.401 1.00 45.91 389 SER A O 1
ATOM 3137 N N . ARG A 1 390 ? 6.461 -3.583 -40.419 1.00 49.78 390 ARG A N 1
ATOM 3138 C CA . ARG A 1 390 ? 6.149 -2.163 -40.176 1.00 49.78 390 ARG A CA 1
ATOM 3139 C C . ARG A 1 390 ? 5.086 -1.974 -39.088 1.00 49.78 390 ARG A C 1
ATOM 3141 O O . ARG A 1 390 ? 5.280 -1.111 -38.238 1.00 49.78 390 ARG A O 1
ATOM 3148 N N . LYS A 1 391 ? 4.033 -2.796 -39.030 1.00 51.53 391 LYS A N 1
ATOM 3149 C CA . LYS A 1 391 ? 3.044 -2.742 -37.929 1.00 51.53 391 LYS A CA 1
ATOM 3150 C C . LYS A 1 391 ? 3.649 -3.109 -36.566 1.00 51.53 391 LYS A C 1
ATOM 3152 O O . LYS A 1 391 ? 3.533 -2.325 -35.631 1.00 51.53 391 LYS A O 1
ATOM 3157 N N . GLN A 1 392 ? 4.411 -4.207 -36.486 1.00 48.88 392 GLN A N 1
ATOM 3158 C CA . GLN A 1 392 ? 5.141 -4.601 -35.262 1.00 48.88 392 GLN A CA 1
ATOM 3159 C C . GLN A 1 392 ? 6.091 -3.517 -34.748 1.00 48.88 392 GLN A C 1
ATOM 3161 O O . GLN A 1 392 ? 6.427 -3.441 -33.569 1.00 48.88 392 GLN A O 1
ATOM 3166 N N . SER A 1 393 ? 6.591 -2.694 -35.655 1.00 54.38 393 SER A N 1
ATOM 3167 C CA . SER A 1 393 ? 7.590 -1.707 -35.319 1.00 54.38 393 SER A CA 1
ATOM 3168 C C . SER A 1 393 ? 7.017 -0.447 -34.656 1.00 54.38 393 SER A C 1
ATOM 3170 O O . SER A 1 393 ? 7.746 0.218 -33.920 1.00 54.38 393 SER A O 1
ATOM 3172 N N . ASP A 1 394 ? 5.736 -0.134 -34.880 1.00 63.59 394 ASP A N 1
ATOM 3173 C CA . ASP A 1 394 ? 5.031 0.909 -34.121 1.00 63.59 394 ASP A CA 1
ATOM 3174 C C . ASP A 1 394 ? 4.668 0.375 -32.726 1.00 63.59 394 ASP A C 1
ATOM 3176 O O . ASP A 1 394 ? 4.907 1.050 -31.732 1.00 63.59 394 ASP A O 1
ATOM 3180 N N . GLU A 1 395 ? 4.268 -0.901 -32.615 1.00 70.81 395 GLU A N 1
ATOM 3181 C CA . GLU A 1 395 ? 4.041 -1.571 -31.319 1.00 70.81 395 GLU A CA 1
ATOM 3182 C C . GLU A 1 395 ? 5.285 -1.518 -30.413 1.00 70.81 395 GLU A C 1
ATOM 3184 O O . GLU A 1 395 ? 5.187 -1.217 -29.225 1.00 70.81 395 GLU A O 1
ATOM 3189 N N . ARG A 1 396 ? 6.484 -1.758 -30.967 1.00 76.94 396 ARG A N 1
ATOM 3190 C CA . ARG A 1 396 ? 7.745 -1.653 -30.208 1.00 76.94 396 ARG A CA 1
ATOM 3191 C C . ARG A 1 396 ? 8.049 -0.227 -29.755 1.00 76.94 396 ARG A C 1
ATOM 3193 O O . ARG A 1 396 ? 8.651 -0.051 -28.698 1.00 76.94 396 ARG A O 1
ATOM 3200 N N . TYR A 1 397 ? 7.674 0.781 -30.541 1.00 79.06 397 TYR A N 1
ATOM 3201 C CA . TYR A 1 397 ? 7.834 2.179 -30.146 1.00 79.06 397 TYR A CA 1
ATOM 3202 C C . TYR A 1 397 ? 6.851 2.549 -29.031 1.00 79.06 397 TYR A C 1
ATOM 3204 O O . TYR A 1 397 ? 7.241 3.149 -28.035 1.00 79.06 397 TYR A O 1
ATOM 3212 N N . GLU A 1 398 ? 5.605 2.108 -29.126 1.00 76.94 398 GLU A N 1
ATOM 3213 C CA . GLU A 1 398 ? 4.628 2.316 -28.062 1.00 76.94 398 GLU A CA 1
ATOM 3214 C C . GLU A 1 398 ? 5.030 1.587 -26.764 1.00 76.94 398 GLU A C 1
ATOM 3216 O O . GLU A 1 398 ? 4.957 2.146 -25.669 1.00 76.94 398 GLU A O 1
ATOM 3221 N N . MET A 1 399 ? 5.572 0.369 -26.864 1.00 78.12 399 MET A N 1
ATOM 3222 C CA . MET A 1 399 ? 6.119 -0.358 -25.712 1.00 78.12 399 MET A CA 1
ATOM 3223 C C . MET A 1 399 ? 7.335 0.357 -25.103 1.00 78.12 399 MET A C 1
ATOM 3225 O O . MET A 1 399 ? 7.493 0.395 -23.881 1.00 78.12 399 MET A O 1
ATOM 3229 N N . ALA A 1 400 ? 8.173 0.981 -25.936 1.00 83.50 400 ALA A N 1
ATOM 3230 C CA . ALA A 1 400 ? 9.243 1.863 -25.480 1.00 83.50 400 ALA A CA 1
ATOM 3231 C C . ALA A 1 400 ? 8.697 3.076 -24.709 1.00 83.50 400 ALA A C 1
ATOM 3233 O O . ALA A 1 400 ? 9.266 3.452 -23.681 1.00 83.50 400 ALA A O 1
ATOM 3234 N N . MET A 1 401 ? 7.589 3.660 -25.168 1.00 81.62 401 MET A N 1
ATOM 3235 C CA . MET A 1 401 ? 6.917 4.777 -24.503 1.00 81.62 401 MET A CA 1
ATOM 3236 C C . MET A 1 401 ? 6.359 4.387 -23.131 1.00 81.62 401 MET A C 1
ATOM 3238 O O . MET A 1 401 ? 6.628 5.090 -22.155 1.00 81.62 401 MET A O 1
ATOM 3242 N N . VAL A 1 402 ? 5.677 3.242 -23.022 1.00 80.50 402 VAL A N 1
ATOM 3243 C CA . VAL A 1 402 ? 5.208 2.706 -21.728 1.00 80.50 402 VAL A CA 1
ATOM 3244 C C . VAL A 1 402 ? 6.372 2.433 -20.791 1.00 80.50 402 VAL A C 1
ATOM 3246 O O . VAL A 1 402 ? 6.322 2.809 -19.623 1.00 80.50 402 VAL A O 1
ATOM 3249 N N . TRP A 1 403 ? 7.453 1.834 -21.292 1.00 85.56 403 TRP A N 1
ATOM 3250 C CA . TRP A 1 403 ? 8.635 1.580 -20.474 1.00 85.56 403 TRP A CA 1
ATOM 3251 C C . TRP A 1 403 ? 9.227 2.882 -19.913 1.00 85.56 403 TRP A C 1
ATOM 3253 O O . TRP A 1 403 ? 9.520 2.966 -18.720 1.00 85.56 403 TRP A O 1
ATOM 3263 N N . MET A 1 404 ? 9.357 3.925 -20.740 1.00 85.56 404 MET A N 1
ATOM 3264 C CA . MET A 1 404 ? 9.853 5.232 -20.297 1.00 85.56 404 MET A CA 1
ATOM 3265 C C . MET A 1 404 ? 8.923 5.874 -19.259 1.00 85.56 404 MET A C 1
ATOM 3267 O O . MET A 1 404 ? 9.410 6.370 -18.243 1.00 85.56 404 MET A O 1
ATOM 3271 N N . ARG A 1 405 ? 7.599 5.812 -19.455 1.00 82.69 405 ARG A N 1
ATOM 3272 C CA . ARG A 1 405 ? 6.612 6.315 -18.482 1.00 82.69 405 ARG A CA 1
ATOM 3273 C C . ARG A 1 405 ? 6.627 5.535 -17.171 1.00 82.69 405 ARG A C 1
ATOM 3275 O O . ARG A 1 405 ? 6.578 6.150 -16.108 1.00 82.69 405 ARG A O 1
ATOM 3282 N N . TYR A 1 406 ? 6.784 4.215 -17.227 1.00 82.12 406 TYR A N 1
ATOM 3283 C CA . TYR A 1 406 ? 6.959 3.371 -16.047 1.00 82.12 406 TYR A CA 1
ATOM 3284 C C . TYR A 1 406 ? 8.191 3.795 -15.241 1.00 82.12 406 TYR A C 1
ATOM 3286 O O . TYR A 1 406 ? 8.091 4.034 -14.038 1.00 82.12 406 TYR A O 1
ATOM 3294 N N . VAL A 1 407 ? 9.341 3.977 -15.902 1.00 83.25 407 VAL A N 1
ATOM 3295 C CA . VAL A 1 407 ? 10.565 4.463 -15.243 1.00 83.25 407 VAL A CA 1
ATOM 3296 C C . VAL A 1 407 ? 10.344 5.848 -14.631 1.00 83.25 407 VAL A C 1
ATOM 3298 O O . VAL A 1 407 ? 10.720 6.066 -13.482 1.00 83.25 407 VAL A O 1
ATOM 3301 N N . MET A 1 408 ? 9.699 6.767 -15.357 1.00 82.44 408 MET A N 1
ATOM 3302 C CA . MET A 1 408 ? 9.361 8.103 -14.852 1.00 82.44 408 MET A CA 1
ATOM 3303 C C . MET A 1 408 ? 8.431 8.048 -13.629 1.00 82.44 408 MET A C 1
ATOM 3305 O O . MET A 1 408 ? 8.640 8.793 -12.673 1.00 82.44 408 MET A O 1
ATOM 3309 N N . SER A 1 409 ? 7.438 7.158 -13.617 1.00 79.31 409 SER A N 1
ATOM 3310 C CA . SER A 1 409 ? 6.544 6.945 -12.472 1.00 79.31 409 SER A CA 1
ATOM 3311 C C . SER A 1 409 ? 7.298 6.396 -11.254 1.00 79.31 409 SER A C 1
ATOM 3313 O O . SER A 1 409 ? 7.146 6.888 -10.134 1.00 79.31 409 SER A O 1
ATOM 3315 N N . GLU A 1 410 ? 8.189 5.429 -11.473 1.00 80.19 410 GLU A N 1
ATOM 3316 C CA . GLU A 1 410 ? 8.966 4.769 -10.420 1.00 80.19 410 GLU A CA 1
ATOM 3317 C C . GLU A 1 410 ? 9.963 5.697 -9.719 1.00 80.19 410 GLU A C 1
ATOM 3319 O O . GLU A 1 410 ? 10.256 5.498 -8.539 1.00 80.19 410 GLU A O 1
ATOM 3324 N N . VAL A 1 411 ? 10.465 6.719 -10.416 1.00 82.75 411 VAL A N 1
ATOM 3325 C CA . VAL A 1 411 ? 11.325 7.767 -9.838 1.00 82.75 411 VAL A CA 1
ATOM 3326 C C . VAL A 1 411 ? 10.538 9.003 -9.384 1.00 82.75 411 VAL A C 1
ATOM 3328 O O . VAL A 1 411 ? 11.141 10.009 -8.999 1.00 82.75 411 VAL A O 1
ATOM 3331 N N . GLY A 1 412 ? 9.202 8.965 -9.446 1.00 75.12 412 GLY A N 1
ATOM 3332 C CA . GLY A 1 412 ? 8.317 10.066 -9.048 1.00 75.12 412 GLY A CA 1
ATOM 3333 C C . GLY A 1 412 ? 8.473 11.330 -9.901 1.00 75.12 412 GLY A C 1
ATOM 3334 O O . GLY A 1 412 ? 8.388 12.436 -9.379 1.00 75.12 412 GLY A O 1
ATOM 3335 N N . ALA A 1 413 ? 8.815 11.189 -11.184 1.00 78.25 413 ALA A N 1
ATOM 3336 C CA . ALA A 1 413 ? 8.998 12.309 -12.112 1.00 78.25 413 ALA A CA 1
ATOM 3337 C C . ALA A 1 413 ? 7.691 12.827 -12.731 1.00 78.25 413 ALA A C 1
ATOM 3339 O O . ALA A 1 413 ? 7.681 13.909 -13.315 1.00 78.25 413 ALA A O 1
ATOM 3340 N N . ILE A 1 414 ? 6.610 12.051 -12.645 1.00 72.00 414 ILE A N 1
ATOM 3341 C CA . ILE A 1 414 ? 5.283 12.443 -13.124 1.00 72.00 414 ILE A CA 1
ATOM 3342 C C . ILE A 1 414 ? 4.522 13.003 -11.924 1.00 72.00 414 ILE A C 1
ATOM 3344 O O . ILE A 1 414 ? 4.324 12.280 -10.949 1.00 72.00 414 ILE A O 1
ATOM 3348 N N . SER A 1 415 ? 4.127 14.277 -11.986 1.00 64.31 415 SER A N 1
ATOM 3349 C CA . SER A 1 415 ? 3.258 14.873 -10.965 1.00 64.31 415 SER A CA 1
ATOM 3350 C C . SER A 1 415 ? 1.867 14.238 -11.030 1.00 64.31 415 SER A C 1
ATOM 3352 O O . SER A 1 415 ? 1.319 14.077 -12.121 1.00 64.31 415 SER A O 1
ATOM 3354 N N . ILE A 1 416 ? 1.303 13.883 -9.874 1.00 58.59 416 ILE A N 1
ATOM 3355 C CA . ILE A 1 416 ? -0.031 13.269 -9.755 1.00 58.59 416 ILE A CA 1
ATOM 3356 C C . ILE A 1 416 ? -1.136 14.345 -9.745 1.00 58.59 416 ILE A C 1
ATOM 3358 O O . ILE A 1 416 ? -2.304 14.037 -9.960 1.00 58.59 416 ILE A O 1
ATOM 3362 N N . GLU A 1 417 ? -0.773 15.620 -9.553 1.00 55.41 417 GLU A N 1
ATOM 3363 C CA . GLU A 1 417 ? -1.716 16.737 -9.375 1.00 55.41 417 GLU A CA 1
ATOM 3364 C C . GLU A 1 417 ? -2.452 17.173 -10.656 1.00 55.41 417 GLU A C 1
ATOM 3366 O O . GLU A 1 417 ? -3.387 17.966 -10.576 1.00 55.41 417 GLU A O 1
ATOM 3371 N N . ASP A 1 418 ? -2.090 16.650 -11.830 1.00 51.69 418 ASP A N 1
ATOM 3372 C CA . ASP A 1 418 ? -2.575 17.160 -13.112 1.00 51.69 418 ASP A CA 1
ATOM 3373 C C . ASP A 1 418 ? -3.290 16.108 -13.969 1.00 51.69 418 ASP A C 1
ATOM 3375 O O . ASP A 1 418 ? -3.053 14.901 -13.890 1.00 51.69 418 ASP A O 1
ATOM 3379 N N . ALA A 1 419 ? -4.111 16.602 -14.903 1.00 56.19 419 ALA A N 1
ATOM 3380 C CA . ALA A 1 419 ? -4.721 15.837 -15.997 1.00 56.19 419 ALA A CA 1
ATOM 3381 C C . ALA A 1 419 ? -3.720 14.954 -16.787 1.00 56.19 419 ALA A C 1
ATOM 3383 O O . ALA A 1 419 ? -4.127 14.053 -17.520 1.00 56.19 419 ALA A O 1
ATOM 3384 N N . THR A 1 420 ? -2.418 15.191 -16.614 1.00 59.81 420 THR A N 1
ATOM 3385 C CA . THR A 1 420 ? -1.282 14.425 -17.133 1.00 59.81 420 THR A CA 1
ATOM 3386 C C . THR A 1 420 ? -1.194 12.997 -16.581 1.00 59.81 420 THR A C 1
ATOM 3388 O O . THR A 1 420 ? -0.846 12.095 -17.341 1.00 59.81 420 THR A O 1
ATOM 3391 N N . TRP A 1 421 ? -1.548 12.744 -15.312 1.00 61.66 421 TRP A N 1
ATOM 3392 C CA . TRP A 1 421 ? -1.529 11.388 -14.736 1.00 61.66 421 TRP A CA 1
ATOM 3393 C C . TRP A 1 421 ? -2.627 10.499 -15.330 1.00 61.66 421 TRP A C 1
ATOM 3395 O O . TRP A 1 421 ? -2.367 9.359 -15.715 1.00 61.66 421 TRP A O 1
ATOM 3405 N N . ASN A 1 422 ? -3.832 11.049 -15.503 1.00 63.84 422 ASN A N 1
ATOM 3406 C CA . ASN A 1 422 ? -4.927 10.346 -16.175 1.00 63.84 422 ASN A CA 1
ATOM 3407 C C . ASN A 1 422 ? -4.577 10.045 -17.638 1.00 63.84 422 ASN A C 1
ATOM 3409 O O . ASN A 1 422 ? -4.838 8.950 -18.110 1.00 63.84 422 ASN A O 1
ATOM 3413 N N . GLN A 1 423 ? -3.883 10.953 -18.331 1.00 62.19 423 GLN A N 1
ATOM 3414 C CA . GLN A 1 423 ? -3.393 10.699 -19.691 1.00 62.19 423 GLN A CA 1
ATOM 3415 C C . GLN A 1 423 ? -2.309 9.612 -19.763 1.00 62.19 423 GLN A C 1
ATOM 3417 O O . GLN A 1 423 ? -2.228 8.909 -20.770 1.00 62.19 423 GLN A O 1
ATOM 3422 N N . CYS A 1 424 ? -1.480 9.452 -18.723 1.00 62.25 424 CYS A N 1
ATOM 3423 C CA . CYS A 1 424 ? -0.575 8.304 -18.612 1.00 62.25 424 CYS A CA 1
ATOM 3424 C C . CYS A 1 424 ? -1.361 7.001 -18.457 1.00 62.25 424 CYS A C 1
ATOM 3426 O O . CYS A 1 424 ? -1.104 6.064 -19.204 1.00 62.25 424 CYS A O 1
ATOM 3428 N N . ILE A 1 425 ? -2.333 6.956 -17.539 1.00 65.19 425 ILE A N 1
ATOM 3429 C CA . ILE A 1 425 ? -3.148 5.757 -17.294 1.00 65.19 425 ILE A CA 1
ATOM 3430 C C . ILE A 1 425 ? -3.960 5.386 -18.537 1.00 65.19 425 ILE A C 1
ATOM 3432 O O . ILE A 1 425 ? -3.895 4.242 -18.972 1.00 65.19 425 ILE A O 1
ATOM 3436 N N . ASP A 1 426 ? -4.670 6.340 -19.137 1.00 62.47 426 ASP A N 1
ATOM 3437 C CA . ASP A 1 426 ? -5.514 6.105 -20.311 1.00 62.47 426 ASP A CA 1
ATOM 3438 C C . ASP A 1 426 ? -4.674 5.693 -21.530 1.00 62.47 426 ASP A C 1
ATOM 3440 O O . ASP A 1 426 ? -5.059 4.803 -22.291 1.00 62.47 426 ASP A O 1
ATOM 3444 N N . GLY A 1 427 ? -3.503 6.316 -21.712 1.00 61.16 427 GLY A N 1
ATOM 3445 C CA . GLY A 1 427 ? -2.562 5.978 -22.780 1.00 61.16 427 GLY A CA 1
ATOM 3446 C C . GLY A 1 427 ? -1.935 4.592 -22.605 1.00 61.16 427 GLY A C 1
ATOM 3447 O O . GLY A 1 427 ? -1.882 3.819 -23.561 1.00 61.16 427 GLY A O 1
ATOM 3448 N N . ASP A 1 428 ? -1.503 4.258 -21.387 1.00 67.00 428 ASP A N 1
ATOM 3449 C CA . ASP A 1 428 ? -0.920 2.954 -21.057 1.00 67.00 428 ASP A CA 1
ATOM 3450 C C . ASP A 1 428 ? -1.972 1.846 -21.139 1.00 67.00 428 ASP A C 1
ATOM 3452 O O . ASP A 1 428 ? -1.719 0.811 -21.749 1.00 67.00 428 ASP A O 1
ATOM 3456 N N . GLN A 1 429 ? -3.171 2.071 -20.596 1.00 67.12 429 GLN A N 1
ATOM 3457 C CA . GLN A 1 429 ? -4.280 1.122 -20.655 1.00 67.12 429 GLN A CA 1
ATOM 3458 C C . GLN A 1 429 ? -4.680 0.831 -22.102 1.00 67.12 429 GLN A C 1
ATOM 3460 O O . GLN A 1 429 ? -4.753 -0.334 -22.488 1.00 67.12 429 GLN A O 1
ATOM 3465 N N . LYS A 1 430 ? -4.865 1.869 -22.926 1.00 65.00 430 LYS A N 1
ATOM 3466 C CA . LYS A 1 430 ? -5.175 1.704 -24.350 1.00 65.00 430 LYS A CA 1
ATOM 3467 C C . LYS A 1 430 ? -4.084 0.922 -25.078 1.00 65.00 430 LYS A C 1
ATOM 3469 O O . LYS A 1 430 ? -4.391 0.111 -25.949 1.00 65.00 430 LYS A O 1
ATOM 3474 N N . LEU A 1 431 ? -2.813 1.131 -24.725 1.00 63.66 431 LEU A N 1
ATOM 3475 C CA . LEU A 1 431 ? -1.738 0.345 -25.314 1.00 63.66 431 LEU A CA 1
ATOM 3476 C C . LEU A 1 431 ? -1.776 -1.113 -24.856 1.00 63.66 431 LEU A C 1
ATOM 3478 O O . LEU A 1 431 ? -1.632 -2.007 -25.685 1.00 63.66 431 LEU A O 1
ATOM 3482 N N . PHE A 1 432 ? -1.978 -1.371 -23.565 1.00 65.31 432 PHE A N 1
ATOM 3483 C CA . PHE A 1 432 ? -2.097 -2.733 -23.055 1.00 65.31 432 PHE A CA 1
ATOM 3484 C C . PHE A 1 432 ? -3.297 -3.465 -23.660 1.00 65.31 432 PHE A C 1
ATOM 3486 O O . PHE A 1 432 ? -3.176 -4.648 -23.954 1.00 65.31 432 PHE A O 1
ATOM 3493 N N . GLU A 1 433 ? -4.409 -2.778 -23.928 1.00 63.12 433 GLU A N 1
ATOM 3494 C CA . GLU A 1 433 ? -5.554 -3.322 -24.668 1.00 63.12 433 GLU A CA 1
ATOM 3495 C C . GLU A 1 433 ? -5.175 -3.683 -26.115 1.00 63.12 433 GLU A C 1
ATOM 3497 O O . GLU A 1 433 ? -5.480 -4.784 -26.578 1.00 63.12 433 GLU A O 1
ATOM 3502 N N . ILE A 1 434 ? -4.437 -2.813 -26.818 1.00 62.62 434 ILE A N 1
ATOM 3503 C CA . ILE A 1 434 ? -3.938 -3.085 -28.178 1.00 62.62 434 ILE A CA 1
ATOM 3504 C C . ILE A 1 434 ? -2.971 -4.278 -28.177 1.00 62.62 434 ILE A C 1
ATOM 3506 O O . ILE A 1 434 ? -3.133 -5.195 -28.982 1.00 62.62 434 ILE A O 1
ATOM 3510 N N . LEU A 1 435 ? -2.003 -4.314 -27.259 1.00 60.53 435 LEU A N 1
ATOM 3511 C CA . LEU A 1 435 ? -1.033 -5.407 -27.142 1.00 60.53 435 LEU A CA 1
ATOM 3512 C C . LEU A 1 435 ? -1.715 -6.726 -26.757 1.00 60.53 435 LEU A C 1
ATOM 3514 O O . LEU A 1 435 ? -1.454 -7.755 -27.379 1.00 60.53 435 LEU A O 1
ATOM 3518 N N . ALA A 1 436 ? -2.650 -6.695 -25.805 1.00 59.12 436 ALA A N 1
ATOM 3519 C CA . ALA A 1 436 ? -3.443 -7.858 -25.424 1.00 59.12 436 ALA A CA 1
ATOM 3520 C C . ALA A 1 436 ? -4.289 -8.374 -26.597 1.00 59.12 436 ALA A C 1
ATOM 3522 O O . ALA A 1 436 ? -4.354 -9.584 -26.807 1.00 59.12 436 ALA A O 1
ATOM 3523 N N . SER A 1 437 ? -4.886 -7.491 -27.403 1.00 57.22 437 SER A N 1
ATOM 3524 C CA . SER A 1 437 ? -5.621 -7.896 -28.610 1.00 57.22 437 SER A CA 1
ATOM 3525 C C . SER A 1 437 ? -4.703 -8.533 -29.665 1.00 57.22 437 SER A C 1
ATOM 3527 O O . SER A 1 437 ? -5.062 -9.539 -30.276 1.00 57.22 437 SER A O 1
ATOM 3529 N N . HIS A 1 438 ? -3.475 -8.024 -29.822 1.00 58.38 438 HIS A N 1
ATOM 3530 C CA . HIS A 1 438 ? -2.471 -8.561 -30.746 1.00 58.38 438 HIS A CA 1
ATOM 3531 C C . HIS A 1 438 ? -1.920 -9.933 -30.325 1.00 58.38 438 HIS A C 1
ATOM 3533 O O . HIS A 1 438 ? -1.566 -10.743 -31.189 1.00 58.38 438 HIS A O 1
ATOM 3539 N N . GLU A 1 439 ? -1.862 -10.205 -29.019 1.00 54.53 439 GLU A N 1
ATOM 3540 C CA . GLU A 1 439 ? -1.500 -11.513 -28.456 1.00 54.53 439 GLU A CA 1
ATOM 3541 C C . GLU A 1 439 ? -2.697 -12.473 -28.307 1.00 54.53 439 GLU A C 1
ATOM 3543 O O . GLU A 1 439 ? -2.522 -13.622 -27.894 1.00 54.53 439 GLU A O 1
ATOM 3548 N N . GLY A 1 440 ? -3.914 -12.041 -28.667 1.00 51.03 440 GLY A N 1
ATOM 3549 C CA . GLY A 1 440 ? -5.136 -12.843 -28.527 1.00 51.03 440 GLY A CA 1
ATOM 3550 C C . GLY A 1 440 ? -5.518 -13.109 -27.067 1.00 51.03 440 GLY A C 1
ATOM 3551 O O . GLY A 1 440 ? -6.050 -14.171 -26.744 1.00 51.03 440 GLY A O 1
ATOM 3552 N N . LEU A 1 441 ? -5.183 -12.171 -26.177 1.00 49.62 441 LEU A N 1
ATOM 3553 C CA . LEU A 1 441 ? -5.506 -12.166 -24.748 1.00 49.62 441 LEU A CA 1
ATOM 3554 C C . LEU A 1 441 ? -6.777 -11.365 -24.419 1.00 49.62 441 LEU A C 1
ATOM 3556 O O . LEU A 1 441 ? -7.191 -11.376 -23.258 1.00 49.62 441 LEU A O 1
ATOM 3560 N N . SER A 1 442 ? -7.376 -10.682 -25.402 1.00 48.12 442 SER A N 1
ATOM 3561 C CA . SER A 1 442 ? -8.687 -10.041 -25.262 1.00 48.12 442 SER A CA 1
ATOM 356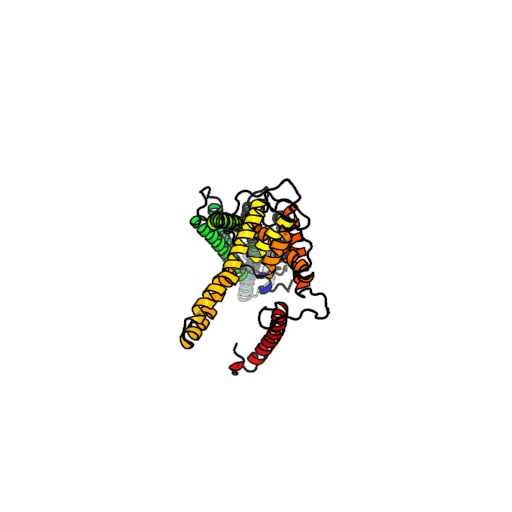2 C C . SER A 1 442 ? -9.774 -11.097 -25.036 1.00 48.12 442 SER A C 1
ATOM 3564 O O . SER A 1 442 ? -9.829 -12.083 -25.765 1.00 48.12 442 SER A O 1
ATOM 3566 N N . ASP A 1 443 ? -10.647 -10.877 -24.048 1.00 46.91 443 ASP A N 1
ATOM 3567 C CA . ASP A 1 443 ? -11.779 -11.756 -23.683 1.00 46.91 443 ASP A CA 1
ATOM 3568 C C . ASP A 1 443 ? -12.882 -11.839 -24.765 1.00 46.91 443 ASP A C 1
ATOM 3570 O O . ASP A 1 443 ? -13.893 -12.522 -24.578 1.00 46.91 443 ASP A O 1
ATOM 3574 N N . ASP A 1 444 ? -12.697 -11.171 -25.905 1.00 44.75 444 ASP A N 1
ATOM 3575 C CA . ASP A 1 444 ? -13.626 -11.219 -27.027 1.00 44.75 444 ASP A CA 1
ATOM 3576 C C . ASP A 1 444 ? -13.513 -12.571 -27.739 1.00 44.75 444 ASP A C 1
ATOM 3578 O O . ASP A 1 444 ? -12.500 -12.922 -28.348 1.00 44.75 444 ASP A O 1
ATOM 3582 N N . GLY A 1 445 ? -14.575 -13.358 -27.576 1.00 47.09 445 GLY A N 1
ATOM 3583 C CA . GLY A 1 445 ? -14.686 -14.730 -28.041 1.00 47.09 445 GLY A CA 1
ATOM 3584 C C . GLY A 1 445 ? -14.423 -14.925 -29.536 1.00 47.09 445 GLY A C 1
ATOM 3585 O O . GLY A 1 445 ? -14.685 -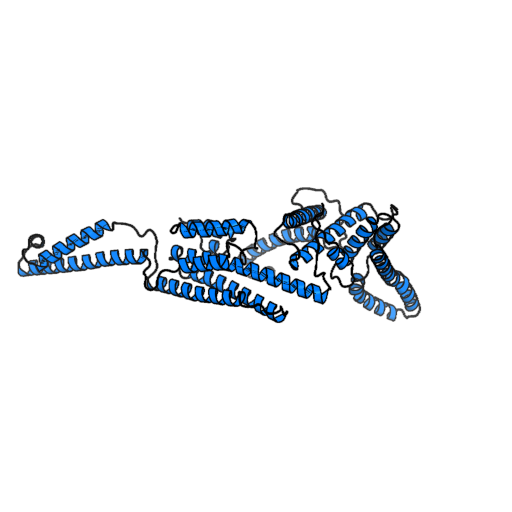14.058 -30.362 1.00 47.09 445 GLY A O 1
ATOM 3586 N N . GLU A 1 446 ? -13.948 -16.135 -29.841 1.00 47.09 446 GLU A N 1
ATOM 3587 C CA . GLU A 1 446 ? -13.923 -16.758 -31.171 1.00 47.09 446 GLU A CA 1
ATOM 3588 C C . GLU A 1 446 ? -13.358 -15.886 -32.304 1.00 47.09 446 GLU A C 1
ATOM 3590 O O . GLU A 1 446 ? -14.053 -15.539 -33.255 1.00 47.09 446 GLU A O 1
ATOM 3595 N N . VAL A 1 447 ? -12.055 -15.599 -32.262 1.00 45.75 447 VAL A N 1
ATOM 3596 C CA . VAL A 1 447 ? -11.324 -15.171 -33.464 1.00 45.75 447 VAL A CA 1
ATOM 3597 C C . VAL A 1 447 ? -10.430 -16.316 -33.939 1.00 45.75 447 VAL A C 1
ATOM 3599 O O . VAL A 1 447 ? -9.590 -16.813 -33.188 1.00 45.75 447 VAL A O 1
ATOM 3602 N N . GLU A 1 448 ? -10.651 -16.751 -35.184 1.00 46.72 448 GLU A N 1
ATOM 3603 C CA . GLU A 1 448 ? -9.903 -17.820 -35.849 1.00 46.72 448 GLU A CA 1
ATOM 3604 C C . GLU A 1 448 ? -8.392 -17.536 -35.911 1.00 46.72 448 GLU A C 1
ATOM 3606 O O . GLU A 1 448 ? -7.927 -16.442 -36.251 1.00 46.72 448 GLU A O 1
ATOM 3611 N N . ASP A 1 449 ? -7.628 -18.580 -35.586 1.00 46.28 449 ASP A N 1
ATOM 3612 C CA . ASP A 1 449 ? -6.171 -18.614 -35.503 1.00 46.28 449 ASP A CA 1
ATOM 3613 C C . ASP A 1 449 ? -5.501 -18.344 -36.858 1.00 46.28 449 ASP A C 1
ATOM 3615 O O . ASP A 1 449 ? -5.623 -19.127 -37.798 1.00 46.28 449 ASP A O 1
ATOM 3619 N N . THR A 1 450 ? -4.707 -17.272 -36.955 1.00 42.31 450 THR A N 1
ATOM 3620 C CA . THR A 1 450 ? -3.940 -16.970 -38.184 1.00 42.31 450 THR A CA 1
ATOM 3621 C C . THR A 1 450 ? -2.442 -16.741 -37.981 1.00 42.31 450 THR A C 1
ATOM 3623 O O . THR A 1 450 ? -1.739 -16.432 -38.946 1.00 42.31 450 THR A O 1
ATOM 3626 N N . LYS A 1 451 ? -1.888 -16.936 -36.775 1.00 47.41 451 LYS A N 1
ATOM 3627 C CA . LYS A 1 451 ? -0.428 -16.877 -36.572 1.00 47.41 451 LYS A CA 1
ATOM 3628 C C . LYS A 1 451 ? 0.156 -18.254 -36.275 1.00 47.41 451 LYS A C 1
ATOM 3630 O O . LYS A 1 451 ? -0.038 -18.809 -35.201 1.00 47.41 451 LYS A O 1
ATOM 3635 N N . VAL A 1 452 ? 0.926 -18.758 -37.240 1.00 44.94 452 VAL A N 1
ATOM 3636 C CA . VAL A 1 452 ? 1.871 -19.864 -37.055 1.00 44.94 452 VAL A CA 1
ATOM 3637 C C . VAL A 1 452 ? 2.891 -19.432 -36.000 1.00 44.94 452 VAL A C 1
ATOM 3639 O O . VAL A 1 452 ? 3.635 -18.474 -36.213 1.00 44.94 452 VAL A O 1
ATOM 3642 N N . VAL A 1 453 ? 2.885 -20.097 -34.846 1.00 48.31 453 VAL A N 1
ATOM 3643 C CA . VAL A 1 453 ? 3.867 -19.887 -33.778 1.00 48.31 453 VAL A CA 1
ATOM 3644 C C . VAL A 1 453 ? 5.069 -20.787 -34.046 1.00 48.31 453 VAL A C 1
ATOM 3646 O O . VAL A 1 453 ? 4.915 -21.991 -34.237 1.00 48.31 453 VAL A O 1
ATOM 3649 N N . ASP A 1 454 ? 6.263 -20.199 -34.062 1.00 47.69 454 ASP A N 1
ATOM 3650 C CA . ASP A 1 454 ? 7.518 -20.939 -34.180 1.00 47.69 454 ASP A CA 1
ATOM 3651 C C . ASP A 1 454 ? 7.806 -21.689 -32.866 1.00 47.69 454 ASP A C 1
ATOM 3653 O O . ASP A 1 454 ? 8.214 -21.098 -31.862 1.00 47.69 454 ASP A O 1
ATOM 3657 N N . VAL A 1 455 ? 7.525 -22.995 -32.875 1.00 47.12 455 VAL A N 1
ATOM 3658 C CA . VAL A 1 455 ? 7.444 -23.894 -31.706 1.00 47.12 455 VAL A CA 1
ATOM 3659 C C . VAL A 1 455 ? 8.757 -23.986 -30.918 1.00 47.12 455 VAL A C 1
ATOM 3661 O O . VAL A 1 455 ? 8.740 -24.313 -29.734 1.00 47.12 455 VAL A O 1
ATOM 3664 N N . TYR A 1 456 ? 9.894 -23.679 -31.546 1.00 42.50 456 TYR A N 1
ATOM 3665 C CA . TYR A 1 456 ? 11.222 -23.928 -30.975 1.00 42.50 456 TYR A CA 1
ATOM 3666 C C . TYR A 1 456 ? 11.993 -22.666 -30.565 1.00 42.50 456 TYR A C 1
ATOM 3668 O O . TYR A 1 456 ? 13.102 -22.789 -30.046 1.00 42.50 456 TYR A O 1
ATOM 3676 N N . ARG A 1 457 ? 11.448 -21.459 -30.785 1.00 41.03 457 ARG A N 1
ATOM 3677 C CA . ARG A 1 457 ? 12.169 -20.196 -30.511 1.00 41.03 457 ARG A CA 1
ATOM 3678 C C . ARG A 1 457 ? 11.411 -19.173 -29.671 1.00 41.03 457 ARG A C 1
ATOM 3680 O O . ARG A 1 457 ? 12.066 -18.400 -28.981 1.00 41.03 457 ARG A O 1
ATOM 3687 N N . ASN A 1 458 ? 10.076 -19.177 -29.674 1.00 47.25 458 ASN A N 1
ATOM 3688 C CA . ASN A 1 458 ? 9.284 -18.187 -28.942 1.00 47.25 458 ASN A CA 1
ATOM 3689 C C . ASN A 1 458 ? 8.313 -18.845 -27.956 1.00 47.25 458 ASN A C 1
ATOM 3691 O O . ASN A 1 458 ? 7.528 -19.719 -28.318 1.00 47.25 458 ASN A O 1
ATOM 3695 N N . SER A 1 459 ? 8.319 -18.375 -26.709 1.00 52.31 459 SER A N 1
ATOM 3696 C CA . SER A 1 459 ? 7.289 -18.702 -25.725 1.00 52.31 459 SER A CA 1
ATOM 3697 C C . SER A 1 459 ? 5.992 -17.957 -26.063 1.00 52.31 459 SER A C 1
ATOM 3699 O O . SER A 1 459 ? 5.932 -16.731 -26.035 1.00 52.31 459 SER A O 1
ATOM 3701 N N . SER A 1 460 ? 4.927 -18.696 -26.384 1.00 55.94 460 SER A N 1
ATOM 3702 C CA . SER A 1 460 ? 3.588 -18.119 -26.549 1.00 55.94 460 SER A CA 1
ATOM 3703 C C . SER A 1 460 ? 2.917 -17.978 -25.184 1.00 55.94 460 SER A C 1
ATOM 3705 O O . SER A 1 460 ? 2.526 -18.974 -24.573 1.00 55.94 460 SER A O 1
ATOM 3707 N N . LEU A 1 461 ? 2.747 -16.740 -24.710 1.00 56.00 461 LEU A N 1
ATOM 3708 C CA . LEU A 1 461 ? 2.003 -16.433 -23.480 1.00 56.00 461 LEU A CA 1
ATOM 3709 C C . LEU A 1 461 ? 0.565 -16.977 -23.526 1.00 56.00 461 LEU A C 1
ATOM 3711 O O . LEU A 1 461 ? 0.051 -17.440 -22.506 1.00 56.00 461 LEU A O 1
ATOM 3715 N N . ARG A 1 462 ? -0.059 -17.005 -24.712 1.00 61.69 462 ARG A N 1
ATOM 3716 C CA . ARG A 1 462 ? -1.397 -17.576 -24.938 1.00 61.69 462 ARG A CA 1
ATOM 3717 C C . ARG A 1 462 ? -1.424 -19.090 -24.719 1.00 61.69 462 ARG A C 1
ATOM 3719 O O . ARG A 1 462 ? -2.305 -19.578 -24.011 1.00 61.69 462 ARG A O 1
ATOM 3726 N N . GLU A 1 463 ? -0.447 -19.825 -25.250 1.00 64.38 463 GLU A N 1
ATOM 3727 C CA . GLU A 1 463 ? -0.334 -21.271 -25.007 1.00 64.38 463 GLU A CA 1
ATOM 3728 C C . GLU A 1 463 ? 0.033 -21.561 -23.549 1.00 64.38 463 GLU A C 1
ATOM 3730 O O . GLU A 1 463 ? -0.571 -22.434 -22.931 1.00 64.38 463 GLU A O 1
ATOM 3735 N N . CYS A 1 464 ? 0.917 -20.765 -22.937 1.00 64.31 464 CYS A N 1
ATOM 3736 C CA . CYS A 1 464 ? 1.201 -20.857 -21.503 1.00 64.31 464 CYS A CA 1
ATOM 3737 C C . CYS A 1 464 ? -0.059 -20.640 -20.650 1.00 64.31 464 CYS A C 1
ATOM 3739 O O . CYS A 1 464 ? -0.286 -21.393 -19.705 1.00 64.31 464 CYS A O 1
ATOM 3741 N N . ARG A 1 465 ? -0.917 -19.665 -20.989 1.00 64.88 465 ARG A N 1
ATOM 3742 C CA . ARG A 1 465 ? -2.197 -19.422 -20.297 1.00 64.88 465 ARG A CA 1
ATOM 3743 C C . ARG A 1 465 ? -3.180 -20.573 -20.508 1.00 64.88 465 ARG A C 1
ATOM 3745 O O . ARG A 1 465 ? -3.814 -21.013 -19.552 1.00 64.88 465 ARG A O 1
ATOM 3752 N N . ARG A 1 466 ? -3.286 -21.100 -21.732 1.00 70.50 466 ARG A N 1
ATOM 3753 C CA . ARG A 1 466 ? -4.121 -22.272 -22.042 1.00 70.50 466 ARG A CA 1
ATOM 3754 C C . ARG A 1 466 ? -3.678 -23.493 -21.238 1.00 70.50 466 ARG A C 1
ATOM 3756 O O . ARG A 1 466 ? -4.509 -24.156 -20.620 1.00 70.50 466 ARG A O 1
ATOM 3763 N N . VAL A 1 467 ? -2.374 -23.754 -21.205 1.00 74.88 467 VAL A N 1
ATOM 3764 C CA . VAL A 1 467 ? -1.770 -24.824 -20.409 1.00 74.88 467 VAL A CA 1
ATOM 3765 C C . VAL A 1 467 ? -2.013 -24.584 -18.922 1.00 74.88 467 VAL A C 1
ATOM 3767 O O . VAL A 1 467 ? -2.454 -25.505 -18.246 1.00 74.88 467 VAL A O 1
ATOM 3770 N N . ALA A 1 468 ? -1.832 -23.364 -18.414 1.00 74.38 468 ALA A N 1
ATOM 3771 C CA . ALA A 1 468 ? -2.096 -23.030 -17.016 1.00 74.38 468 ALA A CA 1
ATOM 3772 C C . ALA A 1 468 ? -3.555 -23.305 -16.615 1.00 74.38 468 ALA A C 1
ATOM 3774 O O . ALA A 1 468 ? -3.785 -23.933 -15.588 1.00 74.38 468 ALA A O 1
ATOM 3775 N N . LEU A 1 469 ? -4.535 -22.936 -17.447 1.00 77.69 469 LEU A N 1
ATOM 3776 C CA . LEU A 1 469 ? -5.956 -23.221 -17.194 1.00 77.69 469 LEU A CA 1
ATOM 3777 C C . LEU A 1 469 ? -6.261 -24.727 -17.178 1.00 77.69 469 LEU A C 1
ATOM 3779 O O . LEU A 1 469 ? -7.060 -25.202 -16.366 1.00 77.69 469 LEU A O 1
ATOM 3783 N N . ILE A 1 470 ? -5.631 -25.498 -18.070 1.00 82.75 470 ILE A N 1
ATOM 3784 C CA . ILE A 1 470 ? -5.752 -26.962 -18.084 1.00 82.75 470 ILE A CA 1
ATOM 3785 C C . ILE A 1 470 ? -5.103 -27.555 -16.826 1.00 82.75 470 ILE A C 1
ATOM 3787 O O . ILE A 1 470 ? -5.709 -28.400 -16.164 1.00 82.75 470 ILE A O 1
ATOM 3791 N N . LEU A 1 471 ? -3.904 -27.089 -16.469 1.00 83.12 471 LEU A N 1
ATOM 3792 C CA . LEU A 1 471 ? -3.155 -27.532 -15.295 1.00 83.12 471 LEU A CA 1
ATOM 3793 C C . LEU A 1 471 ? -3.857 -27.164 -13.989 1.00 83.12 471 LEU A C 1
ATOM 3795 O O . LEU A 1 471 ? -3.824 -27.954 -13.057 1.00 83.12 471 LEU A O 1
ATOM 3799 N N . GLU A 1 472 ? -4.537 -26.025 -13.905 1.00 84.75 472 GLU A N 1
ATOM 3800 C CA . GLU A 1 472 ? -5.277 -25.608 -12.712 1.00 84.75 472 GLU A CA 1
ATOM 3801 C C . GLU A 1 472 ? -6.499 -26.505 -12.467 1.00 84.75 472 GLU A C 1
ATOM 3803 O O . GLU A 1 472 ? -6.752 -26.948 -11.339 1.00 84.75 472 GLU A O 1
ATOM 3808 N N . ARG A 1 473 ? -7.228 -26.849 -13.538 1.00 85.88 473 ARG A N 1
ATOM 3809 C CA . ARG A 1 473 ? -8.324 -27.829 -13.480 1.00 85.88 473 ARG A CA 1
ATOM 3810 C C . ARG A 1 473 ? -7.811 -29.209 -13.094 1.00 85.88 473 ARG A C 1
ATOM 3812 O O . ARG A 1 473 ? -8.421 -29.869 -12.252 1.00 85.88 473 ARG A O 1
ATOM 3819 N N . LEU A 1 474 ? -6.689 -29.627 -13.682 1.00 86.00 474 LEU A N 1
ATOM 3820 C CA . LEU A 1 474 ? -6.029 -30.877 -13.330 1.00 86.00 474 LEU A CA 1
ATOM 3821 C C . LEU A 1 474 ? -5.638 -30.866 -11.849 1.00 86.00 474 LEU A C 1
ATOM 3823 O O . LEU A 1 474 ? -6.077 -31.739 -11.121 1.00 86.00 474 LEU A O 1
ATOM 3827 N N . ALA A 1 475 ? -4.921 -29.845 -11.379 1.00 84.94 475 ALA A N 1
ATOM 3828 C CA . ALA A 1 475 ? -4.457 -29.709 -10.000 1.00 84.94 475 ALA A CA 1
ATOM 3829 C C . ALA A 1 475 ? -5.605 -29.706 -8.982 1.00 84.94 475 ALA A C 1
ATOM 3831 O O . ALA A 1 475 ? -5.476 -30.280 -7.902 1.00 84.94 475 ALA A O 1
ATOM 3832 N N . SER A 1 476 ? -6.735 -29.083 -9.318 1.00 86.56 476 SER A N 1
ATOM 3833 C CA . SER A 1 476 ? -7.932 -29.091 -8.469 1.00 86.56 476 SER A CA 1
ATOM 3834 C C . SER A 1 476 ? -8.517 -30.498 -8.357 1.00 86.56 476 SER A C 1
ATOM 3836 O O . SER A 1 476 ? -8.776 -30.973 -7.255 1.00 86.56 476 SER A O 1
ATOM 3838 N N . ARG A 1 477 ? -8.614 -31.214 -9.481 1.00 84.81 477 ARG A N 1
ATOM 3839 C CA . ARG A 1 477 ? -9.069 -32.607 -9.508 1.00 84.81 477 ARG A CA 1
ATOM 3840 C C . ARG A 1 477 ? -8.084 -33.553 -8.818 1.00 84.81 477 ARG A C 1
ATOM 3842 O O . ARG A 1 477 ? -8.503 -34.460 -8.111 1.00 84.81 477 ARG A O 1
ATOM 3849 N N . THR A 1 478 ? -6.782 -33.331 -8.972 1.00 83.81 478 THR A N 1
ATOM 3850 C CA . THR A 1 478 ? -5.732 -34.098 -8.291 1.00 83.81 478 THR A CA 1
ATOM 3851 C C . THR A 1 478 ? -5.817 -33.911 -6.779 1.00 83.81 478 THR A C 1
ATOM 3853 O O . THR A 1 478 ? -5.703 -34.895 -6.057 1.00 83.81 478 THR A O 1
ATOM 3856 N N . ARG A 1 479 ? -6.104 -32.693 -6.289 1.00 84.06 479 ARG A N 1
ATOM 3857 C CA . ARG A 1 479 ? -6.359 -32.430 -4.860 1.00 84.06 479 ARG A CA 1
ATOM 3858 C C . ARG A 1 479 ? -7.566 -33.206 -4.333 1.00 84.06 479 ARG A C 1
ATOM 3860 O O . ARG A 1 479 ? -7.442 -33.869 -3.311 1.00 84.06 479 ARG A O 1
ATOM 3867 N N . GLU A 1 480 ? -8.687 -33.206 -5.054 1.00 86.75 480 GLU A N 1
ATOM 3868 C CA . GLU A 1 480 ? -9.872 -33.996 -4.675 1.00 86.75 480 GLU A CA 1
ATOM 3869 C C . GLU A 1 480 ? -9.589 -35.508 -4.631 1.00 86.75 480 GLU A C 1
ATOM 3871 O O . GLU A 1 480 ? -10.122 -36.229 -3.786 1.00 86.75 480 GLU A O 1
ATOM 3876 N N . VAL A 1 481 ? -8.758 -36.015 -5.548 1.00 84.31 481 VAL A N 1
ATOM 3877 C CA . VAL A 1 481 ? -8.370 -37.434 -5.565 1.00 84.31 481 VAL A CA 1
ATOM 3878 C C . VAL A 1 481 ? -7.381 -37.744 -4.439 1.00 84.31 481 VAL A C 1
ATOM 3880 O O . VAL A 1 481 ? -7.524 -38.782 -3.797 1.00 84.31 481 VAL A O 1
ATOM 3883 N N . LEU A 1 482 ? -6.433 -36.849 -4.153 1.00 83.75 482 LEU A N 1
ATOM 3884 C CA . LEU A 1 482 ? -5.479 -36.980 -3.049 1.00 83.75 482 LEU A CA 1
ATOM 3885 C C . LEU A 1 482 ? -6.184 -37.002 -1.684 1.00 83.75 482 LEU A C 1
ATOM 3887 O O . LEU A 1 482 ? -5.796 -37.777 -0.817 1.00 83.75 482 LEU A O 1
ATOM 3891 N N . GLU A 1 483 ? -7.246 -36.212 -1.499 1.00 83.38 483 GLU A N 1
ATOM 3892 C CA . GLU A 1 483 ? -8.080 -36.263 -0.287 1.00 83.38 483 GLU A CA 1
ATOM 3893 C C . GLU A 1 483 ? -8.751 -37.631 -0.087 1.00 83.38 483 GLU A C 1
ATOM 3895 O O . GLU A 1 483 ? -8.994 -38.042 1.046 1.00 83.38 483 GLU A O 1
ATOM 3900 N N . ARG A 1 484 ? -9.041 -38.352 -1.179 1.00 83.00 484 ARG A N 1
ATOM 3901 C CA . ARG A 1 484 ? -9.665 -39.684 -1.140 1.00 83.00 484 ARG A CA 1
ATOM 3902 C C . ARG A 1 484 ? -8.656 -40.828 -1.038 1.00 83.00 484 ARG A C 1
ATOM 3904 O O . ARG A 1 484 ? -9.001 -41.856 -0.467 1.00 83.00 484 ARG A O 1
ATOM 3911 N N . TRP A 1 485 ? -7.458 -40.654 -1.595 1.00 81.94 485 TRP A N 1
ATOM 3912 C CA . TRP A 1 485 ? -6.402 -41.674 -1.680 1.00 81.94 485 TRP A CA 1
ATOM 3913 C C . TRP A 1 485 ? -5.028 -41.066 -1.326 1.00 81.94 485 TRP A C 1
ATOM 3915 O O . TRP A 1 485 ? -4.168 -40.900 -2.202 1.00 81.94 485 TRP A O 1
ATOM 3925 N N . PRO A 1 486 ? -4.805 -40.686 -0.053 1.00 79.19 486 PRO A N 1
ATOM 3926 C CA . PRO A 1 486 ? -3.604 -39.963 0.389 1.00 79.19 486 PRO A CA 1
ATOM 3927 C C . PRO A 1 486 ? -2.300 -40.781 0.309 1.00 79.19 486 PRO A C 1
ATOM 392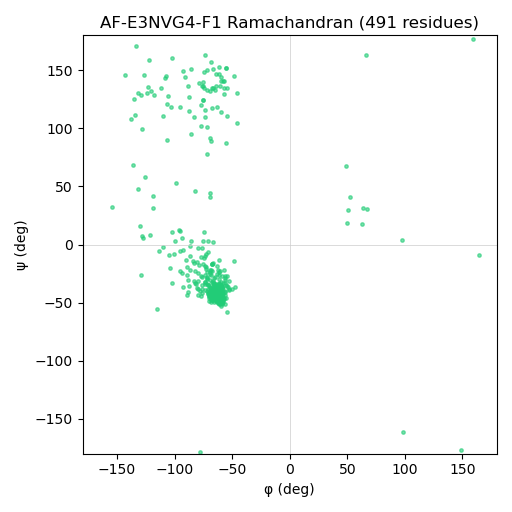9 O O . PRO A 1 486 ? -1.195 -40.227 0.365 1.00 79.19 486 PRO A O 1
ATOM 3932 N N . GLU A 1 487 ? -2.404 -42.101 0.186 1.00 81.06 487 GLU A N 1
ATOM 3933 C CA . GLU A 1 487 ? -1.292 -43.043 0.058 1.00 81.06 487 GLU A CA 1
ATOM 3934 C C . GLU A 1 487 ? -0.632 -43.056 -1.330 1.00 81.06 487 GLU A C 1
ATOM 3936 O O . GLU A 1 487 ? 0.499 -43.532 -1.459 1.00 81.06 487 GLU A O 1
ATOM 3941 N N . VAL A 1 488 ? -1.277 -42.510 -2.368 1.00 78.12 488 VAL A N 1
ATOM 3942 C CA . VAL A 1 488 ? -0.716 -42.513 -3.727 1.00 78.12 488 VAL A CA 1
ATOM 3943 C C . VAL A 1 488 ? 0.369 -41.444 -3.848 1.00 78.12 488 VAL A C 1
ATOM 3945 O O . VAL A 1 488 ? 0.102 -40.257 -4.022 1.00 78.12 488 VAL A O 1
ATOM 3948 N N . VAL A 1 489 ? 1.627 -41.883 -3.802 1.00 72.81 489 VAL A N 1
ATOM 3949 C CA . VAL A 1 489 ? 2.817 -41.015 -3.867 1.00 72.81 489 VAL A CA 1
ATOM 3950 C C . VAL A 1 489 ? 2.858 -40.167 -5.144 1.00 72.81 489 VAL A C 1
ATOM 3952 O O . VAL A 1 489 ? 3.277 -39.019 -5.090 1.00 72.81 489 VAL A O 1
ATOM 3955 N N . ALA A 1 490 ? 2.354 -40.682 -6.268 1.00 73.38 490 ALA A N 1
ATOM 3956 C CA . ALA A 1 490 ? 2.300 -39.951 -7.537 1.00 73.38 490 ALA A CA 1
ATOM 3957 C C . ALA A 1 490 ? 1.337 -38.743 -7.532 1.00 73.38 490 ALA A C 1
ATOM 3959 O O . ALA A 1 490 ? 1.427 -37.895 -8.413 1.00 73.38 490 ALA A O 1
ATOM 3960 N N . LEU A 1 491 ? 0.416 -38.662 -6.560 1.00 68.88 491 LEU A N 1
ATOM 3961 C CA . LEU A 1 491 ? -0.513 -37.537 -6.390 1.00 68.88 491 LEU A CA 1
ATOM 3962 C C . LEU A 1 491 ? 0.025 -36.463 -5.430 1.00 68.88 491 LEU A C 1
ATOM 3964 O O . LEU A 1 491 ? -0.616 -35.427 -5.258 1.00 68.88 491 LEU A O 1
ATOM 3968 N N . LYS A 1 492 ? 1.182 -36.699 -4.797 1.00 70.56 492 LYS A N 1
ATOM 3969 C CA . LYS A 1 492 ? 1.854 -35.718 -3.943 1.00 70.56 492 LYS A CA 1
ATOM 3970 C C . LYS A 1 492 ? 2.724 -34.817 -4.817 1.00 70.56 492 LYS A C 1
ATOM 3972 O O . LYS A 1 492 ? 3.849 -35.178 -5.150 1.00 70.56 492 LYS A O 1
ATOM 3977 N N . THR A 1 493 ? 2.167 -33.675 -5.208 1.00 56.97 493 THR A N 1
ATOM 3978 C CA . THR A 1 493 ? 2.912 -32.525 -5.749 1.00 56.97 493 THR A CA 1
ATOM 3979 C C . THR A 1 493 ? 3.425 -31.640 -4.635 1.00 56.97 493 THR A C 1
ATOM 3981 O O . THR A 1 493 ? 2.597 -31.333 -3.742 1.00 56.97 493 THR A O 1
#

Radius of gyration: 38.37 Å; Cα contacts (8 Å, |Δi|>4): 345; chains: 1; bounding box: 92×65×119 Å

Mean predicted aligned error: 17.54 Å

Sequence (493 aa):
MSNLSMAHLQKFPIKELGTKLWRLAVNSYAFRKSLKLSLEKLGVGIEGWTNGEANGIECGIEMMEKSLPPKETLDPVIFEEERVLFIKAKRRIVERQLKYLAEWRELIGRQSSECDVSSSQVVIQGLNKLKEELSQLENEDGDKQSVVFRQSATQYNQLCAEMRSFLEVAKSAIDDAKSDNGEPNDQSMIIRLARIKSFAMSAENFRISILRKFVSFVDVSMPFVSGLLIVEIAFNEIALKWKQEAKRHHATTSSAFPRYLQTTPTSSGLVSNEVTNWAIRDGSPMPLHLKSAVVRRKLAEIENKNSSSIIEIQWTRAQWKKWYEKNIAKAEQKDFVYRTKTEEEKDEMDIEEFFTNQEQDSQVLPDSDVSMLLEAIEQKKFTLVDEKSRKQSDERYEMAMVWMRYVMSEVGAISIEDATWNQCIDGDQKLFEILASHEGLSDDGEVEDTKVVDVYRNSSLRECRRVALILERLASRTREVLERWPEVVALKT

Secondary structure (DSSP, 8-state):
-----HHHHTT--HHHHHHHHTTT-TT-HHHHHHHHHHHHHTTT-S-SSSSSTT-HHHHHHHHHHHHSPPTTPPPHHHHHHHHHHHHHHHHHHHHHHHHHHHHHHHHHH---GGGGTT---HHHHHHHHHHHHHHHHHHHH-S---SS----HHHHHHHHHHHHHHHHHHHHHHHHHHS--SPP-HHHHHHHHHHHHHHHHHHHHHHHHHHHH-GGGHHHHHHHHHHHHHHHHHHHHHHHHHHHHHHHHHHHHHH---SS---EEETTEEE-HHHHHHHHSTTS-S-HHHHHHHHHHHHHT--TTSS-THHHHHHHHHHHHHHHIIIIIHHHHHHHHHTTS-HHHHHHHHHHHHHHHHHHGGGS--HHHHHHHHHHHTT-----S-HHHHHHHHHHHHHHHHHHHHHHHHTT-S-SSSHHHHHHHHHHHHHHHHHHHHTT-SS-----------TTT---HHHHHHHHHHHHHHHHHHHHHHHH-TT-GGG--

pLDDT: mean 72.24, std 15.25, range [28.8, 94.94]

Organism: Caenorhabditis remanei (NCBI:txid31234)